Protein AF-A0A812IC74-F1 (afdb_monomer)

pLDDT: mean 70.73, std 20.62, range [24.33, 96.75]

Radius of gyration: 40.29 Å; Cα contacts (8 Å, |Δi|>4): 503; chains: 1; bounding box: 110×64×129 Å

Sequence (630 aa):
MDPRGETGIMPGIAEKVRHMAGITNWVHPAVALLPPPGGASAVSFRDGSQEGGDADVQHQRELNFPEQSNPHALSLAEISGLAKPRAVPPAFVPPAQNGGYTRDQLKDWGYPDYDAKYDDPRWLSQQFRRETDDPRENPNFFLTQEDPEFWNNAARKPHMKALMQSDDHWKLRKNTWLQQFQEVQTTNQFRRELADRLDECTMATRRLVTPILHYRAVEAYLMQVVRQAQERGVPFAQFLEAPETQRMLFDFRNTIDAEGDQGADRIFEAWHQRGIKENAASHERRKIQGPQADSSMKEVHDGLSFATKYRKDGVVEWERGNAEDALKAWRLGCEALERIRVPDTHASEQKFFSEVRVALLKNRALAALKLHCWQEALESAEDVLKTDDQDHKAWFRKACALEGLGRLQEVERCLKMIDSIAVGRPDRDRLERETSAKREKVQALLSRDEASQQRMLKLGLQKGLFSEERSVAPSPMKPQQALTDSPDVLGPAANAVVDDATRKRLTHDGTEELLKELELAYSEPSFREQVRKLARDVNDQDEFVRYLNKVALPVQKPVLERWGFEATEVGVTEMRRAIQDHTVGDDAKLKRQAQSTTRALYGELYNAVQGGMGFCFGALNLEDDRASAM

Structure (mmCIF, N/CA/C/O backbone):
data_AF-A0A812IC74-F1
#
_entry.id   AF-A0A812IC74-F1
#
loop_
_atom_site.group_PDB
_atom_site.id
_atom_site.type_symbol
_atom_site.label_atom_id
_atom_site.label_alt_id
_atom_site.label_comp_id
_atom_site.label_asym_id
_atom_site.label_entity_id
_atom_site.label_seq_id
_atom_site.pdbx_PDB_ins_code
_atom_site.Cartn_x
_atom_site.Cartn_y
_atom_site.Cartn_z
_atom_site.occupancy
_atom_site.B_iso_or_equiv
_atom_site.auth_seq_id
_atom_site.auth_comp_id
_atom_site.auth_asym_id
_atom_site.auth_atom_id
_atom_site.pdbx_PDB_model_num
ATOM 1 N N . MET A 1 1 ? -57.845 -8.425 64.339 1.00 34.75 1 MET A N 1
ATOM 2 C CA . MET A 1 1 ? -58.020 -8.963 62.977 1.00 34.75 1 MET A CA 1
ATOM 3 C C . MET A 1 1 ? -58.286 -7.771 62.080 1.00 34.75 1 MET A C 1
ATOM 5 O O . MET A 1 1 ? -59.363 -7.204 62.171 1.00 34.75 1 MET A O 1
ATOM 9 N N . ASP A 1 2 ? -57.259 -7.313 61.366 1.00 26.95 2 ASP A N 1
ATOM 10 C CA . ASP A 1 2 ? -57.275 -6.100 60.533 1.00 26.95 2 ASP A CA 1
ATOM 11 C C . ASP A 1 2 ? -57.231 -6.537 59.052 1.00 26.95 2 ASP A C 1
ATOM 13 O O . ASP A 1 2 ? -56.392 -7.383 58.726 1.00 26.95 2 ASP A O 1
ATOM 17 N N . PRO A 1 3 ? -58.121 -6.055 58.163 1.00 38.06 3 PRO A N 1
ATOM 18 C CA . PRO A 1 3 ? -58.169 -6.478 56.772 1.00 38.06 3 PRO A CA 1
ATOM 19 C C . PRO A 1 3 ? -57.306 -5.542 55.921 1.00 38.06 3 PRO A C 1
ATOM 21 O O . PRO A 1 3 ? -57.699 -4.419 55.611 1.00 38.06 3 PRO A O 1
ATOM 24 N N . ARG A 1 4 ? -56.129 -6.005 55.499 1.00 31.92 4 ARG A N 1
ATOM 25 C CA . ARG A 1 4 ? -55.355 -5.351 54.436 1.00 31.92 4 ARG A CA 1
ATOM 26 C C . ARG A 1 4 ? -55.060 -6.374 53.359 1.00 31.92 4 ARG A C 1
ATOM 28 O O . ARG A 1 4 ? -54.155 -7.189 53.492 1.00 31.92 4 ARG A O 1
ATOM 35 N N . GLY A 1 5 ? -55.898 -6.336 52.327 1.00 27.77 5 GLY A N 1
ATOM 36 C CA . GLY A 1 5 ? -55.636 -7.000 51.064 1.00 27.77 5 GLY A CA 1
ATOM 37 C C . GLY A 1 5 ? -54.350 -6.447 50.464 1.00 27.77 5 GLY A C 1
ATOM 38 O O . GLY A 1 5 ? -54.165 -5.236 50.359 1.00 27.77 5 GLY A O 1
ATOM 39 N N . GLU A 1 6 ? -53.469 -7.371 50.120 1.00 32.41 6 GLU A N 1
ATOM 40 C CA . GLU A 1 6 ? -52.212 -7.160 49.426 1.00 32.41 6 GLU A CA 1
ATOM 41 C C . GLU A 1 6 ? -52.474 -6.496 48.067 1.00 32.41 6 GLU A C 1
ATOM 43 O O . GLU A 1 6 ? -52.865 -7.137 47.093 1.00 32.41 6 GLU A O 1
ATOM 48 N N . THR A 1 7 ? -52.249 -5.187 47.978 1.00 29.39 7 THR A N 1
ATOM 49 C CA . THR A 1 7 ? -51.936 -4.548 46.703 1.00 29.39 7 THR A CA 1
ATOM 50 C C . THR A 1 7 ? -50.440 -4.723 46.477 1.00 29.39 7 THR A C 1
ATOM 52 O O . THR A 1 7 ? -49.619 -4.028 47.069 1.00 29.39 7 THR A O 1
ATOM 55 N N . GLY A 1 8 ? -50.073 -5.693 45.639 1.00 30.67 8 GLY A N 1
ATOM 56 C CA . GLY A 1 8 ? -48.712 -5.831 45.129 1.00 30.67 8 GLY A CA 1
ATOM 57 C C . GLY A 1 8 ? -48.318 -4.566 44.369 1.00 30.67 8 GLY A C 1
ATOM 58 O O . GLY A 1 8 ? -48.675 -4.392 43.204 1.00 30.67 8 GLY A O 1
ATOM 59 N N . ILE A 1 9 ? -47.621 -3.655 45.046 1.00 34.00 9 ILE A N 1
ATOM 60 C CA . ILE A 1 9 ? -47.014 -2.473 44.443 1.00 34.00 9 ILE A CA 1
ATOM 61 C C . ILE A 1 9 ? -45.879 -2.991 43.557 1.00 34.00 9 ILE A C 1
ATOM 63 O O . ILE A 1 9 ? -44.839 -3.419 44.048 1.00 34.00 9 ILE A O 1
ATOM 67 N N . MET A 1 10 ? -46.101 -3.003 42.240 1.00 34.44 10 MET A N 1
ATOM 68 C CA . MET A 1 10 ? -45.012 -3.093 41.267 1.00 34.44 10 MET A CA 1
ATOM 69 C C . MET A 1 10 ? -43.990 -2.000 41.621 1.00 34.44 10 MET A C 1
ATOM 71 O O . MET A 1 10 ? -44.412 -0.844 41.736 1.00 34.44 10 MET A O 1
ATOM 75 N N . PRO A 1 11 ? -42.695 -2.320 41.802 1.00 44.59 11 PRO A N 1
ATOM 76 C CA . PRO A 1 11 ? -41.683 -1.305 42.072 1.00 44.59 11 PRO A CA 1
ATOM 77 C C . PRO A 1 11 ? -41.756 -0.225 40.990 1.00 44.59 11 PRO A C 1
ATOM 79 O O . PRO A 1 11 ? -41.937 -0.529 39.804 1.00 44.59 11 PRO A O 1
ATOM 82 N N . GLY A 1 12 ? -41.692 1.041 41.411 1.00 55.09 12 GLY A N 1
ATOM 83 C CA . GLY A 1 12 ? -41.818 2.185 40.509 1.00 55.09 12 GLY A CA 1
ATOM 84 C C . GLY A 1 12 ? -40.788 2.102 39.381 1.00 55.09 12 GLY A C 1
ATOM 85 O O . GLY A 1 12 ? -39.707 1.540 39.550 1.00 55.09 12 GLY A O 1
ATOM 86 N N . ILE A 1 13 ? -41.094 2.659 38.210 1.00 51.94 13 ILE A N 1
ATOM 87 C CA . ILE A 1 13 ? -40.173 2.637 37.058 1.00 51.94 13 ILE A CA 1
ATOM 88 C C . ILE A 1 13 ? -38.827 3.265 37.426 1.00 51.94 13 ILE A C 1
ATOM 90 O O . ILE A 1 13 ? -37.784 2.708 37.079 1.00 51.94 13 ILE A O 1
ATOM 94 N N . ALA A 1 14 ? -38.844 4.324 38.238 1.00 45.88 14 ALA A N 1
ATOM 95 C CA . ALA A 1 14 ? -37.645 4.885 38.840 1.00 45.88 14 ALA A CA 1
ATOM 96 C C . ALA A 1 14 ? -36.842 3.878 39.677 1.00 45.88 14 ALA A C 1
ATOM 98 O O . ALA A 1 14 ? -35.622 3.861 39.593 1.00 45.88 14 ALA A O 1
ATOM 99 N N . GLU A 1 15 ? -37.482 2.993 40.437 1.00 54.41 15 GLU A N 1
ATOM 100 C CA . GLU A 1 15 ? -36.806 1.975 41.247 1.00 54.41 15 GLU A CA 1
ATOM 101 C C . GLU A 1 15 ? -36.163 0.887 40.374 1.00 54.41 15 GLU A C 1
ATOM 103 O O . GLU A 1 15 ? -35.016 0.507 40.605 1.00 54.41 15 GLU A O 1
ATOM 108 N N . LYS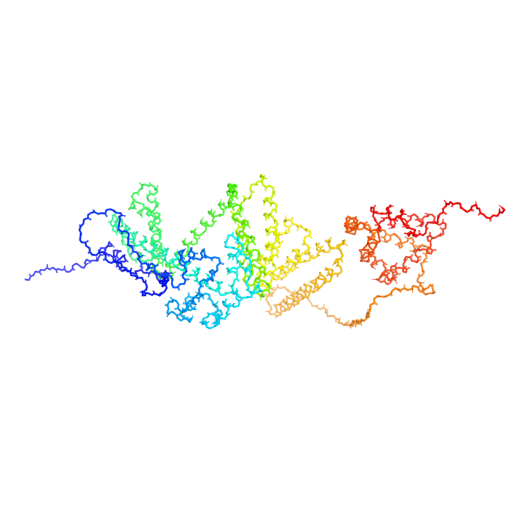 A 1 16 ? -36.836 0.459 39.297 1.00 55.22 16 LYS A N 1
ATOM 109 C CA . LYS A 1 16 ? -36.308 -0.538 38.347 1.00 55.22 16 LYS A CA 1
ATOM 110 C C . LYS A 1 16 ? -35.127 0.003 37.528 1.00 55.22 16 LYS A C 1
ATOM 112 O O . LYS A 1 16 ? -34.139 -0.705 37.334 1.00 55.22 16 LYS A O 1
ATOM 117 N N . VAL A 1 17 ? -35.191 1.265 37.097 1.00 53.38 17 VAL A N 1
ATOM 118 C CA . VAL A 1 17 ? -34.092 1.923 36.367 1.00 53.38 17 VAL A CA 1
ATOM 119 C C . VAL A 1 17 ? -32.941 2.303 37.304 1.00 53.38 17 VAL A C 1
ATOM 121 O O . VAL A 1 17 ? -31.779 2.123 36.941 1.00 53.38 17 VAL A O 1
ATOM 124 N N . ARG A 1 18 ? -33.223 2.728 38.544 1.00 55.50 18 ARG A N 1
ATOM 125 C CA . ARG A 1 18 ? -32.190 2.914 39.580 1.00 55.50 18 ARG A CA 1
ATOM 126 C C . ARG A 1 18 ? -31.518 1.597 39.956 1.00 55.50 18 ARG A C 1
ATOM 128 O O . ARG A 1 18 ? -30.312 1.600 40.162 1.00 55.50 18 ARG A O 1
ATOM 135 N N . HIS A 1 19 ? -32.247 0.480 39.983 1.00 55.34 19 HIS A N 1
ATOM 136 C CA . HIS A 1 19 ? -31.670 -0.850 40.192 1.00 55.34 19 HIS A CA 1
ATOM 137 C C . HIS A 1 19 ? -30.747 -1.249 39.027 1.00 55.34 19 HIS A C 1
ATOM 139 O O . HIS A 1 19 ? -29.619 -1.675 39.260 1.00 55.34 19 HIS A O 1
ATOM 145 N N . MET A 1 20 ? -31.155 -1.019 37.772 1.00 53.53 20 MET A N 1
ATOM 146 C CA . MET A 1 20 ? -30.277 -1.182 36.598 1.00 53.53 20 MET A CA 1
ATOM 147 C C . MET A 1 20 ? -29.017 -0.297 36.667 1.00 53.53 20 MET A C 1
ATOM 149 O O . MET A 1 20 ? -27.937 -0.746 36.299 1.00 53.53 20 MET A O 1
ATOM 153 N N . ALA A 1 21 ? -29.137 0.937 37.168 1.00 48.75 21 ALA A N 1
ATOM 154 C CA . ALA A 1 21 ? -28.022 1.874 37.350 1.00 48.75 21 ALA A CA 1
ATOM 155 C C . ALA A 1 21 ? -27.211 1.661 38.652 1.00 48.75 21 ALA A C 1
ATOM 157 O O . ALA A 1 21 ? -26.204 2.345 38.864 1.00 48.75 21 ALA A O 1
ATOM 158 N N . GLY A 1 22 ? -27.684 0.786 39.548 1.00 39.56 22 GLY A N 1
ATOM 159 C CA . GLY A 1 22 ? -27.138 0.507 40.881 1.00 39.56 22 GLY A CA 1
ATOM 160 C C . GLY A 1 22 ? -26.436 -0.847 40.993 1.00 39.56 22 GLY A C 1
ATOM 161 O O . GLY A 1 22 ? -25.576 -1.011 41.855 1.00 39.56 22 GLY A O 1
ATOM 162 N N . ILE A 1 23 ? -26.719 -1.793 40.087 1.00 43.00 23 ILE A N 1
ATOM 163 C CA . ILE A 1 23 ? -25.837 -2.941 39.860 1.00 43.00 23 ILE A CA 1
ATOM 164 C C . ILE A 1 23 ? -24.516 -2.356 39.363 1.00 43.00 23 ILE A C 1
ATOM 166 O O . ILE A 1 23 ? -24.422 -1.869 38.236 1.00 43.00 23 ILE A O 1
ATOM 170 N N . THR A 1 24 ? -23.495 -2.389 40.214 1.00 36.12 24 THR A N 1
ATOM 171 C CA . THR A 1 24 ? -22.177 -1.765 40.023 1.00 36.12 24 THR A CA 1
ATOM 172 C C . THR A 1 24 ? -21.403 -2.239 38.792 1.00 36.12 24 THR A C 1
ATOM 174 O O . THR A 1 24 ? -20.287 -1.788 38.593 1.00 36.12 24 THR A O 1
ATOM 177 N N . ASN A 1 25 ? -21.988 -3.087 37.947 1.00 44.34 25 ASN A N 1
ATOM 178 C CA . ASN A 1 25 ? -21.475 -3.553 36.666 1.00 44.34 25 ASN A CA 1
ATOM 179 C C . ASN A 1 25 ? -22.627 -4.083 35.785 1.00 44.34 25 ASN A C 1
ATOM 181 O O . ASN A 1 25 ? -22.525 -5.197 35.272 1.00 44.34 25 ASN A O 1
ATOM 185 N N . TRP A 1 26 ? -23.752 -3.363 35.617 1.00 37.28 26 TRP A N 1
ATOM 186 C CA . TRP A 1 26 ? -24.705 -3.766 34.567 1.00 37.28 26 TRP A CA 1
ATOM 187 C C . TRP A 1 26 ? -24.111 -3.469 33.189 1.00 37.28 26 TRP A C 1
ATOM 189 O O . TRP A 1 26 ? -24.303 -2.412 32.584 1.00 37.28 26 TRP A O 1
ATOM 199 N N . VAL A 1 27 ? -23.316 -4.432 32.745 1.00 43.97 27 VAL A N 1
ATOM 200 C CA . VAL A 1 27 ? -22.689 -4.518 31.444 1.00 43.97 27 VAL A CA 1
ATOM 201 C C . VAL A 1 27 ? -23.669 -5.254 30.542 1.00 43.97 27 VAL A C 1
ATOM 203 O O . VAL A 1 27 ? -23.997 -6.413 30.788 1.00 43.97 27 VAL A O 1
ATOM 206 N N . HIS A 1 28 ? -24.146 -4.588 29.492 1.00 39.06 28 HIS A N 1
ATOM 207 C CA . HIS A 1 28 ? -24.801 -5.310 28.405 1.00 39.06 28 HIS A CA 1
ATOM 208 C C . HIS A 1 28 ? -23.787 -6.331 27.854 1.00 39.06 28 HIS A C 1
ATOM 210 O O . HIS A 1 28 ? -22.644 -5.933 27.627 1.00 39.06 28 HIS A O 1
ATOM 216 N N . PRO A 1 29 ? -24.151 -7.598 27.587 1.00 36.66 29 PRO A N 1
ATOM 217 C CA . PRO A 1 29 ? -23.202 -8.648 27.182 1.00 36.66 29 PRO A CA 1
ATOM 218 C C . PRO A 1 29 ? -22.352 -8.313 25.938 1.00 36.66 29 PRO A C 1
ATOM 220 O O . PRO A 1 29 ? -21.306 -8.914 25.724 1.00 36.66 29 PRO A O 1
ATOM 223 N N . ALA A 1 30 ? -22.763 -7.316 25.150 1.00 34.81 30 ALA A N 1
ATOM 224 C CA . ALA A 1 30 ? -22.045 -6.808 23.980 1.00 34.81 30 ALA A CA 1
ATOM 225 C C . ALA A 1 30 ? -20.936 -5.772 24.289 1.00 34.81 30 ALA A C 1
ATOM 227 O O . ALA A 1 30 ? -20.093 -5.523 23.434 1.00 34.81 30 ALA A O 1
ATOM 228 N N . VAL A 1 31 ? -20.911 -5.163 25.482 1.00 39.94 31 VAL A N 1
ATOM 229 C CA . VAL A 1 31 ? -19.856 -4.221 25.916 1.00 39.94 31 VAL A CA 1
ATOM 230 C C . VAL A 1 31 ? -19.033 -4.889 27.008 1.00 39.94 31 VAL A C 1
ATOM 232 O O . VAL A 1 31 ? -18.985 -4.429 28.143 1.00 39.94 31 VAL A O 1
ATOM 235 N N . ALA A 1 32 ? -18.409 -6.023 26.694 1.00 47.94 32 ALA A N 1
ATOM 236 C CA . ALA A 1 32 ? -17.449 -6.624 27.608 1.00 47.94 32 ALA A CA 1
ATOM 237 C C . ALA A 1 32 ? -16.301 -5.625 27.824 1.00 47.94 32 ALA A C 1
ATOM 239 O O . ALA A 1 32 ? -15.472 -5.421 26.935 1.00 47.94 32 ALA A O 1
ATOM 240 N N . LEU A 1 33 ? -16.281 -4.965 28.989 1.00 48.94 33 LEU A N 1
ATOM 241 C CA . LEU A 1 33 ? -15.141 -4.156 29.401 1.00 48.94 33 LEU A CA 1
ATOM 242 C C . LEU A 1 33 ? -13.910 -5.051 29.327 1.00 48.94 33 LEU A C 1
ATOM 244 O O . LEU A 1 33 ? -13.893 -6.141 29.908 1.00 48.94 33 LEU A O 1
ATOM 248 N N . LEU A 1 34 ? -12.881 -4.596 28.614 1.00 53.94 34 LEU A N 1
ATOM 249 C CA . LEU A 1 34 ? -11.600 -5.284 28.672 1.00 53.94 34 LEU A CA 1
ATOM 250 C C . LEU A 1 34 ? -11.169 -5.362 30.146 1.00 53.94 34 LEU A C 1
ATOM 252 O O . LEU A 1 34 ? -11.382 -4.403 30.894 1.00 53.94 34 LEU A O 1
ATOM 256 N N . PRO A 1 35 ? -10.561 -6.469 30.604 1.00 56.25 35 PRO A N 1
ATOM 257 C CA . PRO A 1 35 ? -9.991 -6.474 31.938 1.00 56.25 35 PRO A CA 1
ATOM 258 C C . PRO A 1 35 ? -8.946 -5.350 32.030 1.00 56.25 35 PRO A C 1
ATOM 260 O O . PRO A 1 35 ? -8.245 -5.103 31.030 1.00 56.25 35 PRO A O 1
ATOM 263 N N . PRO A 1 36 ? -8.858 -4.661 33.187 1.00 56.91 36 PRO A N 1
ATOM 264 C CA . PRO A 1 36 ? -7.974 -3.516 33.353 1.00 56.91 36 PRO A CA 1
ATOM 265 C C . PRO A 1 36 ? -6.516 -3.898 33.051 1.00 56.91 36 PRO A C 1
ATOM 267 O O . PRO A 1 36 ? -6.158 -5.079 33.134 1.00 56.91 36 PRO A O 1
ATOM 270 N N . PRO A 1 37 ? -5.662 -2.929 32.675 1.00 54.31 37 PRO A N 1
ATOM 271 C CA . PRO A 1 37 ? -4.270 -3.210 32.334 1.00 54.31 37 PRO A CA 1
ATOM 272 C C . PRO A 1 37 ? -3.557 -3.890 33.518 1.00 54.31 37 PRO A C 1
ATOM 274 O O . PRO A 1 37 ? -3.506 -3.319 34.603 1.00 54.31 37 PRO A O 1
ATOM 277 N N . GLY A 1 38 ? -3.035 -5.109 33.325 1.00 53.62 38 GLY A N 1
ATOM 278 C CA . GLY A 1 38 ? -2.430 -5.922 34.398 1.00 53.62 38 GLY A CA 1
ATOM 279 C C . GLY A 1 38 ? -3.398 -6.848 35.160 1.00 53.62 38 GLY A C 1
ATOM 280 O O . GLY A 1 38 ? -3.012 -7.484 36.131 1.00 53.62 38 GLY A O 1
ATOM 281 N N . GLY A 1 39 ? -4.655 -6.975 34.734 1.00 53.69 39 GLY A N 1
ATOM 282 C CA . GLY A 1 39 ? -5.630 -7.855 35.384 1.00 53.69 39 GLY A CA 1
ATOM 283 C C . GLY A 1 39 ? -6.357 -7.211 36.572 1.00 53.69 39 GLY A C 1
ATOM 284 O O . GLY A 1 39 ? -6.039 -6.111 37.019 1.00 53.69 39 GLY A O 1
ATOM 285 N N . ALA A 1 40 ? -7.397 -7.894 37.065 1.00 45.00 40 ALA A N 1
ATOM 286 C CA . ALA A 1 40 ? -8.405 -7.334 37.977 1.00 45.00 40 ALA A CA 1
ATOM 287 C C . ALA A 1 40 ? -7.863 -6.827 39.331 1.00 45.00 40 ALA A C 1
ATOM 289 O O . ALA A 1 40 ? -8.531 -6.044 39.998 1.00 45.00 40 ALA A O 1
ATOM 290 N N . SER A 1 41 ? -6.662 -7.249 39.733 1.00 45.38 41 SER A N 1
ATOM 291 C CA . SER A 1 41 ? -6.070 -6.950 41.043 1.00 45.38 41 SER A CA 1
ATOM 292 C C . SER A 1 41 ? -5.321 -5.610 41.121 1.00 45.38 41 SER A C 1
ATOM 294 O O . SER A 1 41 ? -4.947 -5.205 42.216 1.00 45.38 41 SER A O 1
ATOM 296 N N . ALA A 1 42 ? -5.085 -4.924 39.994 1.00 46.44 42 ALA A N 1
ATOM 297 C CA . ALA A 1 42 ? -4.220 -3.737 39.930 1.00 46.44 42 ALA A CA 1
ATOM 298 C C . ALA A 1 42 ? -4.953 -2.382 40.050 1.00 46.44 42 ALA A C 1
ATOM 300 O O . ALA A 1 42 ? -4.304 -1.336 40.074 1.00 46.44 42 ALA A O 1
ATOM 301 N N . VAL A 1 43 ? -6.290 -2.378 40.119 1.00 42.88 43 VAL A N 1
ATOM 302 C CA . VAL A 1 43 ? -7.107 -1.154 40.192 1.00 42.88 43 VAL A CA 1
ATOM 303 C C . VAL A 1 43 ? -7.778 -1.067 41.559 1.00 42.88 43 VAL A C 1
ATOM 305 O O . VAL A 1 43 ? -8.673 -1.852 41.865 1.00 42.88 43 VAL A O 1
ATOM 308 N N . SER A 1 44 ? -7.363 -0.104 42.386 1.00 43.31 44 SER A N 1
ATOM 309 C CA . SER A 1 44 ? -8.017 0.181 43.668 1.00 43.31 44 SER A CA 1
ATOM 310 C C . SER A 1 44 ? -9.033 1.312 43.520 1.00 43.31 44 SER A C 1
ATOM 312 O O . SER A 1 44 ? -8.689 2.399 43.053 1.00 43.31 44 SER A O 1
ATOM 314 N N . PHE A 1 45 ? -10.263 1.082 43.972 1.00 41.44 45 PHE A N 1
ATOM 315 C CA . PHE A 1 45 ? -11.280 2.122 44.106 1.00 41.44 45 PHE A CA 1
ATOM 316 C C . PHE A 1 45 ? -11.164 2.736 45.505 1.00 41.44 45 PHE A C 1
ATOM 318 O O . PHE A 1 45 ? -11.304 2.027 46.499 1.00 41.44 45 PHE A O 1
ATOM 325 N N . ARG A 1 46 ? -10.877 4.039 45.604 1.00 36.97 46 ARG A N 1
ATOM 326 C CA . ARG A 1 46 ? -10.948 4.748 46.890 1.00 36.97 46 ARG A CA 1
ATOM 327 C C . ARG A 1 46 ? -12.418 4.946 47.253 1.00 36.97 46 ARG A C 1
ATOM 329 O O . ARG A 1 46 ? -13.130 5.648 46.539 1.00 36.97 46 ARG A O 1
ATOM 336 N N . ASP A 1 47 ? -12.854 4.325 48.344 1.00 31.09 47 ASP A N 1
ATOM 337 C CA . ASP A 1 47 ? -14.208 4.492 48.865 1.00 31.09 47 ASP A CA 1
ATOM 338 C C . ASP A 1 47 ? -14.237 5.689 49.827 1.00 31.09 47 ASP A C 1
ATOM 340 O O . ASP A 1 47 ? -13.652 5.659 50.911 1.00 31.09 47 ASP A O 1
ATOM 344 N N . GLY A 1 48 ? -14.853 6.786 49.390 1.00 32.84 48 GLY A N 1
ATOM 345 C CA . GLY A 1 48 ? -15.037 8.000 50.182 1.00 32.84 48 GLY A CA 1
ATOM 346 C C . GLY A 1 48 ? -16.274 7.877 51.061 1.00 32.84 48 GLY A C 1
ATOM 347 O O . GLY A 1 48 ? -17.317 8.437 50.743 1.00 32.84 48 GLY A O 1
ATOM 348 N N . SER A 1 49 ? -16.172 7.126 52.155 1.00 32.78 49 SER A N 1
ATOM 349 C CA . SER A 1 49 ? -17.186 7.137 53.211 1.00 32.78 49 SER A CA 1
ATOM 350 C C . SER A 1 49 ? -16.996 8.380 54.083 1.00 32.78 49 SER A C 1
ATOM 352 O O . SER A 1 49 ? -16.200 8.344 55.017 1.00 32.78 49 SER A O 1
ATOM 354 N N . GLN A 1 50 ? -17.708 9.473 53.802 1.00 30.88 50 GLN A N 1
ATOM 355 C CA . GLN A 1 50 ? -18.048 10.459 54.832 1.00 30.88 50 GLN A CA 1
ATOM 356 C C . GLN A 1 50 ? -19.319 11.236 54.470 1.00 30.88 50 GLN A C 1
ATOM 358 O O . GLN A 1 50 ? -19.544 11.625 53.328 1.00 30.88 50 GLN A O 1
ATOM 363 N N . GLU A 1 51 ? -20.175 11.354 55.478 1.00 31.62 51 GLU A N 1
ATOM 364 C CA . GLU A 1 51 ? -21.549 11.838 55.452 1.00 31.62 51 GLU A CA 1
ATOM 365 C C . GLU A 1 51 ? -21.680 13.321 55.064 1.00 31.62 51 GLU A C 1
ATOM 367 O O . GLU A 1 51 ? -20.883 14.151 55.486 1.00 31.62 51 GLU A O 1
ATOM 372 N N . GLY A 1 52 ? -22.778 13.632 54.365 1.00 33.09 52 GLY A N 1
ATOM 373 C CA . GLY A 1 52 ? -23.578 14.846 54.559 1.00 33.09 52 GLY A CA 1
ATOM 374 C C . GLY A 1 52 ? -22.971 16.193 54.153 1.00 33.09 52 GLY A C 1
ATOM 375 O O . GLY A 1 52 ? -22.267 16.825 54.931 1.00 33.09 52 GLY A O 1
ATOM 376 N N . GLY A 1 53 ? -23.410 16.720 53.008 1.00 26.58 53 GLY A N 1
ATOM 377 C CA . GLY A 1 53 ? -23.337 18.153 52.714 1.00 26.58 53 GLY A CA 1
ATOM 378 C C . GLY A 1 53 ? -23.259 18.448 51.223 1.00 26.58 53 GLY A C 1
ATOM 379 O O . GLY A 1 53 ? -22.409 17.892 50.536 1.00 26.58 53 GLY A O 1
ATOM 380 N N . ASP A 1 54 ? -24.154 19.313 50.746 1.00 35.44 54 ASP A N 1
ATOM 381 C CA . ASP A 1 54 ? -24.197 19.854 49.386 1.00 35.44 54 ASP A CA 1
ATOM 382 C C . ASP A 1 54 ? -22.800 20.227 48.863 1.00 35.44 54 ASP A C 1
ATOM 384 O O . ASP A 1 54 ? -22.171 21.176 49.335 1.00 35.44 54 ASP A O 1
ATOM 388 N N . ALA A 1 55 ? -22.322 19.485 47.863 1.00 26.06 55 ALA A N 1
ATOM 389 C CA . ALA A 1 55 ? -21.130 19.821 47.099 1.00 26.06 55 ALA A CA 1
ATOM 390 C C . ALA A 1 55 ? -21.341 19.434 45.631 1.00 26.06 55 ALA A C 1
ATOM 392 O O . ALA A 1 55 ? -21.113 18.300 45.203 1.00 26.06 55 ALA A O 1
ATOM 393 N N . ASP A 1 56 ? -21.801 20.422 44.871 1.00 30.55 56 ASP A N 1
ATOM 394 C CA . ASP A 1 56 ? -21.821 20.447 43.418 1.00 30.55 56 ASP A CA 1
ATOM 395 C C . ASP A 1 56 ? -20.447 20.061 42.816 1.00 30.55 56 ASP A C 1
ATOM 397 O O . ASP A 1 56 ? -19.395 20.594 43.168 1.00 30.55 56 ASP A O 1
ATOM 401 N N . VAL A 1 57 ? -20.483 19.141 41.847 1.00 34.56 57 VAL A N 1
ATOM 402 C CA . VAL A 1 57 ? -19.549 18.992 40.706 1.00 34.56 57 VAL A CA 1
ATOM 403 C C . VAL A 1 57 ? -18.081 18.567 40.976 1.00 34.56 57 VAL A C 1
ATOM 405 O O . VAL A 1 57 ? -17.377 18.258 40.016 1.00 34.56 57 VAL A O 1
ATOM 408 N N . GLN A 1 58 ? -17.597 18.406 42.214 1.00 31.44 58 GLN A N 1
ATOM 409 C CA . GLN A 1 58 ? -16.157 18.141 42.466 1.00 31.44 58 GLN A CA 1
ATOM 410 C C . GLN A 1 58 ? -15.744 16.783 43.070 1.00 31.44 58 GLN A C 1
ATOM 412 O O . GLN A 1 58 ? -14.606 16.636 43.512 1.00 31.44 58 GLN A O 1
ATOM 417 N N . HIS A 1 59 ? -16.582 15.745 43.037 1.00 33.44 59 HIS A N 1
ATOM 418 C CA . HIS A 1 59 ? -16.158 14.378 43.400 1.00 33.44 59 HIS A CA 1
ATOM 419 C C . HIS A 1 59 ? -16.173 13.434 42.193 1.00 33.44 59 HIS A C 1
ATOM 421 O O . HIS A 1 59 ? -16.986 12.518 42.073 1.00 33.44 59 HIS A O 1
ATOM 427 N N . GLN A 1 60 ? -15.229 13.658 41.274 1.00 37.31 60 GLN A N 1
ATOM 428 C CA . GLN A 1 60 ? -14.820 12.630 40.323 1.00 37.31 60 GLN A CA 1
ATOM 429 C C . GLN A 1 60 ? -13.992 11.582 41.074 1.00 37.31 60 GLN A C 1
ATOM 431 O O . GLN A 1 60 ? -12.999 11.902 41.718 1.00 37.31 60 GLN A O 1
ATOM 436 N N . ARG A 1 61 ? -14.431 10.323 41.002 1.00 44.97 61 ARG A N 1
ATOM 437 C CA . ARG A 1 61 ? -13.732 9.143 41.527 1.00 44.97 61 ARG A CA 1
ATOM 438 C C . ARG A 1 61 ? -12.269 9.148 41.060 1.00 44.97 61 ARG A C 1
ATOM 440 O O . ARG A 1 61 ? -12.009 8.886 39.888 1.00 44.97 61 ARG A O 1
ATOM 447 N N . GLU A 1 62 ? -11.324 9.410 41.959 1.00 41.06 62 GLU A N 1
ATOM 448 C CA . GLU A 1 62 ? -9.894 9.247 41.678 1.00 41.06 62 GLU A CA 1
ATOM 449 C C . GLU A 1 62 ? -9.580 7.750 41.527 1.00 41.06 62 GLU A C 1
ATOM 451 O O . GLU A 1 62 ? -9.361 7.026 42.501 1.00 41.06 62 GLU A O 1
ATOM 456 N N . LEU A 1 63 ? -9.603 7.261 40.284 1.00 48.03 63 LEU A N 1
ATOM 457 C CA . LEU A 1 63 ? -9.046 5.960 39.924 1.00 48.03 63 LEU A CA 1
ATOM 458 C C . LEU A 1 63 ? -7.527 6.051 40.049 1.00 48.03 63 LEU A C 1
ATOM 460 O O . LEU A 1 63 ? -6.853 6.570 39.159 1.00 48.03 63 LEU A O 1
ATOM 464 N N . ASN A 1 64 ? -6.992 5.554 41.161 1.00 43.09 64 ASN A N 1
ATOM 465 C CA . ASN A 1 64 ? -5.557 5.558 41.383 1.00 43.09 64 ASN A CA 1
ATOM 466 C C . ASN A 1 64 ? -4.949 4.303 40.744 1.00 43.09 64 ASN A C 1
ATOM 468 O O . ASN A 1 64 ? -4.978 3.213 41.317 1.00 43.09 64 ASN A O 1
ATOM 472 N N . PHE A 1 65 ? -4.431 4.453 39.526 1.00 47.44 65 PHE A N 1
ATOM 473 C CA . PHE A 1 65 ? -3.445 3.520 38.991 1.00 47.44 65 PHE A CA 1
ATOM 474 C C . PHE A 1 65 ? -2.131 3.855 39.711 1.00 47.44 65 PHE A C 1
ATOM 476 O O . PHE A 1 65 ? -1.741 5.020 39.648 1.00 47.44 65 PHE A O 1
ATOM 483 N N . PRO A 1 66 ? -1.471 2.921 40.426 1.00 42.94 66 PRO A N 1
ATOM 484 C CA . PRO A 1 66 ? -0.271 3.231 41.211 1.00 42.94 66 PRO A CA 1
ATOM 485 C C . PRO A 1 66 ? 0.717 4.096 40.407 1.00 42.94 66 PRO A C 1
ATOM 487 O O . PRO A 1 66 ? 0.928 3.826 39.232 1.00 42.94 66 PRO A O 1
ATOM 490 N N . GLU A 1 67 ? 1.376 5.105 40.976 1.00 38.34 67 GLU A N 1
ATOM 491 C CA . GLU A 1 67 ? 2.350 5.918 40.208 1.00 38.34 67 GLU A CA 1
ATOM 492 C C . GLU A 1 67 ? 3.535 5.089 39.652 1.00 38.34 67 GLU A C 1
ATOM 494 O O . GLU A 1 67 ? 4.234 5.533 38.748 1.00 38.34 67 GLU A O 1
ATOM 499 N N . GLN A 1 68 ? 3.704 3.843 40.117 1.00 42.12 68 GLN A N 1
ATOM 500 C CA . GLN A 1 68 ? 4.625 2.826 39.581 1.00 42.12 68 GLN A CA 1
ATOM 501 C C . GLN A 1 68 ? 3.994 1.869 38.538 1.00 42.12 68 GLN A C 1
ATOM 503 O O . GLN A 1 68 ? 4.605 0.881 38.146 1.00 42.12 68 GLN A O 1
ATOM 508 N N . SER A 1 69 ? 2.756 2.099 38.093 1.00 44.81 69 SER A N 1
ATOM 509 C CA . SER A 1 69 ? 1.937 1.105 37.373 1.00 44.81 69 SER A CA 1
ATOM 510 C C . SER A 1 69 ? 1.961 1.231 35.853 1.00 44.81 69 SER A C 1
ATOM 512 O O . SER A 1 69 ? 0.937 1.219 35.173 1.00 44.81 69 SER A O 1
ATOM 514 N N . ASN A 1 70 ? 3.156 1.243 35.289 1.00 46.56 70 ASN A N 1
ATOM 515 C CA . ASN A 1 70 ? 3.349 0.443 34.096 1.00 46.56 70 ASN A CA 1
ATOM 516 C C . ASN A 1 70 ? 4.535 -0.472 34.392 1.00 46.56 70 ASN A C 1
ATOM 518 O O . ASN A 1 70 ? 5.659 0.026 34.447 1.00 46.56 70 ASN A O 1
ATOM 522 N N . PRO A 1 71 ? 4.320 -1.789 34.555 1.00 44.97 71 PRO A N 1
ATOM 523 C CA . PRO A 1 71 ? 5.420 -2.732 34.677 1.00 44.97 71 PRO A CA 1
ATOM 524 C C . PRO A 1 71 ? 6.295 -2.750 33.412 1.00 44.97 71 PRO A C 1
ATOM 526 O O . PRO A 1 71 ? 7.184 -3.565 33.308 1.00 44.97 71 PRO A O 1
ATOM 529 N N . HIS A 1 72 ? 6.070 -1.920 32.395 1.00 48.31 72 HIS A N 1
ATOM 530 C CA . HIS A 1 72 ? 6.882 -1.832 31.181 1.00 48.31 72 HIS A CA 1
ATOM 531 C C . HIS A 1 72 ? 7.365 -0.403 30.876 1.00 48.31 72 HIS A C 1
ATOM 533 O O . HIS A 1 72 ? 8.066 -0.215 29.882 1.00 48.31 72 HIS A O 1
ATOM 539 N N . ALA A 1 73 ? 7.027 0.604 31.699 1.00 39.09 73 ALA A N 1
ATOM 540 C CA . ALA A 1 73 ? 7.458 1.984 31.455 1.00 39.09 73 ALA A CA 1
ATOM 541 C C . ALA A 1 73 ? 8.825 2.275 32.067 1.00 39.09 73 ALA A C 1
ATOM 543 O O . ALA A 1 73 ? 9.088 1.951 33.221 1.00 39.09 73 ALA A O 1
ATOM 544 N N . LEU A 1 74 ? 9.628 3.020 31.313 1.00 43.56 74 LEU A N 1
ATOM 545 C CA . LEU A 1 74 ? 10.681 3.872 31.855 1.00 43.56 74 LEU A CA 1
ATOM 546 C C . LEU A 1 74 ? 10.067 5.238 32.193 1.00 43.56 74 LEU A C 1
ATOM 548 O O . LEU A 1 74 ? 9.310 5.799 31.397 1.00 43.56 74 LEU A O 1
ATOM 552 N N . SER A 1 75 ? 10.387 5.792 33.358 1.00 35.66 75 SER A N 1
ATOM 553 C CA . SER A 1 75 ? 9.972 7.139 33.755 1.00 35.66 75 SER A CA 1
ATOM 554 C C . SER A 1 75 ? 10.761 8.221 33.001 1.00 35.66 75 SER A C 1
ATOM 556 O O . SER A 1 75 ? 11.933 8.056 32.667 1.00 35.66 75 SER A O 1
ATOM 558 N N . LEU A 1 76 ? 10.151 9.390 32.780 1.00 32.66 76 LEU A N 1
ATOM 559 C CA . LEU A 1 76 ? 10.832 10.569 32.213 1.00 32.66 76 LEU A CA 1
ATOM 560 C C . LEU A 1 76 ? 12.039 11.026 33.056 1.00 32.66 76 LEU A C 1
ATOM 562 O O . LEU A 1 76 ? 12.982 11.594 32.512 1.00 32.66 76 LEU A O 1
ATOM 566 N N . ALA A 1 77 ? 12.041 10.745 34.362 1.00 33.72 77 ALA A N 1
ATOM 567 C CA . ALA A 1 77 ? 13.173 10.994 35.253 1.00 33.72 77 ALA A CA 1
ATOM 568 C C . ALA A 1 77 ? 14.319 9.989 35.037 1.00 33.72 77 ALA A C 1
ATOM 570 O O . ALA A 1 77 ? 15.482 10.385 35.057 1.00 33.72 77 ALA A O 1
ATOM 571 N N . GLU A 1 78 ? 14.013 8.719 34.751 1.00 40.25 78 GLU A N 1
ATOM 572 C CA . GLU A 1 78 ? 15.007 7.730 34.313 1.00 40.25 78 GLU A CA 1
ATOM 573 C C . GLU A 1 78 ? 15.558 8.082 32.935 1.00 40.25 78 GLU A C 1
ATOM 575 O O . GLU A 1 78 ? 16.756 7.946 32.736 1.00 40.25 78 GLU A O 1
ATOM 580 N N . ILE A 1 79 ? 14.730 8.627 32.035 1.00 36.00 79 ILE A N 1
ATOM 581 C CA . ILE A 1 79 ? 15.155 9.148 30.727 1.00 36.00 79 ILE A CA 1
ATOM 582 C C . ILE A 1 79 ? 16.045 10.396 30.888 1.00 36.00 79 ILE A C 1
ATOM 584 O O . ILE A 1 79 ? 17.068 10.515 30.222 1.00 36.00 79 ILE A O 1
ATOM 588 N N . SER A 1 80 ? 15.713 11.309 31.805 1.00 33.22 80 SER A N 1
ATOM 589 C CA . SER A 1 80 ? 16.500 12.522 32.076 1.00 33.22 80 SER A CA 1
ATOM 590 C C . SER A 1 80 ? 17.784 12.249 32.875 1.00 33.22 80 SER A C 1
ATOM 592 O O . SER A 1 80 ? 18.747 13.005 32.763 1.00 33.22 80 SER A O 1
ATOM 594 N N . GLY A 1 81 ? 17.833 11.171 33.663 1.00 35.88 81 GLY A N 1
ATOM 595 C CA . GLY A 1 81 ? 19.032 10.684 34.354 1.00 35.88 81 GLY A CA 1
ATOM 596 C C . GLY A 1 81 ? 20.070 10.035 33.425 1.00 35.88 81 GLY A C 1
ATOM 597 O O . GLY A 1 81 ? 21.218 9.849 33.836 1.00 35.88 81 GLY A O 1
ATOM 598 N N . LEU A 1 82 ? 19.705 9.758 32.162 1.00 41.03 82 LEU A N 1
ATOM 599 C CA . LEU A 1 82 ? 20.599 9.294 31.086 1.00 41.03 82 LEU A CA 1
ATOM 600 C C . LEU A 1 82 ? 21.575 10.376 30.595 1.00 41.03 82 LEU A C 1
ATOM 602 O O . LEU A 1 82 ? 22.435 10.072 29.773 1.00 41.03 82 LEU A O 1
ATOM 606 N N . ALA A 1 83 ? 21.492 11.609 31.109 1.00 34.34 83 ALA A N 1
ATOM 607 C CA . ALA A 1 83 ? 22.261 12.792 30.703 1.00 34.34 83 ALA A CA 1
ATOM 608 C C . ALA A 1 83 ? 23.783 12.749 30.999 1.00 34.34 83 ALA A C 1
ATOM 610 O O . ALA A 1 83 ? 24.428 13.789 31.141 1.00 34.34 83 ALA A O 1
ATOM 611 N N . LYS A 1 84 ? 24.394 11.562 31.118 1.00 35.56 84 LYS A N 1
ATOM 612 C CA . LYS A 1 84 ? 25.854 11.402 31.189 1.00 35.56 84 LYS A CA 1
ATOM 613 C C . LYS A 1 84 ? 26.368 10.770 29.890 1.00 35.56 84 LYS A C 1
ATOM 615 O O . LYS A 1 84 ? 25.808 9.763 29.464 1.00 35.56 84 LYS A O 1
ATOM 620 N N . PRO A 1 85 ? 27.500 11.239 29.330 1.00 37.09 85 PRO A N 1
ATOM 621 C CA . PRO A 1 85 ? 28.054 10.801 28.035 1.00 37.09 85 PRO A CA 1
ATOM 622 C C . PRO A 1 85 ? 28.585 9.346 28.003 1.00 37.09 85 PRO A C 1
ATOM 624 O O . PRO A 1 85 ? 29.339 8.967 27.116 1.00 37.09 85 PRO A O 1
ATOM 627 N N . ARG A 1 86 ? 28.212 8.522 28.989 1.00 39.56 86 ARG A N 1
ATOM 628 C CA . ARG A 1 86 ? 28.537 7.093 29.132 1.00 39.56 86 ARG A CA 1
ATOM 629 C C . ARG A 1 86 ? 27.342 6.249 29.599 1.00 39.56 86 ARG A C 1
ATOM 631 O O . ARG A 1 86 ? 27.529 5.093 29.968 1.00 39.56 86 ARG A O 1
ATOM 638 N N . ALA A 1 87 ? 26.136 6.815 29.666 1.00 36.03 87 ALA A N 1
ATOM 639 C CA . ALA A 1 87 ? 24.974 6.091 30.162 1.00 36.03 87 ALA A CA 1
ATOM 640 C C . ALA A 1 87 ? 24.531 5.038 29.136 1.00 36.03 87 ALA A C 1
ATOM 642 O O . ALA A 1 87 ? 23.997 5.359 28.075 1.00 36.03 87 ALA A O 1
ATOM 643 N N . VAL A 1 88 ? 24.784 3.773 29.476 1.00 41.78 88 VAL A N 1
ATOM 644 C CA . VAL A 1 88 ? 24.174 2.600 28.844 1.00 41.78 88 VAL A CA 1
ATOM 645 C C . VAL A 1 88 ? 22.650 2.799 28.892 1.00 41.78 88 VAL A C 1
ATOM 647 O O . VAL A 1 88 ? 22.150 3.186 29.954 1.00 41.78 88 VAL A O 1
ATOM 650 N N . PRO A 1 89 ? 21.905 2.593 27.787 1.00 38.06 89 PRO A N 1
ATOM 651 C CA . PRO A 1 89 ? 20.444 2.613 27.838 1.00 38.06 89 PRO A CA 1
ATOM 652 C C . PRO A 1 89 ? 19.962 1.673 28.957 1.00 38.06 89 PRO A C 1
ATOM 654 O O . PRO A 1 89 ? 20.613 0.654 29.205 1.00 38.06 89 PRO A O 1
ATOM 657 N N . PRO A 1 90 ? 18.883 2.024 29.678 1.00 39.03 90 PRO A N 1
ATOM 658 C CA . PRO A 1 90 ? 18.481 1.301 30.877 1.00 39.03 90 PRO A CA 1
ATOM 659 C C . PRO A 1 90 ? 18.278 -0.179 30.555 1.00 39.03 90 PRO A C 1
ATOM 661 O O . PRO A 1 90 ? 17.846 -0.531 29.454 1.00 39.03 90 PRO A O 1
ATOM 664 N N . ALA A 1 91 ? 18.643 -1.036 31.512 1.00 45.78 91 ALA A N 1
ATOM 665 C CA . ALA A 1 91 ? 18.536 -2.479 31.378 1.00 45.78 91 ALA A CA 1
ATOM 666 C C . ALA A 1 91 ? 17.127 -2.836 30.890 1.00 45.78 91 ALA A C 1
ATOM 668 O O . ALA A 1 91 ? 16.142 -2.511 31.548 1.00 45.78 91 ALA A O 1
ATOM 669 N N . PHE A 1 92 ? 17.038 -3.471 29.720 1.00 48.12 92 PHE A N 1
ATOM 670 C CA . PHE A 1 92 ? 15.800 -4.075 29.252 1.00 48.12 92 PHE A CA 1
ATOM 671 C C . PHE A 1 92 ? 15.358 -5.048 30.346 1.00 48.12 92 PHE A C 1
ATOM 673 O O . PHE A 1 92 ? 16.036 -6.045 30.602 1.00 48.12 92 PHE A O 1
ATOM 680 N N . VAL A 1 93 ? 14.270 -4.714 31.037 1.00 52.78 93 VAL A N 1
ATOM 681 C CA . VAL A 1 93 ? 13.576 -5.655 31.907 1.00 52.78 93 VAL A CA 1
ATOM 682 C C . VAL A 1 93 ? 12.445 -6.218 31.055 1.00 52.78 93 VAL A C 1
ATOM 684 O O . VAL A 1 93 ? 11.545 -5.465 30.672 1.00 52.78 93 VAL A O 1
ATOM 687 N N . PRO A 1 94 ? 12.512 -7.503 30.682 1.00 52.25 94 PRO A N 1
ATOM 688 C CA . PRO A 1 94 ? 11.515 -8.102 29.818 1.00 52.25 94 PRO A CA 1
ATOM 689 C C . PRO A 1 94 ? 10.115 -7.948 30.419 1.00 52.25 94 PRO A C 1
ATOM 691 O O . PRO A 1 94 ? 9.975 -8.021 31.647 1.00 52.25 94 PRO A O 1
ATOM 694 N N . PRO A 1 95 ? 9.066 -7.799 29.592 1.00 50.59 95 PRO A N 1
ATOM 695 C CA . PRO A 1 95 ? 7.697 -7.665 30.077 1.00 50.59 95 PRO A CA 1
ATOM 696 C C . PRO A 1 95 ? 7.286 -8.741 31.094 1.00 50.59 95 PRO A C 1
ATOM 698 O O . PRO A 1 95 ? 6.664 -8.433 32.110 1.00 50.59 95 PRO A O 1
ATOM 701 N N . ALA A 1 96 ? 7.724 -9.986 30.892 1.00 50.34 96 ALA A N 1
ATOM 702 C CA . ALA A 1 96 ? 7.445 -11.080 31.820 1.00 50.34 96 ALA A CA 1
ATOM 703 C C . ALA A 1 96 ? 8.072 -10.900 33.222 1.00 50.34 96 ALA A C 1
ATOM 705 O O . ALA A 1 96 ? 7.563 -11.417 34.215 1.00 50.34 96 ALA A O 1
ATOM 706 N N . GLN A 1 97 ? 9.176 -10.157 33.334 1.00 52.66 97 GLN A N 1
ATOM 707 C CA . GLN A 1 97 ? 9.921 -9.995 34.587 1.00 52.66 97 GLN A CA 1
ATOM 708 C C . GLN A 1 97 ? 9.472 -8.785 35.412 1.00 52.66 97 GLN A C 1
ATOM 710 O O . GLN A 1 97 ? 9.597 -8.806 36.632 1.00 52.66 97 GLN A O 1
ATOM 715 N N . ASN A 1 98 ? 8.926 -7.748 34.776 1.00 50.81 98 ASN A N 1
ATOM 716 C CA . ASN A 1 98 ? 8.685 -6.461 35.435 1.00 50.81 98 ASN A CA 1
ATOM 717 C C . ASN A 1 98 ? 7.247 -6.309 35.993 1.00 50.81 98 ASN A C 1
ATOM 719 O O . ASN A 1 98 ? 6.943 -5.346 36.688 1.00 50.81 98 ASN A O 1
ATOM 723 N N . GLY A 1 99 ? 6.366 -7.293 35.752 1.00 53.41 99 GLY A N 1
ATOM 724 C CA . GLY A 1 99 ? 4.989 -7.325 36.280 1.00 53.41 99 GLY A CA 1
ATOM 725 C C . GLY A 1 99 ? 4.538 -8.657 36.890 1.00 53.41 99 GLY A C 1
ATOM 726 O O . GLY A 1 99 ? 3.387 -8.768 37.296 1.00 53.41 99 GLY A O 1
ATOM 727 N N . GLY A 1 100 ? 5.410 -9.672 36.941 1.00 58.81 100 GLY A N 1
ATOM 728 C CA . GLY A 1 100 ? 5.066 -11.009 37.446 1.00 58.81 100 GLY A CA 1
ATOM 729 C C . GLY A 1 100 ? 4.127 -11.822 36.540 1.00 58.81 100 GLY A C 1
ATOM 730 O O . GLY A 1 100 ? 3.610 -12.849 36.976 1.00 58.81 100 GLY A O 1
ATOM 731 N N . TYR A 1 101 ? 3.902 -11.382 35.297 1.00 68.00 101 TYR A N 1
ATOM 732 C CA . TYR A 1 101 ? 3.056 -12.073 34.320 1.00 68.00 101 TYR A CA 1
ATOM 733 C C . TYR A 1 101 ? 3.882 -13.012 33.442 1.00 68.00 101 TYR A C 1
ATOM 735 O O . TYR A 1 101 ? 4.981 -12.687 33.005 1.00 68.00 101 TYR A O 1
ATOM 743 N N . THR A 1 102 ? 3.335 -14.181 33.138 1.00 71.62 102 THR A N 1
ATOM 744 C CA . THR A 1 102 ? 3.955 -15.135 32.210 1.00 71.62 102 THR A CA 1
ATOM 745 C C . THR A 1 102 ? 3.763 -14.702 30.752 1.00 71.62 102 THR A C 1
ATOM 747 O O . THR A 1 102 ? 2.818 -13.984 30.422 1.00 71.62 102 THR A O 1
ATOM 750 N N . ARG A 1 103 ? 4.634 -15.174 29.847 1.00 71.75 103 ARG A N 1
ATOM 751 C CA . ARG A 1 103 ? 4.483 -14.944 28.397 1.00 71.75 103 ARG A CA 1
ATOM 752 C C . ARG A 1 103 ? 3.142 -15.444 27.863 1.00 71.75 103 ARG A C 1
ATOM 754 O O . ARG A 1 103 ? 2.551 -14.780 27.019 1.00 71.75 103 ARG A O 1
ATOM 761 N N . ASP A 1 104 ? 2.655 -16.570 28.380 1.00 75.56 104 ASP A N 1
ATOM 762 C CA . ASP A 1 104 ? 1.364 -17.135 27.982 1.00 75.56 104 ASP A CA 1
ATOM 763 C C . ASP A 1 104 ? 0.210 -16.202 28.370 1.00 75.56 104 ASP A C 1
ATOM 765 O O . ASP A 1 104 ? -0.642 -15.906 27.540 1.00 75.56 104 ASP A O 1
ATOM 769 N N . GLN A 1 105 ? 0.246 -15.618 29.574 1.00 71.81 105 GLN A N 1
ATOM 770 C CA . GLN A 1 105 ? -0.740 -14.612 29.989 1.00 71.81 105 GLN A CA 1
ATOM 771 C C . GLN A 1 105 ? -0.702 -13.355 29.110 1.00 71.81 105 GLN A C 1
ATOM 773 O O . GLN A 1 105 ? -1.749 -12.836 28.728 1.00 71.81 105 GLN A O 1
ATOM 778 N N . LEU A 1 106 ? 0.492 -12.864 28.764 1.00 73.94 106 LEU A N 1
ATOM 779 C CA . LEU A 1 106 ? 0.638 -11.714 27.866 1.00 73.94 106 LEU A CA 1
ATOM 780 C C . LEU A 1 106 ? 0.086 -12.029 26.468 1.00 73.94 106 LEU A C 1
ATOM 782 O O . LEU A 1 106 ? -0.626 -11.208 25.884 1.00 73.94 106 LEU A O 1
ATOM 786 N N . LYS A 1 107 ? 0.347 -13.236 25.962 1.00 78.00 107 LYS A N 1
ATOM 787 C CA . LYS A 1 107 ? -0.165 -13.719 24.679 1.00 78.00 107 LYS A CA 1
ATOM 788 C C . LYS A 1 107 ? -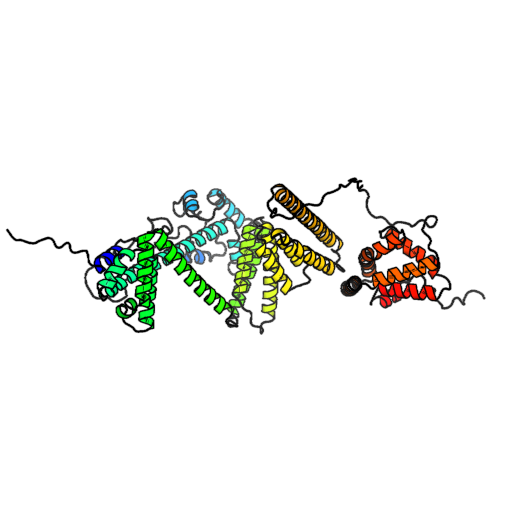1.690 -13.842 24.676 1.00 78.00 107 LYS A C 1
ATOM 790 O O . LYS A 1 107 ? -2.324 -13.357 23.741 1.00 78.00 107 LYS A O 1
ATOM 795 N N . ASP A 1 108 ? -2.281 -14.396 25.733 1.00 75.31 108 ASP A N 1
ATOM 796 C CA . ASP A 1 108 ? -3.739 -14.477 25.907 1.00 75.31 108 ASP A CA 1
ATOM 797 C C . ASP A 1 108 ? -4.391 -13.085 25.941 1.00 75.31 108 ASP A C 1
ATOM 799 O O . ASP A 1 108 ? -5.535 -12.893 25.530 1.00 75.31 108 ASP A O 1
ATOM 803 N N . TRP A 1 109 ? -3.649 -12.076 26.397 1.00 71.06 109 TRP A N 1
ATOM 804 C CA . TRP A 1 109 ? -4.065 -10.673 26.409 1.00 71.06 109 TRP A CA 1
ATOM 805 C C . TRP A 1 109 ? -3.747 -9.911 25.116 1.00 71.06 109 TRP A C 1
ATOM 807 O O . TRP A 1 109 ? -3.978 -8.696 25.054 1.00 71.06 109 TRP A O 1
ATOM 817 N N . GLY A 1 110 ? -3.244 -10.607 24.097 1.00 73.56 110 GLY A N 1
ATOM 818 C CA . GLY A 1 110 ? -2.958 -10.068 22.774 1.00 73.56 110 GLY A CA 1
ATOM 819 C C . GLY A 1 110 ? -1.713 -9.188 22.703 1.00 73.56 110 GLY A C 1
ATOM 820 O O . GLY A 1 110 ? -1.619 -8.385 21.779 1.00 73.56 110 GLY A O 1
ATOM 821 N N . TYR A 1 111 ? -0.788 -9.284 23.666 1.00 77.94 111 TYR A N 1
ATOM 822 C CA . TYR A 1 111 ? 0.485 -8.572 23.566 1.00 77.94 111 TYR A CA 1
ATOM 823 C C . TYR A 1 111 ? 1.308 -9.092 22.374 1.00 77.94 111 TYR A C 1
ATOM 825 O O . TYR A 1 111 ? 1.268 -10.292 22.083 1.00 77.94 111 TYR A O 1
ATOM 833 N N . PRO A 1 112 ? 2.071 -8.215 21.697 1.00 74.69 112 PRO A N 1
ATOM 834 C CA . PRO A 1 112 ? 2.969 -8.609 20.617 1.00 74.69 112 PRO A CA 1
ATOM 835 C C . PRO A 1 112 ? 3.977 -9.675 21.063 1.00 74.69 112 PRO A C 1
ATOM 837 O O . PRO A 1 112 ? 4.591 -9.554 22.124 1.00 74.69 112 PRO A O 1
ATOM 840 N N . ASP A 1 113 ? 4.156 -10.711 20.243 1.00 80.00 113 ASP A N 1
ATOM 841 C CA . ASP A 1 113 ? 5.159 -11.744 20.500 1.00 80.00 113 ASP A CA 1
ATOM 842 C C . ASP A 1 113 ? 6.571 -11.204 20.223 1.00 80.00 113 ASP A C 1
ATOM 844 O O . ASP A 1 113 ? 6.779 -10.377 19.332 1.00 80.00 113 ASP A O 1
ATOM 848 N N . TYR A 1 114 ? 7.554 -11.674 20.986 1.00 79.31 114 TYR A N 1
ATOM 849 C CA . TYR A 1 114 ? 8.947 -11.236 20.881 1.00 79.31 114 TYR A CA 1
ATOM 850 C C . TYR A 1 114 ? 9.920 -12.382 21.159 1.00 79.31 114 TYR A C 1
ATOM 852 O O . TYR A 1 114 ? 9.569 -13.362 21.806 1.00 79.31 114 TYR A O 1
ATOM 860 N N . ASP A 1 115 ? 11.164 -12.276 20.694 1.00 81.50 115 ASP A N 1
ATOM 861 C CA . ASP A 1 115 ? 12.152 -13.353 20.840 1.00 81.50 115 ASP A CA 1
ATOM 862 C C . ASP A 1 115 ? 12.405 -13.702 22.322 1.00 81.50 115 ASP A C 1
ATOM 864 O O . ASP A 1 115 ? 12.741 -12.834 23.130 1.00 81.50 115 ASP A O 1
ATOM 868 N N . ALA A 1 116 ? 12.271 -14.983 22.676 1.00 81.69 116 ALA A N 1
ATOM 869 C CA . ALA A 1 116 ? 12.442 -15.478 24.042 1.00 81.69 116 ALA A CA 1
ATOM 870 C C . ALA A 1 116 ? 13.844 -15.217 24.611 1.00 81.69 116 ALA A C 1
ATOM 872 O O . ALA A 1 116 ? 14.000 -15.108 25.825 1.00 81.69 116 ALA A O 1
ATOM 873 N N . LYS A 1 117 ? 14.870 -15.053 23.761 1.00 82.75 117 LYS A N 1
ATOM 874 C CA . LYS A 1 117 ? 16.217 -14.686 24.231 1.00 82.75 117 LYS A CA 1
ATOM 875 C C . LYS A 1 117 ? 16.250 -13.323 24.918 1.00 82.75 117 LYS A C 1
ATOM 877 O O . LYS A 1 117 ? 17.149 -13.071 25.712 1.00 82.75 117 LYS A O 1
ATOM 882 N N . TYR A 1 118 ? 15.289 -12.446 24.615 1.00 78.50 118 TYR A N 1
ATOM 883 C CA . TYR A 1 118 ? 15.184 -11.164 25.295 1.00 78.50 118 TYR A CA 1
ATOM 884 C C . TYR A 1 118 ? 14.807 -11.360 26.761 1.00 78.50 118 TYR A C 1
ATOM 886 O O . TYR A 1 118 ? 15.227 -10.555 27.572 1.00 78.50 118 TYR A O 1
ATOM 894 N N . ASP A 1 119 ? 14.130 -12.450 27.136 1.00 71.25 119 ASP A N 1
ATOM 895 C CA . ASP A 1 119 ? 13.846 -12.758 28.539 1.00 71.25 119 ASP A CA 1
ATOM 896 C C . ASP A 1 119 ? 15.071 -13.284 29.318 1.00 71.25 119 ASP A C 1
ATOM 898 O O . ASP A 1 119 ? 15.013 -13.357 30.544 1.00 71.25 119 ASP A O 1
ATOM 902 N N . ASP A 1 120 ? 16.180 -13.645 28.653 1.00 77.88 120 ASP A N 1
ATOM 903 C CA . ASP A 1 120 ? 17.388 -14.174 29.303 1.00 77.88 120 ASP A CA 1
ATOM 904 C C . ASP A 1 120 ? 18.312 -13.038 29.802 1.00 77.88 120 ASP A C 1
ATOM 906 O O . ASP A 1 120 ? 18.951 -12.348 28.994 1.00 77.88 120 ASP A O 1
ATOM 910 N N . PRO A 1 121 ? 18.489 -12.872 31.133 1.00 71.44 121 PRO A N 1
ATOM 911 C CA . PRO A 1 121 ? 19.364 -11.841 31.695 1.00 71.44 121 PRO A CA 1
ATOM 912 C C . PRO A 1 121 ? 20.827 -11.970 31.252 1.00 71.44 121 PRO A C 1
ATOM 914 O O . PRO A 1 121 ? 21.555 -10.973 31.182 1.00 71.44 121 PRO A O 1
ATOM 917 N N . ARG A 1 122 ? 21.289 -13.194 30.953 1.00 74.56 122 ARG A N 1
ATOM 918 C CA . ARG A 1 122 ? 22.664 -13.440 30.499 1.00 74.56 122 ARG A CA 1
ATOM 919 C C . ARG A 1 122 ? 22.859 -12.966 29.069 1.00 74.56 122 ARG A C 1
ATOM 921 O O . ARG A 1 122 ? 23.862 -12.305 28.795 1.00 74.56 122 ARG A O 1
ATOM 928 N N . TRP A 1 123 ? 21.903 -13.265 28.189 1.00 81.81 123 TRP A N 1
ATOM 929 C CA . TRP A 1 123 ? 21.921 -12.799 26.805 1.00 81.81 123 TRP A CA 1
ATOM 930 C C . TRP A 1 123 ? 21.932 -11.269 26.748 1.00 81.81 123 TRP A C 1
ATOM 932 O O . TRP A 1 123 ? 22.807 -10.686 26.110 1.00 81.81 123 TRP A O 1
ATOM 942 N N . LEU A 1 124 ? 21.040 -10.620 27.501 1.00 70.25 124 LEU A N 1
ATOM 943 C CA . LEU A 1 124 ? 20.982 -9.160 27.622 1.00 70.25 124 LEU A CA 1
ATOM 944 C C . LEU A 1 124 ? 22.306 -8.558 28.081 1.00 70.25 124 LEU A C 1
ATOM 946 O O . LEU A 1 124 ? 22.832 -7.642 27.454 1.00 70.25 124 LEU A O 1
ATOM 950 N N . SER A 1 125 ? 22.882 -9.109 29.150 1.00 70.81 125 SER A N 1
ATOM 951 C CA . SER A 1 125 ? 24.168 -8.650 29.685 1.00 70.81 125 SER A CA 1
ATOM 952 C C . SER A 1 125 ? 25.295 -8.763 28.654 1.00 70.81 125 SER A C 1
ATOM 954 O O . SER A 1 125 ? 26.159 -7.890 28.571 1.00 70.81 125 SER A O 1
ATOM 956 N N . GLN A 1 126 ? 25.297 -9.832 27.853 1.00 78.25 126 GLN A N 1
ATOM 957 C CA . GLN A 1 126 ? 26.272 -10.018 26.782 1.00 78.25 126 GLN A CA 1
ATOM 958 C C . GLN A 1 126 ? 26.042 -9.036 25.627 1.00 78.25 126 GLN A C 1
ATOM 960 O O . GLN A 1 126 ? 27.010 -8.482 25.105 1.00 78.25 126 GLN A O 1
ATOM 965 N N . GLN A 1 127 ? 24.784 -8.793 25.260 1.00 78.06 127 GLN A N 1
ATOM 966 C CA . GLN A 1 127 ? 24.415 -7.839 24.220 1.00 78.06 127 GLN A CA 1
ATOM 967 C C . GLN A 1 127 ? 24.808 -6.408 24.609 1.00 78.06 127 GLN A C 1
ATOM 969 O O . GLN A 1 127 ? 25.426 -5.711 23.809 1.00 78.06 127 GLN A O 1
ATOM 974 N N . PHE A 1 128 ? 24.571 -5.997 25.858 1.00 71.69 128 PHE A N 1
ATOM 975 C CA . PHE A 1 128 ? 24.988 -4.680 26.350 1.00 71.69 128 PHE A CA 1
ATOM 976 C C . PHE A 1 128 ? 26.504 -4.479 26.312 1.00 71.69 128 PHE A C 1
ATOM 978 O O . PHE A 1 128 ? 26.967 -3.398 25.947 1.00 71.69 128 PHE A O 1
ATOM 985 N N . ARG A 1 129 ? 27.292 -5.511 26.644 1.00 71.19 129 ARG A N 1
ATOM 986 C CA . ARG A 1 129 ? 28.757 -5.436 26.520 1.00 71.19 129 ARG A CA 1
ATOM 987 C C . ARG A 1 129 ? 29.184 -5.224 25.072 1.00 71.19 129 ARG A C 1
ATOM 989 O O . ARG A 1 129 ? 29.961 -4.320 24.803 1.00 71.19 129 ARG A O 1
ATOM 996 N N . ARG A 1 130 ? 28.618 -5.990 24.134 1.00 76.69 130 ARG A N 1
ATOM 997 C CA . ARG A 1 130 ? 28.899 -5.824 22.697 1.00 76.69 130 ARG A CA 1
ATOM 998 C C . ARG A 1 130 ? 28.583 -4.413 22.213 1.00 76.69 130 ARG A C 1
ATOM 1000 O O . ARG A 1 130 ? 29.405 -3.808 21.545 1.00 76.69 130 ARG A O 1
ATOM 1007 N N . GLU A 1 131 ? 27.441 -3.861 22.612 1.00 73.81 131 GLU A N 1
ATOM 1008 C CA . GLU A 1 131 ? 27.044 -2.501 22.228 1.00 73.81 131 GLU A CA 1
ATOM 1009 C C . GLU A 1 131 ? 27.886 -1.397 22.895 1.00 73.81 131 GLU A C 1
ATOM 1011 O O . GLU A 1 131 ? 27.921 -0.266 22.406 1.00 73.81 131 GLU A O 1
ATOM 1016 N N . THR A 1 132 ? 28.552 -1.703 24.010 1.00 68.81 132 THR A N 1
ATOM 1017 C CA . THR A 1 132 ? 29.467 -0.773 24.692 1.00 68.81 132 THR A CA 1
ATOM 1018 C C . THR A 1 132 ? 30.865 -0.807 24.082 1.00 68.81 132 THR A C 1
ATOM 1020 O O . THR A 1 132 ? 31.509 0.235 23.989 1.00 68.81 132 THR A O 1
ATOM 1023 N N . ASP A 1 133 ? 31.322 -1.987 23.664 1.00 74.19 133 ASP A N 1
ATOM 1024 C CA . ASP A 1 133 ? 32.720 -2.224 23.305 1.00 74.19 133 ASP A CA 1
ATOM 1025 C C . ASP A 1 133 ? 32.963 -2.281 21.783 1.00 74.19 133 ASP A C 1
ATOM 1027 O O . ASP A 1 133 ? 34.082 -2.018 21.341 1.00 74.19 133 ASP A O 1
ATOM 1031 N N . ASP A 1 134 ? 31.946 -2.599 20.968 1.00 73.69 134 ASP A N 1
ATOM 1032 C CA . ASP A 1 134 ? 32.071 -2.758 19.513 1.00 73.69 134 ASP A CA 1
ATOM 1033 C C . ASP A 1 134 ? 31.303 -1.663 18.734 1.00 73.69 134 ASP A C 1
ATOM 1035 O O . ASP A 1 134 ? 30.065 -1.663 18.699 1.00 73.69 134 ASP A O 1
ATOM 1039 N N . PRO A 1 135 ? 32.010 -0.757 18.027 1.00 74.00 135 PRO A N 1
ATOM 1040 C CA . PRO A 1 135 ? 31.394 0.256 17.170 1.00 74.00 135 PRO A CA 1
ATOM 1041 C C . PRO A 1 135 ? 30.531 -0.302 16.029 1.00 74.00 135 PRO A C 1
ATOM 1043 O O . PRO A 1 135 ? 29.723 0.432 15.464 1.00 74.00 135 PRO A O 1
ATOM 1046 N N . ARG A 1 136 ? 30.695 -1.577 15.653 1.00 75.12 136 ARG A N 1
ATOM 1047 C CA . ARG A 1 136 ? 29.886 -2.227 14.606 1.00 75.12 136 ARG A CA 1
ATOM 1048 C C . ARG A 1 136 ? 28.515 -2.664 15.113 1.00 75.12 136 ARG A C 1
ATOM 1050 O O . ARG A 1 136 ? 27.574 -2.734 14.330 1.00 75.12 136 ARG A O 1
ATOM 1057 N N . GLU A 1 137 ? 28.410 -2.945 16.408 1.00 73.38 137 GLU A N 1
ATOM 1058 C CA . GLU A 1 137 ? 27.183 -3.417 17.060 1.00 73.38 137 GLU A CA 1
ATOM 1059 C C . GLU A 1 137 ? 26.313 -2.253 17.558 1.00 73.38 137 GLU A C 1
ATOM 1061 O O . GLU A 1 137 ? 25.106 -2.406 17.746 1.00 73.38 137 GLU A O 1
ATOM 1066 N N . ASN A 1 138 ? 26.899 -1.064 17.739 1.00 77.75 138 ASN A N 1
ATOM 1067 C CA . ASN A 1 138 ? 26.189 0.117 18.214 1.00 77.75 138 ASN A CA 1
ATOM 1068 C C . ASN A 1 138 ? 26.280 1.288 17.220 1.00 77.75 138 ASN A C 1
ATOM 1070 O O . ASN A 1 138 ? 27.252 2.042 17.240 1.00 77.75 138 ASN A O 1
ATOM 1074 N N . PRO A 1 139 ? 25.225 1.533 16.421 1.00 74.50 139 PRO A N 1
ATOM 1075 C CA . PRO A 1 139 ? 25.159 2.687 15.522 1.00 74.50 139 PRO A CA 1
ATOM 1076 C C . PRO A 1 139 ? 25.280 4.048 16.230 1.00 74.50 139 PRO A C 1
ATOM 1078 O O . PRO A 1 139 ? 25.536 5.054 15.576 1.00 74.50 139 PRO A O 1
ATOM 1081 N N . ASN A 1 140 ? 25.112 4.088 17.558 1.00 75.31 140 ASN A N 1
ATOM 1082 C CA . ASN A 1 140 ? 25.261 5.293 18.374 1.00 75.31 140 ASN A CA 1
ATOM 1083 C C . ASN A 1 140 ? 26.651 5.457 18.991 1.00 75.31 140 ASN A C 1
ATOM 1085 O O . ASN A 1 140 ? 26.842 6.390 19.762 1.00 75.31 140 ASN A O 1
ATOM 1089 N N . PHE A 1 141 ? 27.620 4.589 18.684 1.00 77.06 141 PHE A N 1
ATOM 1090 C CA . PHE A 1 141 ? 28.936 4.607 19.334 1.00 77.06 141 PHE A CA 1
ATOM 1091 C C . PHE A 1 141 ? 29.641 5.973 19.236 1.00 77.06 141 PHE A C 1
ATOM 1093 O O . PHE A 1 141 ? 30.340 6.380 20.160 1.00 77.06 141 PHE A O 1
ATOM 1100 N N . PHE A 1 142 ? 29.421 6.700 18.136 1.00 76.12 142 PHE A N 1
ATOM 1101 C CA . PHE A 1 142 ? 29.988 8.032 17.894 1.00 76.12 142 PHE A CA 1
ATOM 1102 C C . PHE A 1 142 ? 28.946 9.160 17.882 1.00 76.12 142 PHE A C 1
ATOM 1104 O O . PHE A 1 142 ? 29.287 10.291 17.544 1.00 76.12 142 PHE A O 1
ATOM 1111 N N . LEU A 1 143 ? 27.686 8.866 18.214 1.00 70.75 143 LEU A N 1
ATOM 1112 C CA . LEU A 1 143 ? 26.603 9.850 18.213 1.00 70.75 143 LEU A CA 1
ATOM 1113 C C . LEU A 1 143 ? 26.351 10.353 19.632 1.00 70.75 143 LEU A C 1
ATOM 1115 O O . LEU A 1 143 ? 26.365 9.577 20.590 1.00 70.75 143 LEU A O 1
ATOM 1119 N N . THR A 1 144 ? 26.095 11.650 19.768 1.00 73.38 144 THR A N 1
ATOM 1120 C CA . THR A 1 144 ? 25.689 12.245 21.044 1.00 73.38 144 THR A CA 1
ATOM 1121 C C . THR A 1 144 ? 24.165 12.241 21.176 1.00 73.38 144 THR A C 1
ATOM 1123 O O . THR A 1 144 ? 23.448 12.040 20.196 1.00 73.38 144 THR A O 1
ATOM 1126 N N . GLN A 1 145 ? 23.643 12.428 22.391 1.00 64.19 145 GLN A N 1
ATOM 1127 C CA . GLN A 1 145 ? 22.194 12.373 22.650 1.00 64.19 145 GLN A CA 1
ATOM 1128 C C . GLN A 1 145 ? 21.422 13.534 22.011 1.00 64.19 145 GLN A C 1
ATOM 1130 O O . GLN A 1 145 ? 20.204 13.448 21.853 1.00 64.19 145 GLN A O 1
ATOM 1135 N N . GLU A 1 146 ? 22.125 14.608 21.654 1.00 68.12 146 GLU A N 1
ATOM 1136 C CA . GLU A 1 146 ? 21.582 15.751 20.929 1.00 68.12 146 GLU A CA 1
ATOM 1137 C C . GLU A 1 146 ? 21.384 15.454 19.435 1.00 68.12 146 GLU A C 1
ATOM 1139 O O . GLU A 1 146 ? 20.661 16.191 18.765 1.00 68.12 146 GLU A O 1
ATOM 1144 N N . ASP A 1 147 ? 21.993 14.386 18.904 1.00 70.19 147 ASP A N 1
ATOM 1145 C CA . ASP A 1 147 ? 21.802 13.982 17.514 1.00 70.19 147 ASP A CA 1
ATOM 1146 C C . ASP A 1 147 ? 20.402 13.360 17.326 1.00 70.19 147 ASP A C 1
ATOM 1148 O O . ASP A 1 147 ? 20.071 12.368 17.991 1.00 70.19 147 ASP A O 1
ATOM 1152 N N . PRO A 1 148 ? 19.571 13.879 16.400 1.00 69.19 148 PRO A N 1
ATOM 1153 C CA . PRO A 1 148 ? 18.259 13.306 16.106 1.00 69.19 148 PRO A CA 1
ATOM 1154 C C . PRO A 1 148 ? 18.295 11.811 15.747 1.00 69.19 148 PRO A C 1
ATOM 1156 O O . PRO A 1 148 ? 17.330 11.084 16.001 1.00 69.19 148 PRO A O 1
ATOM 1159 N N . GLU A 1 149 ? 19.393 11.321 15.164 1.00 75.31 149 GLU A N 1
ATOM 1160 C CA . GLU A 1 149 ? 19.530 9.923 14.758 1.00 75.31 149 GLU A CA 1
ATOM 1161 C C . GLU A 1 149 ? 19.862 8.992 15.936 1.00 75.31 149 GLU A C 1
ATOM 1163 O O . GLU A 1 149 ? 19.567 7.796 15.859 1.00 75.31 149 GLU A O 1
ATOM 1168 N N . PHE A 1 150 ? 20.376 9.519 17.057 1.00 76.06 150 PHE A N 1
ATOM 1169 C CA . PHE A 1 150 ? 20.697 8.730 18.251 1.00 76.06 150 PHE A CA 1
ATOM 1170 C C . PHE A 1 150 ? 19.473 7.951 18.750 1.00 76.06 150 PHE A C 1
ATOM 1172 O O . PHE A 1 150 ? 19.502 6.724 18.908 1.00 76.06 150 PHE A O 1
ATOM 1179 N N . TRP A 1 151 ? 18.352 8.647 18.944 1.00 66.50 151 TRP A N 1
ATOM 1180 C CA . TRP A 1 151 ? 17.117 8.034 19.436 1.00 66.50 151 TRP A CA 1
ATOM 1181 C C . TRP A 1 151 ? 16.463 7.121 18.398 1.00 66.50 151 TRP A C 1
ATOM 1183 O O . TRP A 1 151 ? 15.893 6.090 18.758 1.00 66.50 151 TRP A O 1
ATOM 1193 N N . ASN A 1 152 ? 16.604 7.435 17.107 1.00 70.31 152 ASN A N 1
ATOM 1194 C CA . ASN A 1 152 ? 16.121 6.571 16.030 1.00 70.31 152 ASN A CA 1
ATOM 1195 C C . ASN A 1 152 ? 16.863 5.231 16.017 1.00 70.31 152 ASN A C 1
ATOM 1197 O O . ASN A 1 152 ? 16.243 4.172 15.961 1.00 70.31 152 ASN A O 1
ATOM 1201 N N . ASN A 1 153 ? 18.187 5.259 16.124 1.00 74.56 153 ASN A N 1
ATOM 1202 C CA . ASN A 1 153 ? 19.016 4.059 16.178 1.00 74.56 153 ASN A CA 1
ATOM 1203 C C . ASN A 1 153 ? 18.749 3.217 17.428 1.00 74.56 153 ASN A C 1
ATOM 1205 O O . ASN A 1 153 ? 18.665 1.993 17.327 1.00 74.56 153 ASN A O 1
ATOM 1209 N N . ALA A 1 154 ? 18.554 3.855 18.586 1.00 70.69 154 ALA A N 1
ATOM 1210 C CA . ALA A 1 154 ? 18.168 3.157 19.809 1.00 70.69 154 ALA A CA 1
ATOM 1211 C C . ALA A 1 154 ? 16.808 2.455 19.645 1.00 70.69 154 ALA A C 1
ATOM 1213 O O . ALA A 1 154 ? 16.689 1.266 19.941 1.00 70.69 154 ALA A O 1
ATOM 1214 N N . ALA A 1 155 ? 15.811 3.147 19.084 1.00 66.06 155 ALA A N 1
ATOM 1215 C CA . ALA A 1 155 ? 14.484 2.590 18.819 1.00 66.06 155 ALA A CA 1
ATOM 1216 C C . ALA A 1 155 ? 14.483 1.473 17.753 1.00 66.06 155 ALA A C 1
ATOM 1218 O O . ALA A 1 155 ? 13.592 0.628 17.740 1.00 66.06 155 ALA A O 1
ATOM 1219 N N . ARG A 1 156 ? 15.480 1.426 16.857 1.00 74.06 156 ARG A N 1
ATOM 1220 C CA . ARG A 1 156 ? 15.615 0.373 15.829 1.00 74.06 156 ARG A CA 1
ATOM 1221 C C . ARG A 1 156 ? 16.139 -0.961 16.367 1.00 74.06 156 ARG A C 1
ATOM 1223 O O . ARG A 1 156 ? 16.096 -1.961 15.633 1.00 74.06 156 ARG A O 1
ATOM 1230 N N . LYS A 1 157 ? 16.655 -0.994 17.600 1.00 78.62 157 LYS A N 1
ATOM 1231 C CA . LYS A 1 157 ? 17.188 -2.215 18.215 1.00 78.62 157 LYS A CA 1
ATOM 1232 C C . LYS A 1 157 ? 16.058 -3.230 18.441 1.00 78.62 157 LYS A C 1
ATOM 1234 O O . LYS A 1 157 ? 15.018 -2.853 18.975 1.00 78.62 157 LYS A O 1
ATOM 1239 N N . PRO A 1 158 ? 16.242 -4.514 18.082 1.00 77.88 158 PRO A N 1
ATOM 1240 C CA . PRO A 1 158 ? 15.170 -5.510 18.159 1.00 77.88 158 PRO A CA 1
ATOM 1241 C C . PRO A 1 158 ? 14.516 -5.656 19.545 1.00 77.88 158 PRO A C 1
ATOM 1243 O O . PRO A 1 158 ? 13.293 -5.674 19.647 1.00 77.88 158 PRO A O 1
ATOM 1246 N N . HIS A 1 159 ? 15.313 -5.680 20.618 1.00 72.81 159 HIS A N 1
ATOM 1247 C CA . HIS A 1 159 ? 14.796 -5.758 21.989 1.00 72.81 159 HIS A CA 1
ATOM 1248 C C . HIS A 1 159 ? 14.066 -4.466 22.408 1.00 72.81 159 HIS A C 1
ATOM 1250 O O . HIS A 1 159 ? 13.034 -4.528 23.068 1.00 72.81 159 HIS A O 1
ATOM 1256 N N . MET A 1 160 ? 14.528 -3.291 21.960 1.00 71.94 160 MET A N 1
ATOM 1257 C CA . MET A 1 160 ? 13.836 -2.019 22.214 1.00 71.94 160 MET A CA 1
ATOM 1258 C C . MET A 1 160 ? 12.494 -1.940 21.483 1.00 71.94 160 MET A C 1
ATOM 1260 O O . MET A 1 160 ? 11.517 -1.466 22.057 1.00 71.94 160 MET A O 1
ATOM 1264 N N . LYS A 1 161 ? 12.411 -2.457 20.249 1.00 71.62 161 LYS A N 1
ATOM 1265 C CA . LYS A 1 161 ? 11.143 -2.550 19.510 1.00 71.62 161 LYS A CA 1
ATOM 1266 C C . LYS A 1 161 ? 10.119 -3.413 20.236 1.00 71.62 161 LYS A C 1
ATOM 1268 O O . LYS A 1 161 ? 8.977 -2.989 20.361 1.00 71.62 161 LYS A O 1
ATOM 1273 N N . ALA A 1 162 ? 10.529 -4.578 20.740 1.00 73.50 162 ALA A N 1
ATOM 1274 C CA . ALA A 1 162 ? 9.646 -5.462 21.502 1.00 73.50 162 ALA A CA 1
ATOM 1275 C C . ALA A 1 162 ? 9.059 -4.765 22.744 1.00 73.50 162 ALA A C 1
ATOM 1277 O O . ALA A 1 162 ? 7.864 -4.883 23.027 1.00 73.50 162 ALA A O 1
ATOM 1278 N N . LEU A 1 163 ? 9.884 -3.982 23.449 1.00 68.94 163 LEU A N 1
ATOM 1279 C CA . LEU A 1 163 ? 9.446 -3.194 24.600 1.00 68.94 163 LEU A CA 1
ATOM 1280 C C . LEU A 1 163 ? 8.462 -2.089 24.193 1.00 68.94 163 LEU A C 1
ATOM 1282 O O . LEU A 1 163 ? 7.390 -1.987 24.782 1.00 68.94 163 LEU A O 1
ATOM 1286 N N . MET A 1 164 ? 8.795 -1.299 23.166 1.00 67.62 164 MET A N 1
ATOM 1287 C CA . MET A 1 164 ? 7.926 -0.221 22.677 1.00 67.62 164 MET A CA 1
ATOM 1288 C C . MET A 1 164 ? 6.573 -0.752 22.201 1.00 67.62 164 MET A C 1
ATOM 1290 O O . MET A 1 164 ? 5.544 -0.202 22.563 1.00 67.62 164 MET A O 1
ATOM 1294 N N . GLN A 1 165 ? 6.559 -1.857 21.453 1.00 70.88 165 GLN A N 1
ATOM 1295 C CA . GLN A 1 165 ? 5.323 -2.491 20.990 1.00 70.88 165 GLN A CA 1
ATOM 1296 C C . GLN A 1 165 ? 4.448 -2.971 22.157 1.00 70.88 165 GLN A C 1
ATOM 1298 O O . GLN A 1 165 ? 3.227 -2.821 22.120 1.00 70.88 165 GLN A O 1
ATOM 1303 N N . SER A 1 166 ? 5.065 -3.518 23.207 1.00 69.06 166 SER A N 1
ATOM 1304 C CA . SER A 1 166 ? 4.354 -3.933 24.421 1.00 69.06 166 SER A CA 1
ATOM 1305 C C . SER A 1 166 ? 3.790 -2.734 25.195 1.00 69.06 166 SER A C 1
ATOM 1307 O O . SER A 1 166 ? 2.656 -2.784 25.675 1.00 69.06 166 SER A O 1
ATOM 1309 N N . ASP A 1 167 ? 4.553 -1.645 25.293 1.00 65.50 167 ASP A N 1
ATOM 1310 C CA . ASP A 1 167 ? 4.132 -0.398 25.939 1.00 65.50 167 ASP A CA 1
ATOM 1311 C C . ASP A 1 167 ? 2.999 0.303 25.169 1.00 65.50 167 ASP A C 1
ATOM 1313 O O . ASP A 1 167 ? 1.997 0.714 25.758 1.00 65.50 167 ASP A O 1
ATOM 1317 N N . ASP A 1 168 ? 3.101 0.369 23.841 1.00 65.56 168 ASP A N 1
ATOM 1318 C CA . ASP A 1 168 ? 2.062 0.914 22.964 1.00 65.56 168 ASP A CA 1
ATOM 1319 C C . ASP A 1 168 ? 0.760 0.112 23.085 1.00 65.56 168 ASP A C 1
ATOM 1321 O O . ASP A 1 168 ? -0.320 0.698 23.208 1.00 65.56 168 ASP A O 1
ATOM 1325 N N . HIS A 1 169 ? 0.850 -1.223 23.139 1.00 71.00 169 HIS A N 1
ATOM 1326 C CA . HIS A 1 169 ? -0.307 -2.092 23.379 1.00 71.00 169 HIS A CA 1
ATOM 1327 C C . HIS A 1 169 ? -0.948 -1.828 24.745 1.00 71.00 169 HIS A C 1
ATOM 1329 O O . HIS A 1 169 ? -2.172 -1.707 24.849 1.00 71.00 169 HIS A O 1
ATOM 1335 N N . TRP A 1 170 ? -0.137 -1.673 25.797 1.00 70.00 170 TRP A N 1
ATOM 1336 C CA . TRP A 1 170 ? -0.627 -1.336 27.136 1.00 70.00 170 TRP A CA 1
ATOM 1337 C C . TRP A 1 170 ? -1.336 0.025 27.155 1.00 70.00 170 TRP A C 1
ATOM 1339 O O . TRP A 1 170 ? -2.452 0.130 27.673 1.00 70.00 170 TRP A O 1
ATOM 1349 N N . LYS A 1 171 ? -0.736 1.058 26.550 1.00 66.12 171 LYS A N 1
ATOM 1350 C CA . LYS A 1 171 ? -1.316 2.409 26.456 1.00 66.12 171 LYS A CA 1
ATOM 1351 C C . LYS A 1 171 ? -2.633 2.396 25.696 1.00 66.12 171 LYS A C 1
ATOM 1353 O O . LYS A 1 171 ? -3.617 2.961 26.171 1.00 66.12 171 LYS A O 1
ATOM 1358 N N . LEU A 1 172 ? -2.670 1.723 24.546 1.00 68.25 172 LEU A N 1
ATOM 1359 C CA . LEU A 1 172 ? -3.880 1.571 23.745 1.00 68.25 172 LEU A CA 1
ATOM 1360 C C . LEU A 1 172 ? -4.991 0.905 24.559 1.00 68.25 172 LEU A C 1
ATOM 1362 O O . LEU A 1 172 ? -6.113 1.412 24.606 1.00 68.25 172 LEU A O 1
ATOM 1366 N N . ARG A 1 173 ? -4.672 -0.190 25.256 1.00 70.56 173 ARG A N 1
ATOM 1367 C CA . ARG A 1 173 ? -5.625 -0.908 26.104 1.00 70.56 173 ARG A CA 1
ATOM 1368 C C . ARG A 1 173 ? -6.127 -0.048 27.260 1.00 70.56 173 ARG A C 1
ATOM 1370 O O . ARG A 1 173 ? -7.331 -0.009 27.494 1.00 70.56 173 ARG A O 1
ATOM 1377 N N . LYS A 1 174 ? -5.235 0.666 27.954 1.00 69.44 174 LYS A N 1
ATOM 1378 C CA . LYS A 1 174 ? -5.595 1.600 29.031 1.00 69.44 174 LYS A CA 1
ATOM 1379 C C . LYS A 1 174 ? -6.534 2.691 28.527 1.00 69.44 174 LYS A C 1
ATOM 1381 O O . LYS A 1 174 ? -7.562 2.932 29.151 1.00 69.44 174 LYS A O 1
ATOM 1386 N N . ASN A 1 175 ? -6.204 3.326 27.407 1.00 67.12 175 ASN A N 1
ATOM 1387 C CA . ASN A 1 175 ? -7.016 4.399 26.835 1.00 67.12 175 ASN A CA 1
ATOM 1388 C C . ASN A 1 175 ? -8.389 3.885 26.392 1.00 67.12 175 ASN A C 1
ATOM 1390 O O . ASN A 1 175 ? -9.402 4.504 26.702 1.00 67.12 175 ASN A O 1
ATOM 1394 N N . THR A 1 176 ? -8.425 2.716 25.746 1.00 66.50 176 THR A N 1
ATOM 1395 C CA . THR A 1 176 ? -9.673 2.049 25.353 1.00 66.50 176 THR A CA 1
ATOM 1396 C C . THR A 1 176 ? -10.530 1.744 26.577 1.00 66.50 176 THR A C 1
ATOM 1398 O O . THR A 1 176 ? -11.716 2.055 26.596 1.00 66.50 176 THR A O 1
ATOM 1401 N N . TRP A 1 177 ? -9.929 1.193 27.634 1.00 73.81 177 TRP A N 1
ATOM 1402 C CA . TRP A 1 177 ? -10.636 0.897 28.875 1.00 73.81 177 TRP A CA 1
ATOM 1403 C C . TRP A 1 177 ? -11.172 2.161 29.551 1.00 73.81 177 TRP A C 1
ATOM 1405 O O . TRP A 1 177 ? -12.325 2.182 29.963 1.00 73.81 177 TRP A O 1
ATOM 1415 N N . LEU A 1 178 ? -10.369 3.228 29.634 1.00 66.50 178 LEU A N 1
ATOM 1416 C CA . LEU A 1 178 ? -10.802 4.508 30.198 1.00 66.50 178 LEU A CA 1
ATOM 1417 C C . LEU A 1 178 ? -11.984 5.090 29.420 1.00 66.50 178 LEU A C 1
ATOM 1419 O O . LEU A 1 178 ? -12.943 5.549 30.036 1.00 66.50 178 LEU A O 1
ATOM 1423 N N . GLN A 1 179 ? -11.942 5.023 28.088 1.00 66.38 179 GLN A N 1
ATOM 1424 C CA . GLN A 1 179 ? -13.040 5.461 27.232 1.00 66.38 179 GLN A CA 1
ATOM 1425 C C . GLN A 1 179 ? -14.306 4.630 27.478 1.00 66.38 179 GLN A C 1
ATOM 1427 O O . GLN A 1 179 ? -15.371 5.200 27.705 1.00 66.38 179 GLN A O 1
ATOM 1432 N N . GLN A 1 180 ? -14.192 3.298 27.497 1.00 65.12 180 GLN A N 1
ATOM 1433 C CA . GLN A 1 180 ? -15.323 2.409 27.777 1.00 65.12 180 GLN A CA 1
ATOM 1434 C C . GLN A 1 180 ? -15.891 2.645 29.183 1.00 65.12 180 GLN A C 1
ATOM 1436 O O . GLN A 1 180 ? -17.103 2.685 29.373 1.00 65.12 180 GLN A O 1
ATOM 1441 N N . PHE A 1 181 ? -15.027 2.831 30.181 1.00 70.19 181 PHE A N 1
ATOM 1442 C CA . PHE A 1 181 ? -15.438 3.110 31.551 1.00 70.19 181 PHE A CA 1
ATOM 1443 C C . PHE A 1 181 ? -16.188 4.442 31.647 1.00 70.19 181 PHE A C 1
ATOM 1445 O O . PHE A 1 181 ? -17.250 4.499 32.266 1.00 70.19 181 PHE A O 1
ATOM 1452 N N . GLN A 1 182 ? -15.675 5.497 31.006 1.00 67.25 182 GLN A N 1
ATOM 1453 C CA . GLN A 1 182 ? -16.360 6.786 30.917 1.00 67.25 182 GLN A CA 1
ATOM 1454 C C . GLN A 1 182 ? -17.721 6.649 30.229 1.00 67.25 182 GLN A C 1
ATOM 1456 O O . GLN A 1 182 ? -18.704 7.150 30.765 1.00 67.25 182 GLN A O 1
ATOM 1461 N N . GLU A 1 183 ? -17.807 5.925 29.110 1.00 63.47 183 GLU A N 1
ATOM 1462 C CA . GLU A 1 183 ? -19.068 5.665 28.401 1.00 63.47 183 GLU A CA 1
ATOM 1463 C C . GLU A 1 183 ? -20.085 4.929 29.285 1.00 63.47 183 GLU A C 1
ATOM 1465 O O . GLU A 1 183 ? -21.266 5.275 29.313 1.00 63.47 183 GLU A O 1
ATOM 1470 N N . VAL A 1 184 ? -19.642 3.948 30.073 1.00 67.00 184 VAL A N 1
ATOM 1471 C CA . VAL A 1 184 ? -20.509 3.254 31.034 1.00 67.00 184 VAL A CA 1
ATOM 1472 C C . VAL A 1 184 ? -20.983 4.205 32.137 1.00 67.00 184 VAL A C 1
ATOM 1474 O O . VAL A 1 184 ? -22.159 4.171 32.505 1.00 67.00 184 VAL A O 1
ATOM 1477 N N . GLN A 1 185 ? -20.111 5.073 32.663 1.00 69.38 185 GLN A N 1
ATOM 1478 C CA . GLN A 1 185 ? -20.505 6.065 33.670 1.00 69.38 185 GLN A CA 1
ATOM 1479 C C . GLN A 1 185 ? -21.529 7.061 33.114 1.00 69.38 185 GLN A C 1
ATOM 1481 O O . GLN A 1 185 ? -22.560 7.276 33.752 1.00 69.38 185 GLN A O 1
ATOM 1486 N N . THR A 1 186 ? -21.290 7.626 31.926 1.00 67.50 186 THR A N 1
ATOM 1487 C CA . THR A 1 186 ? -22.217 8.578 31.296 1.00 67.50 186 THR A CA 1
ATOM 1488 C C . THR A 1 186 ? -23.550 7.921 30.958 1.00 67.50 186 THR A C 1
ATOM 1490 O O . THR A 1 186 ? -24.599 8.494 31.242 1.00 67.50 186 THR A O 1
ATOM 1493 N N . THR A 1 187 ? -23.532 6.688 30.448 1.00 65.94 187 THR A N 1
ATOM 1494 C CA . THR A 1 187 ? -24.750 5.912 30.171 1.00 65.94 187 THR A CA 1
ATOM 1495 C C . THR A 1 187 ? -25.541 5.653 31.455 1.00 65.94 187 THR A C 1
ATOM 1497 O O . THR A 1 187 ? -26.754 5.842 31.493 1.00 65.94 187 THR A O 1
ATOM 1500 N N . ASN A 1 188 ? -24.876 5.282 32.552 1.00 68.19 188 ASN A N 1
ATOM 1501 C CA . ASN A 1 188 ? -25.548 5.061 33.834 1.00 68.19 188 ASN A CA 1
ATOM 1502 C C . ASN A 1 188 ? -26.119 6.349 34.440 1.00 68.19 188 ASN A C 1
ATOM 1504 O O . ASN A 1 188 ? -27.199 6.309 35.032 1.00 68.19 188 ASN A O 1
ATOM 1508 N N . GLN A 1 189 ? -25.430 7.482 34.289 1.00 72.75 189 GLN A N 1
ATOM 1509 C CA . GLN A 1 189 ? -25.968 8.785 34.674 1.00 72.75 189 GLN A CA 1
ATOM 1510 C C . GLN A 1 189 ? -27.212 9.121 33.844 1.00 72.75 189 GLN A C 1
ATOM 1512 O O . GLN A 1 189 ? -28.257 9.435 34.411 1.00 72.75 189 GLN A O 1
ATOM 1517 N N . PHE A 1 190 ? -27.134 8.946 32.524 1.00 74.25 190 PHE A N 1
ATOM 1518 C CA . PHE A 1 190 ? -28.263 9.155 31.626 1.00 74.25 190 PHE A CA 1
ATOM 1519 C C . PHE A 1 190 ? -29.466 8.276 31.993 1.00 74.25 190 PHE A C 1
ATOM 1521 O O . PHE A 1 190 ? -30.588 8.771 32.042 1.00 74.25 190 PHE A O 1
ATOM 1528 N N . ARG A 1 191 ? -29.261 6.990 32.313 1.00 72.38 191 ARG A N 1
ATOM 1529 C CA . ARG A 1 191 ? -30.342 6.092 32.759 1.00 72.38 191 ARG A CA 1
ATOM 1530 C C . ARG A 1 191 ? -31.086 6.648 33.970 1.00 72.38 191 ARG A C 1
ATOM 1532 O O . ARG A 1 191 ? -32.309 6.557 34.009 1.00 72.38 191 ARG A O 1
ATOM 1539 N N . ARG A 1 192 ? -30.376 7.234 34.942 1.00 71.19 192 ARG A N 1
ATOM 1540 C CA . ARG A 1 192 ? -31.003 7.856 36.122 1.00 71.19 192 ARG A CA 1
ATOM 1541 C C . ARG A 1 192 ? -31.857 9.056 35.723 1.00 71.19 192 ARG A C 1
ATOM 1543 O O . ARG A 1 192 ? -33.024 9.099 36.087 1.00 71.19 192 ARG A O 1
ATOM 1550 N N . GLU A 1 193 ? -31.315 9.955 34.906 1.00 77.25 193 GLU A N 1
ATOM 1551 C CA . GLU A 1 193 ? -32.052 11.128 34.417 1.00 77.25 193 GLU A CA 1
ATOM 1552 C C . GLU A 1 193 ? -33.268 10.744 33.560 1.00 77.25 193 GLU A C 1
ATOM 1554 O O . GLU A 1 193 ? -34.330 11.355 33.663 1.00 77.25 193 GLU A O 1
ATOM 1559 N N . LEU A 1 194 ? -33.134 9.720 32.713 1.00 78.25 194 LEU A N 1
ATOM 1560 C CA . LEU A 1 194 ? -34.229 9.195 31.903 1.00 78.25 194 LEU A CA 1
ATOM 1561 C C . LEU A 1 194 ? -35.344 8.620 32.783 1.00 78.25 194 LEU A C 1
ATOM 1563 O O . LEU A 1 194 ? -36.515 8.784 32.450 1.00 78.25 194 LEU A O 1
ATOM 1567 N N . ALA A 1 195 ? -34.998 7.963 33.892 1.00 74.94 195 ALA A N 1
ATOM 1568 C CA . ALA A 1 195 ? -35.975 7.422 34.831 1.00 74.94 195 ALA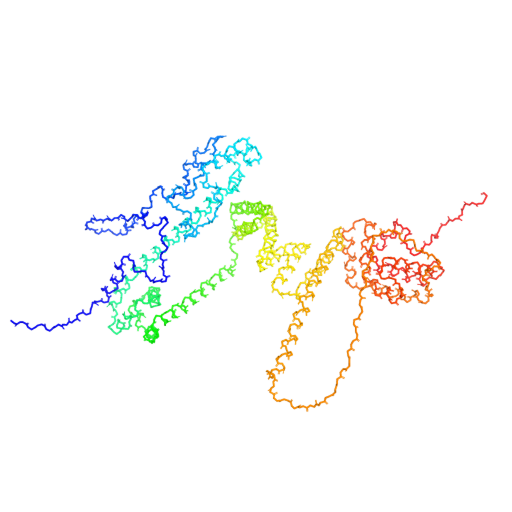 A CA 1
ATOM 1569 C C . ALA A 1 195 ? -36.871 8.522 35.408 1.00 74.94 195 ALA A C 1
ATOM 1571 O O . ALA A 1 195 ? -38.094 8.396 35.362 1.00 74.94 195 ALA A O 1
ATOM 1572 N N . ASP A 1 196 ? -36.256 9.609 35.879 1.00 77.38 196 ASP A N 1
ATOM 1573 C CA . ASP A 1 196 ? -36.972 10.741 36.467 1.00 77.38 196 ASP A CA 1
ATOM 1574 C C . ASP A 1 196 ? -37.874 11.422 35.418 1.00 77.38 196 ASP A C 1
ATOM 1576 O O . ASP A 1 196 ? -39.037 11.716 35.682 1.00 77.38 196 ASP A O 1
ATOM 1580 N N . ARG A 1 197 ? -37.392 11.569 34.175 1.00 81.81 197 ARG A N 1
ATOM 1581 C CA . ARG A 1 197 ? -38.177 12.129 33.056 1.00 81.81 197 ARG A CA 1
ATOM 1582 C C . ARG A 1 197 ? -39.331 11.227 32.601 1.00 81.81 197 ARG A C 1
ATOM 1584 O O . ARG A 1 197 ? -40.369 11.719 32.161 1.00 81.81 197 ARG A O 1
ATOM 1591 N N . LEU A 1 198 ? -39.166 9.903 32.658 1.00 80.31 198 LEU A N 1
ATOM 1592 C CA . LEU A 1 198 ? -40.228 8.953 32.308 1.00 80.31 198 LEU A CA 1
ATOM 1593 C C . LEU A 1 198 ? -41.367 8.962 33.332 1.00 80.31 198 LEU A C 1
ATOM 1595 O O . LEU A 1 198 ? -42.504 8.671 32.956 1.00 80.31 198 LEU A O 1
ATOM 1599 N N . ASP A 1 199 ? -41.099 9.314 34.591 1.00 78.94 199 ASP A N 1
ATOM 1600 C CA . ASP A 1 199 ? -42.136 9.432 35.622 1.00 78.94 199 ASP A CA 1
ATOM 1601 C C . ASP A 1 199 ? -43.121 10.582 35.364 1.00 78.94 199 ASP A C 1
ATOM 1603 O O . ASP A 1 199 ? -44.288 10.473 35.750 1.00 78.94 199 ASP A O 1
ATOM 1607 N N . GLU A 1 200 ? -42.696 11.613 34.630 1.00 81.75 200 GLU A N 1
ATOM 1608 C CA . GLU A 1 200 ? -43.541 12.728 34.176 1.00 81.75 200 GLU A CA 1
ATOM 1609 C C . GLU A 1 200 ? -44.482 12.345 33.015 1.00 81.75 200 GLU A C 1
ATOM 1611 O O . GLU A 1 200 ? -45.408 13.089 32.694 1.00 81.75 200 GLU A O 1
ATOM 1616 N N . CYS A 1 201 ? -44.279 11.183 32.381 1.00 84.94 201 CYS A N 1
ATOM 1617 C CA . CYS A 1 201 ? -45.092 10.723 31.253 1.00 84.94 201 CYS A CA 1
ATOM 1618 C C . CYS A 1 201 ? -46.392 10.025 31.704 1.00 84.94 201 CYS A C 1
ATOM 1620 O O . CYS A 1 201 ? -46.513 9.465 32.807 1.00 84.94 201 CYS A O 1
ATOM 1622 N N . THR A 1 202 ? -47.378 9.971 30.806 1.00 87.19 202 THR A N 1
ATOM 1623 C CA . THR A 1 202 ? -48.644 9.268 31.047 1.00 87.19 202 THR A CA 1
ATOM 1624 C C . THR A 1 202 ? -48.428 7.786 31.368 1.00 87.19 202 THR A C 1
ATOM 1626 O O . THR A 1 202 ? -47.457 7.140 30.957 1.00 87.19 202 THR A O 1
ATOM 1629 N N . MET A 1 203 ? -49.371 7.195 32.112 1.00 81.69 203 MET A N 1
ATOM 1630 C CA . MET A 1 203 ? -49.300 5.769 32.458 1.00 81.69 203 MET A CA 1
ATOM 1631 C C . MET A 1 203 ? -49.303 4.852 31.224 1.00 81.69 203 MET A C 1
ATOM 1633 O O . MET A 1 203 ? -48.739 3.760 31.286 1.00 81.69 203 MET A O 1
ATOM 1637 N N . ALA A 1 204 ? -49.918 5.278 30.116 1.00 83.25 204 ALA A N 1
ATOM 1638 C CA . ALA A 1 204 ? -49.929 4.528 28.862 1.00 83.25 204 ALA A CA 1
ATOM 1639 C C . ALA A 1 204 ? -48.517 4.426 28.263 1.00 83.25 204 ALA A C 1
ATOM 1641 O O . ALA A 1 204 ? -48.039 3.318 28.018 1.00 83.25 204 ALA A O 1
ATOM 1642 N N . THR A 1 205 ? -47.816 5.556 28.140 1.00 84.94 205 THR A N 1
ATOM 1643 C CA . THR A 1 205 ? -46.427 5.624 27.661 1.00 84.94 205 THR A CA 1
ATOM 1644 C C . THR A 1 205 ? -45.482 4.822 28.550 1.00 84.94 205 THR A C 1
ATOM 1646 O O . THR A 1 205 ? -44.658 4.047 28.065 1.00 84.94 205 THR A O 1
ATOM 1649 N N . ARG A 1 206 ? -45.651 4.919 29.872 1.00 83.50 206 ARG A N 1
ATOM 1650 C CA . ARG A 1 206 ? -44.868 4.126 30.828 1.00 83.50 206 ARG A CA 1
ATOM 1651 C C . ARG A 1 206 ? -45.071 2.621 30.630 1.00 83.50 206 ARG A C 1
ATOM 1653 O O . ARG A 1 206 ? -44.101 1.890 30.463 1.00 83.50 206 ARG A O 1
ATOM 1660 N N . ARG A 1 207 ? -46.319 2.151 30.525 1.00 82.75 207 ARG A N 1
ATOM 1661 C CA . ARG A 1 207 ? -46.628 0.736 30.231 1.00 82.75 207 ARG A CA 1
ATOM 1662 C C . ARG A 1 207 ? -46.105 0.264 28.875 1.00 82.75 207 ARG A C 1
ATOM 1664 O O . ARG A 1 207 ? -45.886 -0.938 28.715 1.00 82.75 207 ARG A O 1
ATOM 1671 N N . LEU A 1 208 ? -45.944 1.171 27.912 1.00 85.25 208 LEU A N 1
ATOM 1672 C CA . LEU A 1 208 ? -45.365 0.871 26.607 1.00 85.25 208 LEU A CA 1
ATOM 1673 C C . LEU A 1 208 ? -43.863 0.587 26.709 1.00 85.25 208 LEU A C 1
ATOM 1675 O O . LEU A 1 208 ? -43.402 -0.426 26.195 1.00 85.25 208 LEU A O 1
ATOM 1679 N N . VAL A 1 209 ? -43.130 1.457 27.403 1.00 81.88 209 VAL A N 1
ATOM 1680 C CA . VAL A 1 209 ? -41.660 1.479 27.399 1.00 81.88 209 VAL A CA 1
ATOM 1681 C C . VAL A 1 209 ? -41.043 0.544 28.443 1.00 81.88 209 VAL A C 1
ATOM 1683 O O . VAL A 1 209 ? -40.030 -0.093 28.169 1.00 81.88 209 VAL A O 1
ATOM 1686 N N . THR A 1 210 ? -41.632 0.412 29.636 1.00 79.62 210 THR A N 1
ATOM 1687 C CA . THR A 1 210 ? -41.018 -0.329 30.758 1.00 79.62 210 THR A CA 1
ATOM 1688 C C . THR A 1 210 ? -40.606 -1.776 30.450 1.00 79.62 210 THR A C 1
ATOM 1690 O O . THR A 1 210 ? -39.534 -2.173 30.913 1.00 79.62 210 THR A O 1
ATOM 1693 N N . PRO A 1 211 ? -41.391 -2.588 29.712 1.00 81.50 211 PRO A N 1
ATOM 1694 C CA . PRO A 1 211 ? -40.999 -3.966 29.410 1.00 81.50 211 PRO A CA 1
ATOM 1695 C C . PRO A 1 211 ? -39.750 -4.048 28.527 1.00 81.50 211 PRO A C 1
ATOM 1697 O O . PRO A 1 211 ? -38.931 -4.940 28.715 1.00 81.50 211 PRO A O 1
ATOM 1700 N N . ILE A 1 212 ? -39.573 -3.081 27.626 1.00 82.19 212 ILE A N 1
ATOM 1701 C CA . ILE A 1 212 ? -38.544 -3.100 26.580 1.00 82.19 212 ILE A CA 1
ATOM 1702 C C . ILE A 1 212 ? -37.342 -2.187 26.877 1.00 82.19 212 ILE A C 1
ATOM 1704 O O . ILE A 1 212 ? -36.360 -2.200 26.145 1.00 82.19 212 ILE A O 1
ATOM 1708 N N . LEU A 1 213 ? -37.380 -1.416 27.968 1.00 78.56 213 LEU A N 1
ATOM 1709 C CA . LEU A 1 213 ? -36.366 -0.411 28.319 1.00 78.56 213 LEU A CA 1
ATOM 1710 C C . LEU A 1 213 ? -34.950 -0.979 28.529 1.00 78.56 213 LEU A C 1
ATOM 1712 O O . LEU A 1 213 ? -33.970 -0.261 28.365 1.00 78.56 213 LEU A O 1
ATOM 1716 N N . HIS A 1 214 ? -34.839 -2.253 28.906 1.00 76.19 214 HIS A N 1
ATOM 1717 C CA . HIS A 1 214 ? -33.555 -2.915 29.143 1.00 76.19 214 HIS A CA 1
ATOM 1718 C C . HIS A 1 214 ? -32.800 -3.254 27.844 1.00 76.19 214 HIS A C 1
ATOM 1720 O O . HIS A 1 214 ? -31.612 -3.572 27.897 1.00 76.19 214 HIS A O 1
ATOM 1726 N N . TYR A 1 215 ? -33.464 -3.166 26.687 1.00 79.62 215 TYR A N 1
ATOM 1727 C CA . TYR A 1 215 ? -32.842 -3.378 25.387 1.00 79.62 215 TYR A CA 1
ATOM 1728 C C . TYR A 1 215 ? -32.094 -2.129 24.919 1.00 79.62 215 TYR A C 1
ATOM 1730 O O . TYR A 1 215 ? -32.653 -1.032 24.843 1.00 79.62 215 TYR A O 1
ATOM 1738 N N . ARG A 1 216 ? -30.834 -2.314 24.509 1.00 75.50 216 ARG A N 1
ATOM 1739 C CA . ARG A 1 216 ? -29.935 -1.235 24.060 1.00 75.50 216 ARG A CA 1
ATOM 1740 C C . ARG A 1 216 ? -30.510 -0.418 22.893 1.00 75.50 216 ARG A C 1
ATOM 1742 O O . ARG A 1 216 ? -30.291 0.787 22.831 1.00 75.50 216 ARG A O 1
ATOM 1749 N N . ALA A 1 217 ? -31.282 -1.049 22.006 1.00 80.31 217 ALA A N 1
ATOM 1750 C CA . ALA A 1 217 ? -32.016 -0.380 20.926 1.00 80.31 217 ALA A CA 1
ATOM 1751 C C . ALA A 1 217 ? -32.980 0.700 21.433 1.00 80.31 217 ALA A C 1
ATOM 1753 O O . ALA A 1 217 ? -33.006 1.818 20.916 1.00 80.31 217 ALA A O 1
ATOM 1754 N N . VAL A 1 218 ? -33.751 0.369 22.468 1.00 84.31 218 VAL A N 1
ATOM 1755 C CA . VAL A 1 218 ? -34.757 1.260 23.050 1.00 84.31 218 VAL A CA 1
ATOM 1756 C C . VAL A 1 218 ? -34.076 2.368 23.843 1.00 84.31 218 VAL A C 1
ATOM 1758 O O . VAL A 1 218 ? -34.431 3.533 23.696 1.00 84.31 218 VAL A O 1
ATOM 1761 N N . GLU A 1 219 ? -33.052 2.025 24.626 1.00 79.81 219 GLU A N 1
ATOM 1762 C CA . GLU A 1 219 ? -32.244 2.999 25.362 1.00 79.81 219 GLU A CA 1
ATOM 1763 C C . GLU A 1 219 ? -31.620 4.047 24.429 1.00 79.81 219 GLU A C 1
ATOM 1765 O O . GLU A 1 219 ? -31.718 5.250 24.680 1.00 79.81 219 GLU A O 1
ATOM 1770 N N . ALA A 1 220 ? -31.028 3.604 23.319 1.00 79.25 220 ALA A N 1
ATOM 1771 C CA . ALA A 1 220 ? -30.375 4.497 22.375 1.00 79.25 220 ALA A CA 1
ATOM 1772 C C . ALA A 1 220 ? -31.368 5.430 21.666 1.00 79.25 220 ALA A C 1
ATOM 1774 O O . ALA A 1 220 ?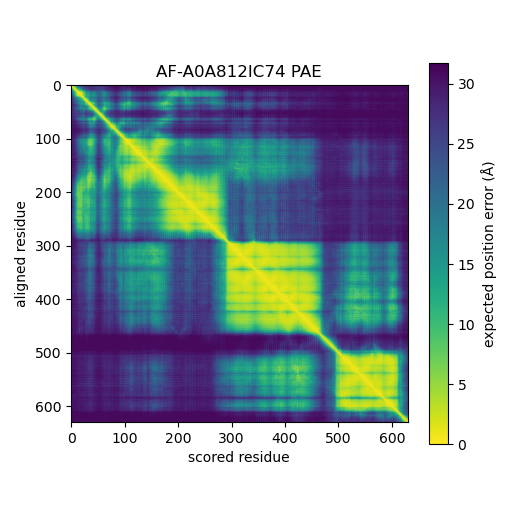 -31.112 6.629 21.523 1.00 79.25 220 ALA A O 1
ATOM 1775 N N . TYR A 1 221 ? -32.547 4.916 21.317 1.00 85.56 221 TYR A N 1
ATOM 1776 C CA . TYR A 1 221 ? -33.623 5.743 20.787 1.00 85.56 221 TYR A CA 1
ATOM 1777 C C . TYR A 1 221 ? -34.128 6.779 21.804 1.00 85.56 221 TYR A C 1
ATOM 1779 O O . TYR A 1 221 ? -34.287 7.951 21.462 1.00 85.56 221 TYR A O 1
ATOM 1787 N N . LEU A 1 222 ? -34.311 6.398 23.072 1.00 86.69 222 LEU A N 1
ATOM 1788 C CA . LEU A 1 222 ? -34.736 7.330 24.121 1.00 86.69 222 LEU A CA 1
ATOM 1789 C C . LEU A 1 222 ? -33.683 8.413 24.405 1.00 86.69 222 LEU A C 1
ATOM 1791 O O . LEU A 1 222 ? -34.058 9.566 24.613 1.00 86.69 222 LEU A O 1
ATOM 1795 N N . MET A 1 223 ? -32.382 8.096 24.330 1.00 82.69 223 MET A N 1
ATOM 1796 C CA . MET A 1 223 ? -31.304 9.102 24.349 1.00 82.69 223 MET A CA 1
ATOM 1797 C C . MET A 1 223 ? -31.468 10.139 23.237 1.00 82.69 223 MET A C 1
ATOM 1799 O O . MET A 1 223 ? -31.368 11.344 23.485 1.00 82.69 223 MET A O 1
ATOM 1803 N N . GLN A 1 224 ? -31.760 9.691 22.014 1.00 83.75 224 GLN A N 1
ATOM 1804 C CA . GLN A 1 224 ? -32.003 10.591 20.889 1.00 83.75 224 GLN A CA 1
ATOM 1805 C C . GLN A 1 224 ? -33.232 11.474 21.132 1.00 83.75 224 GLN A C 1
ATOM 1807 O O . GLN A 1 224 ? -33.181 12.673 20.862 1.00 83.75 224 GLN A O 1
ATOM 1812 N N . VAL A 1 225 ? -34.312 10.903 21.667 1.00 86.62 225 VAL A N 1
ATOM 1813 C CA . VAL A 1 225 ? -35.538 11.640 21.991 1.00 86.62 225 VAL A CA 1
ATOM 1814 C C . VAL A 1 225 ? -35.284 12.719 23.048 1.00 86.62 225 VAL A C 1
ATOM 1816 O O . VAL A 1 225 ? -35.706 13.859 22.857 1.00 86.62 225 VAL A O 1
ATOM 1819 N N . VAL A 1 226 ? -34.544 12.410 24.121 1.00 84.81 226 VAL A N 1
ATOM 1820 C CA . VAL A 1 226 ? -34.152 13.407 25.136 1.00 84.81 226 VAL A CA 1
ATOM 1821 C C . VAL A 1 226 ? -33.374 14.553 24.496 1.00 84.81 226 VAL A C 1
ATOM 1823 O O . VAL A 1 226 ? -33.705 15.720 24.715 1.00 84.81 226 VAL A O 1
ATOM 1826 N N . ARG A 1 227 ? -32.383 14.230 23.662 1.00 83.56 227 ARG A N 1
ATOM 1827 C CA . ARG A 1 227 ? -31.558 15.232 22.985 1.00 83.56 227 ARG A CA 1
ATOM 1828 C C . ARG A 1 227 ? -32.379 16.105 22.028 1.00 83.56 227 ARG A C 1
ATOM 1830 O O . ARG A 1 227 ? -32.226 17.320 22.035 1.00 83.56 227 ARG A O 1
ATOM 1837 N N . GLN A 1 228 ? -33.282 15.518 21.244 1.00 85.06 228 GLN A N 1
ATOM 1838 C CA . GLN A 1 228 ? -34.148 16.267 20.324 1.00 85.06 228 GLN A CA 1
ATOM 1839 C C . GLN A 1 228 ? -35.145 17.167 21.057 1.00 85.06 228 GLN A C 1
ATOM 1841 O O . GLN A 1 228 ? -35.407 18.283 20.605 1.00 85.06 228 GLN A O 1
ATOM 1846 N N . ALA A 1 229 ? -35.684 16.708 22.188 1.00 86.56 229 ALA A N 1
ATOM 1847 C CA . ALA A 1 229 ? -36.547 17.522 23.034 1.00 86.56 229 ALA A CA 1
ATOM 1848 C C . ALA A 1 229 ? -35.785 18.742 23.588 1.00 86.56 229 ALA A C 1
ATOM 1850 O O . ALA A 1 229 ? -36.284 19.863 23.507 1.00 86.56 229 ALA A O 1
ATOM 1851 N N . GLN A 1 230 ? -34.542 18.543 24.050 1.00 86.12 230 GLN A N 1
ATOM 1852 C CA . GLN A 1 230 ? -33.656 19.622 24.506 1.00 86.12 230 GLN A CA 1
ATOM 1853 C C . GLN A 1 230 ? -33.305 20.611 23.386 1.00 86.12 230 GLN A C 1
ATOM 1855 O O . GLN A 1 230 ? -33.452 21.815 23.577 1.00 86.12 230 GLN A O 1
ATOM 1860 N N . GLU A 1 231 ? -32.890 20.124 22.212 1.00 83.75 231 GLU A N 1
ATOM 1861 C CA . GLU A 1 231 ? -32.537 20.962 21.052 1.00 83.75 231 GLU A CA 1
ATOM 1862 C C . GLU A 1 231 ? -33.712 21.834 20.585 1.00 83.75 231 GLU A C 1
ATOM 1864 O O . GLU A 1 231 ? -33.520 22.968 20.150 1.00 83.75 231 GLU A O 1
ATOM 1869 N N . ARG A 1 232 ? -34.939 21.313 20.684 1.00 85.19 232 ARG A N 1
ATOM 1870 C CA . ARG A 1 232 ? -36.169 22.023 20.302 1.00 85.19 232 ARG A CA 1
ATOM 1871 C C . ARG A 1 232 ? -36.781 22.835 21.445 1.00 85.19 232 ARG A C 1
ATOM 1873 O O . ARG A 1 232 ? -37.788 23.501 21.223 1.00 85.19 232 ARG A O 1
ATOM 1880 N N . GLY A 1 233 ? -36.205 22.773 22.647 1.00 89.00 233 GLY A N 1
ATOM 1881 C CA . GLY A 1 233 ? -36.700 23.477 23.830 1.00 89.00 233 GLY A CA 1
ATOM 1882 C C . GLY A 1 233 ? -38.090 23.029 24.294 1.00 89.00 233 GLY A C 1
ATOM 1883 O O . GLY A 1 233 ? -38.821 23.832 24.868 1.00 89.00 233 GLY A O 1
ATOM 1884 N N . VAL A 1 234 ? -38.479 21.776 24.034 1.00 89.75 234 VAL A N 1
ATOM 1885 C CA . VAL A 1 234 ? -39.786 21.222 24.429 1.00 89.75 234 VAL A CA 1
ATOM 1886 C C . VAL A 1 234 ? -39.642 20.214 25.576 1.00 89.75 234 VAL A C 1
ATOM 1888 O O . VAL A 1 234 ? -38.637 19.500 25.635 1.00 89.75 234 VAL A O 1
ATOM 1891 N N . PRO A 1 235 ? -40.630 20.107 26.488 1.00 91.19 235 PRO A N 1
ATOM 1892 C CA . PRO A 1 235 ? -40.622 19.090 27.535 1.00 91.19 235 PRO A CA 1
ATOM 1893 C C . PRO A 1 235 ? -40.500 17.675 26.961 1.00 91.19 235 PRO A C 1
ATOM 1895 O O . PRO A 1 235 ? -41.162 17.327 25.980 1.00 91.19 235 PRO A O 1
ATOM 1898 N N . PHE A 1 236 ? -39.687 16.835 27.607 1.00 90.06 236 PHE A N 1
ATOM 1899 C CA . PHE A 1 236 ? -39.452 15.455 27.173 1.00 90.06 236 PHE A CA 1
ATOM 1900 C C . PHE A 1 236 ? -40.755 14.659 27.042 1.00 90.06 236 PHE A C 1
ATOM 1902 O O . PHE A 1 236 ? -40.966 14.024 26.012 1.00 90.06 236 PHE A O 1
ATOM 1909 N N . ALA A 1 237 ? -41.647 14.747 28.035 1.00 88.00 237 ALA A N 1
ATOM 1910 C CA . ALA A 1 237 ? -42.930 14.049 28.014 1.00 88.00 237 ALA A CA 1
ATOM 1911 C C . ALA A 1 237 ? -43.772 14.433 26.785 1.00 88.00 237 ALA A C 1
ATOM 1913 O O . ALA A 1 237 ? -44.281 13.562 26.088 1.00 88.00 237 ALA A O 1
ATOM 1914 N N . GLN A 1 238 ? -43.827 15.726 26.444 1.00 88.56 238 GLN A N 1
ATOM 1915 C CA . GLN A 1 238 ? -44.570 16.210 25.278 1.00 88.56 238 GLN A CA 1
ATOM 1916 C C . GLN A 1 238 ? -44.006 15.658 23.960 1.00 88.56 238 GLN A C 1
ATOM 1918 O O . GLN A 1 238 ? -44.765 15.312 23.056 1.00 88.56 238 GLN A O 1
ATOM 1923 N N . PHE A 1 239 ? -42.681 15.571 23.835 1.00 89.75 239 PHE A N 1
ATOM 1924 C CA . PHE A 1 239 ? -42.041 15.050 22.628 1.00 89.75 239 PHE A CA 1
ATOM 1925 C C . PHE A 1 239 ? -42.145 13.522 22.526 1.00 89.75 239 PHE A C 1
ATOM 1927 O O . PHE A 1 239 ? -42.355 12.977 21.439 1.00 89.75 239 PHE A O 1
ATOM 1934 N N . LEU A 1 240 ? -42.018 12.823 23.657 1.00 89.88 240 LEU A N 1
ATOM 1935 C CA . LEU A 1 240 ? -42.153 11.372 23.724 1.00 89.88 240 LEU A CA 1
ATOM 1936 C C . LEU A 1 240 ? -43.580 10.930 23.381 1.00 89.88 240 LEU A C 1
ATOM 1938 O O . LEU A 1 240 ? -43.760 9.911 22.722 1.00 89.88 240 LEU A O 1
ATOM 1942 N N . GLU A 1 241 ? -44.586 11.697 23.799 1.00 90.88 241 GLU A N 1
ATOM 1943 C CA . GLU A 1 241 ? -46.011 11.419 23.566 1.00 90.88 241 GLU A CA 1
ATOM 1944 C C . GLU A 1 241 ? -46.520 11.888 22.199 1.00 90.88 241 GLU A C 1
ATOM 1946 O O . GLU A 1 241 ? -47.681 11.659 21.854 1.00 90.88 241 GLU A O 1
ATOM 1951 N N . ALA A 1 242 ? -45.652 12.486 21.379 1.00 91.25 242 ALA A N 1
ATOM 1952 C CA . ALA A 1 242 ? -45.987 12.807 20.004 1.00 91.25 242 ALA A CA 1
ATOM 1953 C C . ALA A 1 242 ? -46.340 11.525 19.211 1.00 91.25 242 ALA A C 1
ATOM 1955 O O . ALA A 1 242 ? -45.695 10.486 19.403 1.00 91.25 242 ALA A O 1
ATOM 1956 N N . PRO A 1 243 ? -47.313 11.577 18.276 1.00 89.75 243 PRO A N 1
ATOM 1957 C CA . PRO A 1 243 ? -47.802 10.391 17.562 1.00 89.75 243 PRO A CA 1
ATOM 1958 C C . PRO A 1 243 ? -46.705 9.612 16.827 1.00 89.75 243 PRO A C 1
ATOM 1960 O O . 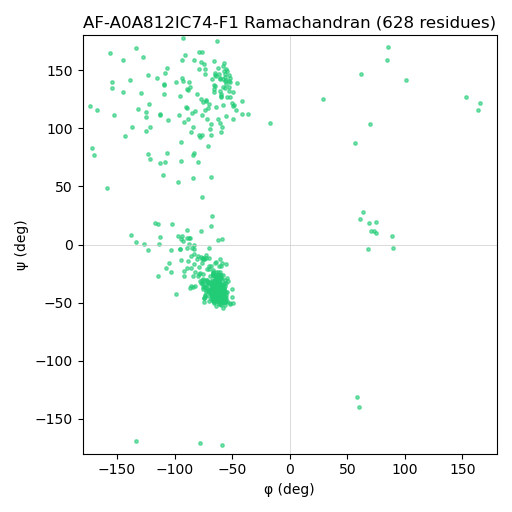PRO A 1 243 ? -46.732 8.386 16.766 1.00 89.75 243 PRO A O 1
ATOM 1963 N N . GLU A 1 244 ? -45.727 10.329 16.280 1.00 87.31 244 GLU A N 1
ATOM 1964 C CA . GLU A 1 244 ? -44.596 9.771 15.536 1.00 87.31 244 GLU A CA 1
ATOM 1965 C C . GLU A 1 244 ? -43.653 8.977 16.452 1.00 87.31 244 GLU A C 1
ATOM 1967 O O . GLU A 1 244 ? -43.296 7.840 16.141 1.00 87.31 244 GLU A O 1
ATOM 1972 N N . THR A 1 245 ? -43.307 9.548 17.610 1.00 88.31 245 THR A N 1
ATOM 1973 C CA . THR A 1 245 ? -42.440 8.928 18.620 1.00 88.31 245 THR A CA 1
ATOM 1974 C C . THR A 1 245 ? -43.115 7.711 19.259 1.00 88.31 245 THR A C 1
ATOM 1976 O O . THR A 1 245 ? -42.503 6.650 19.387 1.00 88.31 245 THR A O 1
ATOM 1979 N N . GLN A 1 246 ? -44.407 7.822 19.589 1.00 91.94 246 GLN A N 1
ATOM 1980 C CA . GLN A 1 246 ? -45.201 6.715 20.136 1.00 91.94 246 GLN A CA 1
ATOM 1981 C C . GLN A 1 246 ? -45.342 5.555 19.149 1.00 91.94 246 GLN A C 1
ATOM 1983 O O . GLN A 1 246 ? -45.218 4.398 19.547 1.00 91.94 246 GLN A O 1
ATOM 1988 N N . ARG A 1 247 ? -45.552 5.846 17.858 1.00 90.88 247 ARG A N 1
ATOM 1989 C CA . ARG A 1 247 ? -45.626 4.812 16.819 1.00 90.88 247 ARG A CA 1
ATOM 1990 C C . ARG A 1 247 ? -44.327 4.017 16.731 1.00 90.88 247 ARG A C 1
ATOM 1992 O O . ARG A 1 247 ? -44.373 2.794 16.695 1.00 90.88 247 ARG A O 1
ATOM 1999 N N . MET A 1 248 ? -43.180 4.694 16.774 1.00 88.31 248 MET A N 1
ATOM 2000 C CA . MET A 1 248 ? -41.883 4.018 16.726 1.00 88.31 248 MET A CA 1
ATOM 2001 C C . MET A 1 248 ? -41.643 3.129 17.956 1.00 88.31 248 MET A C 1
ATOM 2003 O O . MET A 1 248 ? -41.197 1.994 17.811 1.00 88.31 248 MET A O 1
ATOM 2007 N N . LEU A 1 249 ? -41.995 3.600 19.158 1.00 90.12 249 LEU A N 1
ATOM 2008 C CA . LEU A 1 249 ? -41.908 2.793 20.384 1.00 90.12 249 LEU A CA 1
ATOM 2009 C C . LEU A 1 249 ? -42.852 1.585 20.360 1.00 90.12 249 LEU A C 1
ATOM 2011 O O . LEU A 1 249 ? -42.508 0.523 20.876 1.00 90.12 249 LEU A O 1
ATOM 2015 N N . PHE A 1 250 ? -44.028 1.734 19.751 1.00 92.25 250 PHE A N 1
ATOM 2016 C CA . PHE A 1 250 ? -44.973 0.640 19.558 1.00 92.25 250 PHE A CA 1
ATOM 2017 C C . PHE A 1 250 ? -44.439 -0.409 18.578 1.00 92.25 250 PHE A C 1
ATOM 2019 O O . PHE A 1 250 ? -44.500 -1.602 18.868 1.00 92.25 250 PHE A O 1
ATOM 2026 N N . ASP A 1 251 ? -43.842 0.023 17.467 1.00 90.56 251 ASP A N 1
ATOM 2027 C CA . ASP A 1 251 ? -43.206 -0.872 16.497 1.00 90.56 251 ASP A CA 1
ATOM 2028 C C . ASP A 1 251 ? -42.017 -1.620 17.124 1.00 90.56 251 ASP A C 1
ATOM 2030 O O . ASP A 1 251 ? -41.874 -2.832 16.933 1.00 90.56 251 ASP A O 1
ATOM 2034 N N . PHE A 1 252 ? -41.209 -0.934 17.942 1.00 89.94 252 PHE A N 1
ATOM 2035 C CA . PHE A 1 252 ? -40.130 -1.561 18.713 1.00 89.94 252 PHE A CA 1
ATOM 2036 C C . PHE A 1 252 ? -40.681 -2.621 19.659 1.00 89.94 252 PHE A C 1
ATOM 2038 O O . PHE A 1 252 ? -40.189 -3.748 19.665 1.00 89.94 252 PHE A O 1
ATOM 2045 N N . ARG A 1 253 ? -41.732 -2.288 20.416 1.00 89.88 253 ARG A N 1
ATOM 2046 C CA . ARG A 1 253 ? -42.366 -3.231 21.334 1.00 89.88 253 ARG A CA 1
ATOM 2047 C C . ARG A 1 253 ? -42.895 -4.464 20.617 1.00 89.88 253 ARG A C 1
ATOM 2049 O O . ARG A 1 253 ? -42.594 -5.563 21.049 1.00 89.88 253 ARG A O 1
ATOM 2056 N N . ASN A 1 254 ? -43.635 -4.297 19.525 1.00 92.06 254 ASN A N 1
ATOM 2057 C CA . ASN A 1 254 ? -44.200 -5.433 18.794 1.00 92.06 254 ASN A CA 1
ATOM 2058 C C . ASN A 1 254 ? -43.116 -6.356 18.242 1.00 92.06 254 ASN A C 1
ATOM 2060 O O . ASN A 1 254 ? -43.258 -7.573 18.287 1.00 92.06 254 ASN A O 1
ATOM 2064 N N . THR A 1 255 ? -42.034 -5.773 17.730 1.00 89.31 255 THR A N 1
ATOM 2065 C CA . THR A 1 255 ? -40.909 -6.534 17.183 1.00 89.31 255 THR A CA 1
ATOM 2066 C C . THR A 1 255 ? -40.194 -7.312 18.291 1.00 89.31 255 THR A C 1
ATOM 2068 O O . THR A 1 255 ? -39.931 -8.500 18.140 1.00 89.31 255 THR A O 1
ATOM 2071 N N . ILE A 1 256 ? -39.936 -6.673 19.435 1.00 89.81 256 ILE A N 1
ATOM 2072 C CA . ILE A 1 256 ? -39.287 -7.308 20.590 1.00 89.81 256 ILE A CA 1
ATOM 2073 C C . ILE A 1 256 ? -40.194 -8.371 21.224 1.00 89.81 256 ILE A C 1
ATOM 2075 O O . ILE A 1 256 ? -39.729 -9.465 21.522 1.00 89.81 256 ILE A O 1
ATOM 2079 N N . ASP A 1 257 ? -41.489 -8.098 21.385 1.00 89.00 257 ASP A N 1
ATOM 2080 C CA . ASP A 1 257 ? -42.449 -9.052 21.951 1.00 89.00 257 ASP A CA 1
ATOM 2081 C C . ASP A 1 257 ? -42.618 -10.288 21.036 1.00 89.00 257 ASP A C 1
ATOM 2083 O O . ASP A 1 257 ? -42.865 -11.388 21.528 1.00 89.00 257 ASP A O 1
ATOM 2087 N N . ALA A 1 258 ? -42.460 -10.132 19.713 1.00 89.56 258 ALA A N 1
ATOM 2088 C CA . ALA A 1 258 ? -42.555 -11.229 18.748 1.00 89.56 258 ALA A CA 1
ATOM 2089 C C . ALA A 1 258 ? -41.260 -12.050 18.605 1.00 89.56 258 ALA A C 1
ATOM 2091 O O . ALA A 1 258 ? -41.322 -13.257 18.374 1.00 89.56 258 ALA A O 1
ATOM 2092 N N . GLU A 1 259 ? -40.096 -11.406 18.701 1.00 88.06 259 GLU A N 1
ATOM 2093 C CA . GLU A 1 259 ? -38.814 -11.987 18.273 1.00 88.06 259 GLU A CA 1
ATOM 2094 C C . GLU A 1 259 ? -37.752 -12.039 19.387 1.00 88.06 259 GLU A C 1
ATOM 2096 O O . GLU A 1 259 ? -36.665 -12.584 19.183 1.00 88.06 259 GLU A O 1
ATOM 2101 N N . GLY A 1 260 ? -38.045 -11.477 20.562 1.00 85.12 260 GLY A N 1
ATOM 2102 C CA . GLY A 1 260 ? -37.140 -11.409 21.707 1.00 85.12 260 GLY A CA 1
ATOM 2103 C C . GLY A 1 260 ? -35.843 -10.658 21.399 1.00 85.12 260 GLY A C 1
ATOM 2104 O O . GLY A 1 260 ? -35.828 -9.646 20.691 1.00 85.12 260 GLY A O 1
ATOM 2105 N N . ASP A 1 261 ? -34.730 -11.183 21.911 1.00 78.75 261 ASP A N 1
ATOM 2106 C CA . ASP A 1 261 ? -33.405 -10.558 21.812 1.00 78.75 261 ASP A CA 1
ATOM 2107 C C . ASP A 1 261 ? -32.938 -10.383 20.354 1.00 78.75 261 ASP A C 1
ATOM 2109 O O . ASP A 1 261 ? -32.333 -9.369 20.013 1.00 78.75 261 ASP A O 1
ATOM 2113 N N . GLN A 1 262 ? -33.310 -11.302 19.453 1.00 81.44 262 GLN A N 1
ATOM 2114 C CA . GLN A 1 262 ? -32.974 -11.201 18.024 1.00 81.44 262 GLN A CA 1
ATOM 2115 C C . GLN A 1 262 ? -33.694 -10.037 17.326 1.00 81.44 262 GLN A C 1
ATOM 2117 O O . GLN A 1 262 ? -33.163 -9.443 16.383 1.00 81.44 262 GLN A O 1
ATOM 2122 N N . GLY A 1 263 ? -34.912 -9.709 17.765 1.00 85.12 263 GLY A N 1
ATOM 2123 C CA . GLY A 1 263 ? -35.632 -8.525 17.296 1.00 85.12 263 GLY A CA 1
ATOM 2124 C C . GLY A 1 263 ? -34.951 -7.245 17.768 1.00 85.12 263 GLY A C 1
ATOM 2125 O O . GLY A 1 263 ? -34.710 -6.336 16.972 1.00 85.12 263 GLY A O 1
ATOM 2126 N N . ALA A 1 264 ? -34.560 -7.203 19.045 1.00 82.56 264 ALA A N 1
ATOM 2127 C CA . ALA A 1 264 ? -33.839 -6.073 19.622 1.00 82.56 264 ALA A CA 1
ATOM 2128 C C . ALA A 1 264 ? -32.485 -5.818 18.934 1.00 82.56 264 ALA A C 1
ATOM 2130 O O . ALA A 1 264 ? -32.184 -4.668 18.604 1.00 82.56 264 ALA A O 1
ATOM 2131 N N . ASP A 1 265 ? -31.709 -6.869 18.650 1.00 77.69 265 ASP A N 1
ATOM 2132 C CA . ASP A 1 265 ? -30.425 -6.765 17.946 1.00 77.69 265 ASP A CA 1
ATOM 2133 C C . ASP A 1 265 ? -30.596 -6.247 16.513 1.00 77.69 265 ASP A C 1
ATOM 2135 O O . ASP A 1 265 ? -29.830 -5.395 16.062 1.00 77.69 265 ASP A O 1
ATOM 2139 N N . ARG A 1 266 ? -31.643 -6.683 15.798 1.00 84.62 266 ARG A N 1
ATOM 2140 C CA . ARG A 1 266 ? -31.947 -6.170 14.451 1.00 84.62 266 ARG A CA 1
ATOM 2141 C C . ARG A 1 266 ? -32.328 -4.698 14.456 1.00 84.62 266 ARG A C 1
ATOM 2143 O O . ARG A 1 266 ? -31.862 -3.953 13.591 1.00 84.62 266 ARG A O 1
ATOM 2150 N N . ILE A 1 267 ? -33.154 -4.272 15.412 1.00 85.00 267 ILE A N 1
ATOM 2151 C CA . ILE A 1 267 ? -33.490 -2.853 15.581 1.00 85.00 267 ILE A CA 1
ATOM 2152 C C . ILE A 1 267 ? -32.212 -2.062 15.872 1.00 85.00 267 ILE A C 1
ATOM 2154 O O . ILE A 1 267 ? -31.981 -1.028 15.245 1.00 85.00 267 ILE A O 1
ATOM 2158 N N . PHE A 1 268 ? -31.366 -2.561 16.778 1.00 79.38 268 PHE A N 1
ATOM 2159 C CA . PHE A 1 268 ? -30.109 -1.913 17.139 1.00 79.38 268 PHE A CA 1
ATOM 2160 C C . PHE A 1 268 ? -29.165 -1.781 15.937 1.00 79.38 268 PHE A C 1
ATOM 2162 O O . PHE A 1 268 ? -28.667 -0.687 15.679 1.00 79.38 268 PHE A O 1
ATOM 2169 N N . GLU A 1 269 ? -28.974 -2.847 15.157 1.00 75.81 269 GLU A N 1
ATOM 2170 C CA . GLU A 1 269 ? -28.105 -2.851 13.976 1.00 75.81 269 GLU A CA 1
ATOM 2171 C C . GLU A 1 269 ? -28.629 -1.907 12.886 1.00 75.81 269 GLU A C 1
ATOM 2173 O O . GLU A 1 269 ? -27.881 -1.085 12.361 1.00 75.81 269 GLU A O 1
ATOM 2178 N N . ALA A 1 270 ? -29.931 -1.941 12.580 1.00 78.62 270 ALA A N 1
ATOM 2179 C CA . ALA A 1 270 ? -30.535 -1.031 11.605 1.00 78.62 270 ALA A CA 1
ATOM 2180 C C . ALA A 1 270 ? -30.356 0.445 12.006 1.00 78.62 270 ALA A C 1
ATOM 2182 O O . ALA A 1 270 ? -30.101 1.313 11.163 1.00 78.62 270 ALA A O 1
ATOM 2183 N N . TRP A 1 271 ? -30.456 0.725 13.304 1.00 70.31 271 TRP A N 1
ATOM 2184 C CA . TRP A 1 271 ? -30.269 2.055 13.867 1.00 70.31 271 TRP A CA 1
ATOM 2185 C C . TRP A 1 271 ? -28.788 2.476 13.865 1.00 70.31 271 TRP A C 1
ATOM 2187 O O . TRP A 1 271 ? -28.462 3.595 13.461 1.00 70.31 271 TRP A O 1
ATOM 2197 N N . HIS A 1 272 ? -27.871 1.561 14.196 1.00 64.81 272 HIS A N 1
ATOM 2198 C CA . HIS A 1 272 ? -26.426 1.788 14.144 1.00 64.81 272 HIS A CA 1
ATOM 2199 C C . HIS A 1 272 ? -25.935 2.046 12.713 1.00 64.81 272 HIS A C 1
ATOM 2201 O O . HIS A 1 272 ? -25.222 3.018 12.469 1.00 64.81 272 HIS A O 1
AT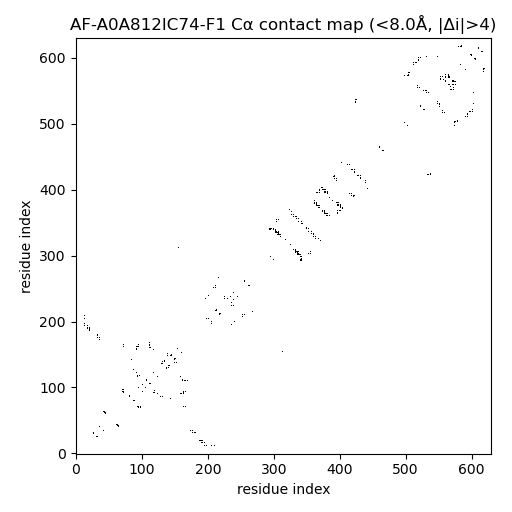OM 2207 N N . GLN A 1 273 ? -26.403 1.261 11.738 1.00 66.31 273 GLN A N 1
ATOM 2208 C CA . GLN A 1 273 ? -26.114 1.442 10.311 1.00 66.31 273 GLN A CA 1
ATOM 2209 C C . GLN A 1 273 ? -26.572 2.806 9.787 1.00 66.31 273 GLN A C 1
ATOM 2211 O O . GLN A 1 273 ? -25.897 3.414 8.952 1.00 66.31 273 GLN A O 1
ATOM 2216 N N . ARG A 1 274 ? -27.702 3.328 10.279 1.00 67.88 274 ARG A N 1
ATOM 2217 C CA . ARG A 1 274 ? -28.165 4.681 9.939 1.00 67.88 274 ARG A CA 1
ATOM 2218 C C . ARG A 1 274 ? -27.210 5.752 10.478 1.00 67.88 274 ARG A C 1
ATOM 2220 O O . ARG A 1 274 ? -26.834 6.646 9.723 1.00 67.88 274 ARG A O 1
ATOM 2227 N N . GLY A 1 275 ? -26.759 5.610 11.725 1.00 56.16 275 GLY A N 1
ATOM 2228 C CA . GLY A 1 275 ? -25.766 6.500 12.337 1.00 56.16 275 GLY A CA 1
ATOM 2229 C C . GLY A 1 275 ? -24.387 6.433 11.667 1.00 56.16 275 GLY A C 1
ATOM 2230 O O . GLY A 1 275 ? -23.770 7.469 11.426 1.00 56.16 275 GLY A O 1
ATOM 2231 N N . ILE A 1 276 ? -23.920 5.239 11.283 1.00 56.44 276 ILE A N 1
ATOM 2232 C CA . ILE A 1 276 ? -22.676 5.059 10.514 1.00 56.44 276 ILE A CA 1
ATOM 2233 C C . ILE A 1 276 ? -22.791 5.741 9.152 1.00 56.44 276 ILE A C 1
ATOM 2235 O O . ILE A 1 276 ? -21.867 6.442 8.756 1.00 56.44 276 ILE A O 1
ATOM 2239 N N . LYS A 1 277 ? -23.915 5.592 8.441 1.00 57.25 277 LYS A N 1
ATOM 2240 C CA . LYS A 1 277 ? -24.130 6.250 7.141 1.00 57.25 277 LYS A CA 1
ATOM 2241 C C . LYS A 1 277 ? -24.160 7.772 7.255 1.00 57.25 277 LYS A C 1
ATOM 2243 O O . LYS A 1 277 ? -23.588 8.442 6.402 1.00 57.25 277 LYS A O 1
ATOM 2248 N N . GLU A 1 278 ? -24.769 8.327 8.301 1.00 51.31 278 GLU A N 1
ATOM 2249 C CA . GLU A 1 278 ? -24.751 9.773 8.565 1.00 51.31 278 GLU A CA 1
ATOM 2250 C C . GLU A 1 278 ? -23.357 10.282 8.959 1.00 51.31 278 GLU A C 1
ATOM 2252 O O . GLU A 1 278 ? -22.932 11.332 8.474 1.00 51.31 278 GLU A O 1
ATOM 2257 N N . ASN A 1 279 ? -22.602 9.527 9.762 1.00 42.12 279 ASN A N 1
ATOM 2258 C CA . ASN A 1 279 ? -21.224 9.864 10.122 1.00 42.12 279 ASN A CA 1
ATOM 2259 C C . ASN A 1 279 ? -20.263 9.716 8.941 1.00 42.12 279 ASN A C 1
ATOM 2261 O O . ASN A 1 279 ? -19.434 10.594 8.740 1.00 42.12 279 ASN A O 1
ATOM 2265 N N . ALA A 1 280 ? -20.399 8.671 8.125 1.00 45.84 280 ALA A N 1
ATOM 2266 C CA . ALA A 1 280 ? -19.645 8.477 6.891 1.00 45.84 280 ALA A CA 1
ATOM 2267 C C . ALA A 1 280 ? -19.979 9.573 5.876 1.00 45.84 280 ALA A C 1
ATOM 2269 O O . ALA A 1 280 ? -19.070 10.168 5.316 1.00 45.84 280 ALA A O 1
ATOM 2270 N N . ALA A 1 281 ? -21.256 9.935 5.716 1.00 50.47 281 ALA A N 1
ATOM 2271 C CA . ALA A 1 281 ? -21.657 11.083 4.909 1.00 50.47 281 ALA A CA 1
ATOM 2272 C C . ALA A 1 281 ? -21.124 12.405 5.480 1.00 50.47 281 ALA A C 1
ATOM 2274 O O . ALA A 1 281 ? -20.790 13.298 4.713 1.00 50.47 281 ALA A O 1
ATOM 2275 N N . SER A 1 282 ? -21.002 12.545 6.802 1.00 43.34 282 SER A N 1
ATOM 2276 C CA . SER A 1 282 ? -20.390 13.714 7.450 1.00 43.34 282 SER A CA 1
ATOM 2277 C C . SER A 1 282 ? -18.868 13.742 7.279 1.00 43.34 282 SER A C 1
ATOM 2279 O O . SER A 1 282 ? -18.297 14.807 7.062 1.00 43.34 282 SER A O 1
ATOM 2281 N N . HIS A 1 283 ? -18.206 12.586 7.314 1.00 42.97 283 HIS A N 1
ATOM 2282 C CA . HIS A 1 283 ? -16.779 12.426 7.036 1.00 42.97 283 HIS A CA 1
ATOM 2283 C C . HIS A 1 283 ? -16.467 12.684 5.556 1.00 42.97 283 HIS A C 1
ATOM 2285 O O . HIS A 1 283 ? -15.482 13.340 5.235 1.00 42.97 283 HIS A O 1
ATOM 2291 N N . GLU A 1 284 ? -17.344 12.239 4.659 1.00 46.88 284 GLU A N 1
ATOM 2292 C CA . GLU A 1 284 ? -17.270 12.503 3.224 1.00 46.88 284 GLU A CA 1
ATOM 2293 C C . GLU A 1 284 ? -17.569 13.981 2.931 1.00 46.88 284 GLU A C 1
ATOM 2295 O O . GLU A 1 284 ? -16.849 14.622 2.179 1.00 46.88 284 GLU A O 1
ATOM 2300 N N . ARG A 1 285 ? -18.528 14.599 3.635 1.00 47.03 285 ARG A N 1
ATOM 2301 C CA . ARG A 1 285 ? -18.745 16.059 3.608 1.00 47.03 285 ARG A CA 1
ATOM 2302 C C . ARG A 1 285 ? -17.537 16.848 4.127 1.00 47.03 285 ARG A C 1
ATOM 2304 O O . ARG A 1 285 ? -17.303 17.938 3.622 1.00 47.03 285 ARG A O 1
ATOM 2311 N N . ARG A 1 286 ? -16.759 16.315 5.081 1.00 47.91 286 ARG A N 1
ATOM 2312 C CA . ARG A 1 286 ? -15.480 16.904 5.535 1.00 47.91 286 ARG A CA 1
ATOM 2313 C C . ARG A 1 286 ? -14.358 16.757 4.503 1.00 47.91 286 ARG A C 1
ATOM 2315 O O . ARG A 1 286 ? -13.509 17.631 4.446 1.00 47.91 286 ARG A O 1
ATOM 2322 N N . LYS A 1 287 ? -14.369 15.702 3.682 1.00 50.41 287 LYS A N 1
ATOM 2323 C CA . LYS A 1 287 ? -13.465 15.564 2.523 1.00 50.41 287 LYS A CA 1
ATOM 2324 C C . LYS A 1 287 ? -13.860 16.476 1.355 1.00 50.41 287 LYS A C 1
ATOM 2326 O O . LYS A 1 287 ? -12.995 16.905 0.602 1.00 50.41 287 LYS A O 1
ATOM 2331 N N . ILE A 1 288 ? -15.159 16.744 1.194 1.00 51.28 288 ILE A N 1
ATOM 2332 C CA . ILE A 1 288 ? -15.725 17.573 0.115 1.00 51.28 288 ILE A CA 1
ATOM 2333 C C . ILE A 1 288 ? -15.676 19.075 0.453 1.00 51.28 288 ILE A C 1
ATOM 2335 O O . ILE A 1 288 ? -15.614 19.905 -0.454 1.00 51.28 288 ILE A O 1
ATOM 2339 N N . GLN A 1 289 ? -15.692 19.457 1.736 1.00 39.53 289 GLN A N 1
ATOM 2340 C CA . GLN A 1 289 ? -15.414 20.835 2.144 1.00 39.53 289 GLN A CA 1
ATOM 2341 C C . GLN A 1 289 ? -13.967 21.175 1.771 1.00 39.53 289 GLN A C 1
ATOM 2343 O O . GLN A 1 289 ? -13.035 20.511 2.211 1.00 39.53 289 GLN A O 1
ATOM 2348 N N . GLY A 1 290 ? -13.816 22.173 0.896 1.00 45.09 290 GLY A N 1
ATOM 2349 C CA . GLY A 1 290 ? -12.541 22.636 0.352 1.00 45.09 290 GLY A CA 1
ATOM 2350 C C . GLY A 1 290 ? -11.529 23.117 1.405 1.00 45.09 290 GLY A C 1
ATOM 2351 O O . GLY A 1 290 ? -11.734 22.969 2.606 1.00 45.09 290 GLY A O 1
ATOM 2352 N N . PRO A 1 291 ? -10.409 23.688 0.941 1.00 44.59 291 PRO A N 1
ATOM 2353 C CA . PRO A 1 291 ? -9.077 23.508 1.509 1.00 44.59 291 PRO A CA 1
ATOM 2354 C C . PRO A 1 291 ? -9.015 23.740 3.024 1.00 44.59 291 PRO A C 1
ATOM 2356 O O . PRO A 1 291 ? -9.269 24.843 3.503 1.00 44.59 291 PRO A O 1
ATOM 2359 N N . GLN A 1 292 ? -8.579 22.713 3.761 1.00 55.44 292 GLN A N 1
ATOM 2360 C CA . GLN A 1 292 ? -7.960 22.910 5.071 1.00 55.44 292 GLN A CA 1
ATOM 2361 C C . GLN A 1 292 ? -6.819 23.927 4.923 1.00 55.44 292 GLN A C 1
ATOM 2363 O O . GLN A 1 292 ? -6.109 23.909 3.909 1.00 55.44 292 GLN A O 1
ATOM 2368 N N . ALA A 1 293 ? -6.690 24.813 5.915 1.00 64.88 293 ALA A N 1
ATOM 2369 C CA . ALA A 1 293 ? -5.628 25.810 5.973 1.00 64.88 293 ALA A CA 1
ATOM 2370 C C . ALA A 1 293 ? -4.253 25.143 5.823 1.00 64.88 293 ALA A C 1
ATOM 2372 O O . ALA A 1 293 ? -4.065 24.009 6.274 1.00 64.88 293 ALA A O 1
ATOM 2373 N N . ASP A 1 294 ? -3.317 25.842 5.182 1.00 73.75 294 ASP A N 1
ATOM 2374 C CA . ASP A 1 294 ? -1.948 25.354 5.048 1.00 73.75 294 ASP A CA 1
ATOM 2375 C C . ASP A 1 294 ? -1.355 25.054 6.429 1.00 73.75 294 ASP A C 1
ATOM 2377 O O . ASP A 1 294 ? -1.592 25.784 7.398 1.00 73.75 294 ASP A O 1
ATOM 2381 N N . SER A 1 295 ? -0.595 23.961 6.522 1.00 79.38 295 SER A N 1
ATOM 2382 C CA . SER A 1 295 ? 0.062 23.584 7.769 1.00 79.38 295 SER A CA 1
ATOM 2383 C C . SER A 1 295 ? 1.110 24.628 8.144 1.00 79.38 295 SER A C 1
ATOM 2385 O O . SER A 1 295 ? 1.775 25.216 7.287 1.00 79.38 295 SER A O 1
ATOM 2387 N N . SER A 1 296 ? 1.305 24.836 9.444 1.00 85.50 296 SER A N 1
ATOM 2388 C CA . SER A 1 296 ? 2.417 25.655 9.919 1.00 85.50 296 SER A CA 1
ATOM 2389 C C . SER A 1 296 ? 3.756 25.020 9.525 1.00 85.50 296 SER A C 1
ATOM 2391 O O . SER A 1 296 ? 3.887 23.797 9.445 1.00 85.50 296 SER A O 1
ATOM 2393 N N . MET A 1 297 ? 4.800 25.833 9.341 1.00 85.50 297 MET A N 1
ATOM 2394 C CA . MET A 1 297 ? 6.126 25.310 8.976 1.00 85.50 297 MET A CA 1
ATOM 2395 C C . MET A 1 297 ? 6.707 24.339 10.010 1.00 85.50 297 MET A C 1
ATOM 2397 O O . MET A 1 297 ? 7.478 23.451 9.652 1.00 85.50 297 MET A O 1
ATOM 2401 N N . LYS A 1 298 ? 6.304 24.465 11.280 1.00 84.62 298 LYS A N 1
ATOM 2402 C CA . LYS A 1 298 ? 6.666 23.504 12.323 1.00 84.62 298 LYS A CA 1
ATOM 2403 C C . LYS A 1 298 ? 6.030 22.136 12.064 1.00 84.62 298 LYS A C 1
ATOM 2405 O O . LYS A 1 298 ? 6.736 21.137 12.075 1.00 84.62 298 LYS A O 1
ATOM 2410 N N . GLU A 1 299 ? 4.733 22.092 11.765 1.00 83.31 299 GLU A N 1
ATOM 2411 C CA . GLU A 1 299 ? 4.026 20.843 11.442 1.00 83.31 299 GLU A CA 1
ATOM 2412 C C . GLU A 1 299 ? 4.570 20.193 10.167 1.00 83.31 299 GLU A C 1
ATOM 2414 O O . GLU A 1 299 ? 4.738 18.976 10.124 1.00 83.31 299 GLU A O 1
ATOM 2419 N N . VAL A 1 300 ? 4.902 20.999 9.150 1.00 86.06 300 VAL A N 1
ATOM 2420 C CA . VAL A 1 300 ? 5.551 20.519 7.921 1.00 86.06 300 VAL A CA 1
ATOM 2421 C C . VAL A 1 300 ? 6.905 19.882 8.242 1.00 86.06 300 VAL A C 1
ATOM 2423 O O . VAL A 1 300 ? 7.168 18.762 7.806 1.00 86.06 300 VAL A O 1
ATOM 2426 N N . HIS A 1 301 ? 7.750 20.556 9.027 1.00 86.50 301 HIS A N 1
ATOM 2427 C CA . HIS A 1 301 ? 9.060 20.032 9.415 1.00 86.50 301 HIS A CA 1
ATOM 2428 C C . HIS A 1 301 ? 8.948 18.742 10.238 1.00 86.50 301 HIS A C 1
ATOM 2430 O O . HIS A 1 301 ? 9.609 17.751 9.919 1.00 86.50 301 HIS A O 1
ATOM 2436 N N . ASP A 1 302 ? 8.075 18.728 11.247 1.00 79.69 302 ASP A N 1
ATOM 2437 C CA . ASP A 1 302 ? 7.851 17.566 12.106 1.00 79.69 302 ASP A CA 1
ATOM 2438 C C . ASP A 1 302 ? 7.330 16.381 11.274 1.00 79.69 302 ASP A C 1
ATOM 2440 O O . ASP A 1 302 ? 7.902 15.290 11.318 1.00 79.69 302 ASP A O 1
ATOM 2444 N N . GLY A 1 303 ? 6.312 16.597 10.433 1.00 83.81 303 GLY A N 1
ATOM 2445 C CA . GLY A 1 303 ? 5.750 15.565 9.557 1.00 83.81 303 GLY A CA 1
ATOM 2446 C C . GLY A 1 303 ? 6.763 14.998 8.557 1.00 83.81 303 GLY A C 1
ATOM 2447 O O . GLY A 1 303 ? 6.848 13.779 8.387 1.00 83.81 303 GLY A O 1
ATOM 2448 N N . LEU A 1 304 ? 7.593 15.850 7.945 1.00 89.25 304 LEU A N 1
ATOM 2449 C CA . LEU A 1 304 ? 8.668 15.426 7.040 1.00 89.25 304 LEU A CA 1
ATOM 2450 C C . LEU A 1 304 ? 9.774 14.647 7.764 1.00 89.25 304 LEU A C 1
ATOM 2452 O O . LEU A 1 304 ? 10.295 13.665 7.222 1.00 89.25 304 LEU A O 1
ATOM 2456 N N . SER A 1 305 ? 10.117 15.048 8.990 1.00 85.69 305 SER A N 1
ATOM 2457 C CA . SER A 1 305 ? 11.066 14.332 9.846 1.00 85.69 305 SER A CA 1
ATOM 2458 C C . SER A 1 305 ? 10.546 12.931 10.190 1.00 85.69 305 SER A C 1
ATOM 2460 O O . SER A 1 305 ? 11.245 11.936 9.965 1.00 85.69 305 SER A O 1
ATOM 2462 N N . PHE A 1 306 ? 9.278 12.822 10.607 1.00 82.50 306 PHE A N 1
ATOM 2463 C CA . PHE A 1 306 ? 8.616 11.538 10.856 1.00 82.50 306 PHE A CA 1
ATOM 2464 C C . PHE A 1 306 ? 8.573 10.655 9.606 1.00 82.50 306 PHE A C 1
ATOM 2466 O O . PHE A 1 306 ? 8.975 9.491 9.657 1.00 82.50 306 PHE A O 1
ATOM 2473 N N . ALA A 1 307 ? 8.147 11.199 8.466 1.00 89.44 307 ALA A N 1
ATOM 2474 C CA . ALA A 1 307 ? 8.102 10.460 7.208 1.00 89.44 307 ALA A CA 1
ATOM 2475 C C . ALA A 1 307 ? 9.491 9.945 6.793 1.00 89.44 307 ALA A C 1
ATOM 2477 O O . ALA A 1 307 ? 9.640 8.794 6.375 1.00 89.44 307 ALA A O 1
ATOM 2478 N N . THR A 1 308 ? 10.533 10.760 6.975 1.00 89.50 308 THR A N 1
ATOM 2479 C CA . THR A 1 308 ? 11.922 10.385 6.674 1.00 89.50 308 THR A CA 1
ATOM 2480 C C . THR A 1 308 ? 12.435 9.291 7.604 1.00 89.50 308 THR A C 1
ATOM 2482 O O . THR A 1 308 ? 13.095 8.354 7.139 1.00 89.50 308 THR A O 1
ATOM 2485 N N . LYS A 1 309 ? 12.110 9.368 8.899 1.00 88.88 309 LYS A N 1
ATOM 2486 C CA . LYS A 1 309 ? 12.413 8.318 9.875 1.00 88.88 309 LYS A CA 1
ATOM 2487 C C . LYS A 1 309 ? 11.788 6.992 9.446 1.00 88.88 309 LYS A C 1
ATOM 2489 O O . LYS A 1 309 ? 12.510 6.017 9.257 1.00 88.88 309 LYS A O 1
ATOM 2494 N N . TYR A 1 310 ? 10.480 6.970 9.202 1.00 87.56 310 TYR A N 1
ATOM 2495 C CA . TYR A 1 310 ? 9.766 5.752 8.813 1.00 87.56 310 TYR A CA 1
ATOM 2496 C C . TYR A 1 310 ? 10.204 5.196 7.454 1.00 87.56 310 TYR A C 1
ATOM 2498 O O . TYR A 1 310 ? 10.248 3.978 7.262 1.00 87.56 310 TYR A O 1
ATOM 2506 N N . ARG A 1 311 ? 10.611 6.067 6.523 1.00 92.38 311 ARG A N 1
ATOM 2507 C CA . ARG A 1 311 ? 11.242 5.652 5.265 1.00 92.38 311 ARG A CA 1
ATOM 2508 C C . ARG A 1 311 ? 12.501 4.824 5.527 1.00 92.38 311 ARG A C 1
ATOM 2510 O O . ARG A 1 311 ? 12.629 3.748 4.943 1.00 92.38 311 ARG A O 1
ATOM 2517 N N . LYS A 1 312 ? 13.401 5.307 6.396 1.00 90.81 312 LYS A N 1
ATOM 2518 C CA . LYS A 1 312 ? 14.631 4.596 6.793 1.00 90.81 312 LYS A CA 1
ATOM 2519 C C . LYS A 1 312 ? 14.315 3.318 7.571 1.00 90.81 312 LYS A C 1
ATOM 2521 O O . LYS A 1 312 ? 14.857 2.268 7.247 1.00 90.81 312 LYS A O 1
ATOM 2526 N N . ASP A 1 313 ? 13.415 3.395 8.548 1.00 81.94 313 ASP A N 1
ATOM 2527 C CA . ASP A 1 313 ? 13.053 2.261 9.405 1.00 81.94 313 ASP A CA 1
ATOM 2528 C C . ASP A 1 313 ? 12.513 1.090 8.580 1.00 81.94 313 ASP A C 1
ATOM 2530 O O . ASP A 1 313 ? 12.905 -0.055 8.803 1.00 81.94 313 ASP A O 1
ATOM 2534 N N . GLY A 1 314 ? 11.674 1.373 7.580 1.00 86.19 314 GLY A N 1
ATOM 2535 C CA . GLY A 1 314 ? 11.167 0.329 6.700 1.00 86.19 314 GLY A CA 1
ATOM 2536 C C . GLY A 1 314 ? 12.240 -0.274 5.788 1.00 86.19 314 GLY A C 1
ATOM 2537 O O . GLY A 1 314 ? 12.184 -1.467 5.518 1.00 86.19 314 GLY A O 1
ATOM 2538 N N . VAL A 1 315 ? 13.253 0.493 5.357 1.00 91.12 315 VAL A N 1
ATOM 2539 C CA . VAL A 1 315 ? 14.397 -0.061 4.598 1.00 91.12 315 VAL A CA 1
ATOM 2540 C C . VAL A 1 315 ? 15.212 -1.015 5.469 1.00 91.12 315 VAL A C 1
ATOM 2542 O O . VAL A 1 315 ? 15.517 -2.118 5.028 1.00 91.12 315 VAL A O 1
ATOM 2545 N N . VAL A 1 316 ? 15.482 -0.640 6.722 1.00 85.69 316 VAL A N 1
ATOM 2546 C CA . VAL A 1 316 ? 16.195 -1.501 7.680 1.00 85.69 316 VAL A CA 1
ATOM 2547 C C . VAL A 1 316 ? 15.443 -2.815 7.906 1.00 85.69 316 VAL A C 1
ATOM 2549 O O . VAL A 1 316 ? 16.047 -3.885 7.876 1.00 85.69 316 VAL A O 1
ATOM 2552 N N . GLU A 1 317 ? 14.124 -2.767 8.107 1.00 81.31 317 GLU A N 1
ATOM 2553 C CA . GLU A 1 317 ? 13.327 -3.992 8.280 1.00 81.31 317 GLU A CA 1
ATOM 2554 C C . GLU A 1 317 ? 13.227 -4.822 7.001 1.00 81.31 317 GLU A C 1
ATOM 2556 O O . GLU A 1 317 ? 13.253 -6.053 7.050 1.00 81.31 317 GLU A O 1
ATOM 2561 N N . TRP A 1 318 ? 13.196 -4.168 5.842 1.00 91.94 318 TRP A N 1
ATOM 2562 C CA . TRP A 1 318 ? 13.217 -4.850 4.557 1.00 91.94 318 TRP A CA 1
ATOM 2563 C C . TRP A 1 318 ? 14.516 -5.633 4.341 1.00 91.94 318 TRP A C 1
ATOM 2565 O O . TRP A 1 318 ? 14.469 -6.795 3.934 1.00 91.94 318 TRP A O 1
ATOM 2575 N N . GLU A 1 319 ? 15.663 -5.028 4.658 1.00 91.62 319 GLU A N 1
ATOM 2576 C CA . GLU A 1 319 ? 16.986 -5.665 4.583 1.00 91.62 319 GLU A CA 1
ATOM 2577 C C . GLU A 1 319 ? 17.131 -6.829 5.571 1.00 91.62 319 GLU A C 1
ATOM 2579 O O . GLU A 1 319 ? 17.781 -7.826 5.260 1.00 91.62 319 GLU A O 1
ATOM 2584 N N . ARG A 1 320 ? 16.459 -6.753 6.726 1.00 86.19 320 ARG A N 1
ATOM 2585 C CA . ARG A 1 320 ? 16.357 -7.856 7.700 1.00 86.19 320 ARG A CA 1
ATOM 2586 C C . ARG A 1 320 ? 15.437 -8.995 7.244 1.00 86.19 320 ARG A C 1
ATOM 2588 O O . ARG A 1 320 ? 15.405 -10.038 7.888 1.00 86.19 320 ARG A O 1
ATOM 2595 N N . GLY A 1 321 ? 14.695 -8.813 6.150 1.00 86.50 321 GLY A N 1
ATOM 2596 C CA . GLY A 1 321 ? 13.740 -9.788 5.617 1.00 86.50 321 GLY A CA 1
ATOM 2597 C C . GLY A 1 321 ? 12.314 -9.657 6.167 1.00 86.50 321 GLY A C 1
ATOM 2598 O O . GLY A 1 321 ? 11.416 -10.347 5.675 1.00 86.50 321 GLY A O 1
ATOM 2599 N N . ASN A 1 322 ? 12.074 -8.734 7.101 1.00 83.94 322 ASN A N 1
ATOM 2600 C CA . ASN A 1 322 ? 10.791 -8.514 7.770 1.00 83.94 322 ASN A CA 1
ATOM 2601 C C . ASN A 1 322 ? 9.872 -7.629 6.916 1.00 83.94 322 ASN A C 1
ATOM 2603 O O . ASN A 1 322 ? 9.716 -6.428 7.144 1.00 83.94 322 ASN A O 1
ATOM 2607 N N . ALA A 1 323 ? 9.252 -8.224 5.895 1.00 86.56 323 ALA A N 1
ATOM 2608 C CA . ALA A 1 323 ? 8.423 -7.488 4.938 1.00 86.56 323 ALA A CA 1
ATOM 2609 C C . ALA A 1 323 ? 7.182 -6.827 5.572 1.00 86.56 323 ALA A C 1
ATOM 2611 O O . ALA A 1 323 ? 6.783 -5.749 5.134 1.00 86.56 323 ALA A O 1
ATOM 2612 N N . GLU A 1 324 ? 6.584 -7.444 6.597 1.00 82.81 324 GLU A N 1
ATOM 2613 C CA . GLU A 1 324 ? 5.408 -6.907 7.297 1.00 82.81 324 GLU A CA 1
ATOM 2614 C C . GLU A 1 324 ? 5.725 -5.622 8.056 1.00 82.81 324 GLU A C 1
ATOM 2616 O O . GLU A 1 324 ? 5.022 -4.622 7.905 1.00 82.81 324 GLU A O 1
ATOM 2621 N N . ASP A 1 325 ? 6.806 -5.619 8.832 1.00 79.31 325 ASP A N 1
ATOM 2622 C CA . ASP A 1 325 ? 7.207 -4.444 9.603 1.00 79.31 325 ASP A CA 1
ATOM 2623 C C . ASP A 1 325 ? 7.750 -3.334 8.702 1.00 79.31 325 ASP A C 1
ATOM 2625 O O . ASP A 1 325 ? 7.495 -2.156 8.960 1.00 79.31 325 ASP A O 1
ATOM 2629 N N . ALA A 1 326 ? 8.396 -3.696 7.588 1.00 89.62 326 ALA A N 1
ATOM 2630 C CA . ALA A 1 326 ? 8.737 -2.744 6.538 1.00 89.62 326 ALA A CA 1
ATOM 2631 C C . ALA A 1 326 ? 7.485 -2.058 5.965 1.00 89.62 326 ALA A C 1
ATOM 2633 O O . ALA A 1 326 ? 7.443 -0.829 5.869 1.00 89.62 326 ALA A O 1
ATOM 2634 N N . LEU A 1 327 ? 6.435 -2.830 5.648 1.00 90.81 327 LEU A N 1
ATOM 2635 C CA . LEU A 1 327 ? 5.174 -2.275 5.154 1.00 90.81 327 LEU A CA 1
ATOM 2636 C C . LEU A 1 327 ? 4.508 -1.368 6.195 1.00 90.81 327 LEU A C 1
ATOM 2638 O O . LEU A 1 327 ? 4.069 -0.273 5.845 1.00 90.81 327 LEU A O 1
ATOM 2642 N N . LYS A 1 328 ? 4.457 -1.784 7.469 1.00 85.00 328 LYS A N 1
ATOM 2643 C CA . LYS A 1 328 ? 3.909 -0.963 8.564 1.00 85.00 328 LYS A CA 1
ATOM 2644 C C . LYS A 1 328 ? 4.647 0.369 8.684 1.00 85.00 328 LYS A C 1
ATOM 2646 O O . LYS A 1 328 ? 3.999 1.410 8.740 1.00 85.00 328 LYS A O 1
ATOM 2651 N N . ALA A 1 329 ? 5.980 0.352 8.665 1.00 82.06 329 ALA A N 1
ATOM 2652 C CA . ALA A 1 329 ? 6.777 1.573 8.715 1.00 82.06 329 ALA A CA 1
ATOM 2653 C C . ALA A 1 329 ? 6.450 2.496 7.531 1.00 82.06 329 ALA A C 1
ATOM 2655 O O . ALA A 1 329 ? 6.150 3.670 7.729 1.00 82.06 329 ALA A O 1
ATOM 2656 N N . TRP A 1 330 ? 6.415 1.979 6.301 1.00 94.62 330 TRP A N 1
ATOM 2657 C CA . TRP A 1 330 ? 6.101 2.811 5.136 1.00 94.62 330 TRP A CA 1
ATOM 2658 C C . TRP A 1 330 ? 4.656 3.326 5.112 1.00 94.62 330 TRP A C 1
ATOM 2660 O O . TRP A 1 330 ? 4.441 4.443 4.641 1.00 94.62 330 TRP A O 1
ATOM 2670 N N . ARG A 1 331 ? 3.685 2.586 5.668 1.00 89.81 331 ARG A N 1
ATOM 2671 C CA . ARG A 1 331 ? 2.314 3.080 5.898 1.00 89.81 331 ARG A CA 1
ATOM 2672 C C . ARG A 1 331 ? 2.304 4.274 6.847 1.00 89.81 331 ARG A C 1
ATOM 2674 O O . ARG A 1 331 ? 1.775 5.315 6.475 1.00 89.81 331 ARG A O 1
ATOM 2681 N N . LEU A 1 332 ? 2.956 4.156 8.006 1.00 82.62 332 LEU A N 1
ATOM 2682 C CA . LEU A 1 332 ? 3.064 5.250 8.980 1.00 82.62 332 LEU A CA 1
ATOM 2683 C C . LEU A 1 332 ? 3.753 6.481 8.377 1.00 82.62 332 LEU A C 1
ATOM 2685 O O . LEU A 1 332 ? 3.329 7.611 8.610 1.00 82.62 332 LEU A O 1
ATOM 2689 N N . GLY A 1 333 ? 4.779 6.269 7.548 1.00 89.69 333 GLY A N 1
ATOM 2690 C CA . GLY A 1 333 ? 5.425 7.347 6.802 1.00 89.69 333 GLY A CA 1
ATOM 2691 C C . GLY A 1 333 ? 4.480 8.050 5.822 1.00 89.69 333 GLY A C 1
ATOM 2692 O O . GLY A 1 333 ? 4.493 9.275 5.752 1.00 89.69 333 GLY A O 1
ATOM 2693 N N . CYS A 1 334 ? 3.648 7.304 5.084 1.00 90.38 334 CYS A N 1
ATOM 2694 C CA . CYS A 1 334 ? 2.649 7.890 4.180 1.00 90.38 334 CYS A CA 1
ATOM 2695 C C . CYS A 1 334 ? 1.581 8.668 4.959 1.00 90.38 334 CYS A C 1
ATOM 2697 O O . CYS A 1 334 ? 1.279 9.804 4.613 1.00 90.38 334 CYS A O 1
ATOM 2699 N N . GLU A 1 335 ? 1.078 8.096 6.050 1.00 85.25 335 GLU A N 1
ATOM 2700 C CA . GLU A 1 335 ? 0.064 8.710 6.910 1.00 85.25 335 GLU A CA 1
ATOM 2701 C C . GLU A 1 335 ? 0.567 10.011 7.563 1.00 85.25 335 GLU A C 1
ATOM 2703 O O . GLU A 1 335 ? -0.184 10.970 7.729 1.00 85.25 335 GLU A O 1
ATOM 2708 N N . ALA A 1 336 ? 1.857 10.083 7.914 1.00 84.25 336 ALA A N 1
ATOM 2709 C CA . ALA A 1 336 ? 2.481 11.320 8.385 1.00 84.25 336 ALA A CA 1
ATOM 2710 C C . ALA A 1 336 ? 2.460 12.422 7.311 1.00 84.25 336 ALA A C 1
ATOM 2712 O O . ALA A 1 336 ? 2.236 13.586 7.637 1.00 84.25 336 ALA A O 1
ATOM 2713 N N . LEU A 1 337 ? 2.648 12.059 6.037 1.00 88.56 337 LEU A N 1
ATOM 2714 C CA . LEU A 1 337 ? 2.589 13.001 4.917 1.00 88.56 337 LEU A CA 1
ATOM 2715 C C . LEU A 1 337 ? 1.157 13.399 4.541 1.00 88.56 337 LEU A C 1
ATOM 2717 O O . LEU A 1 337 ? 0.945 14.518 4.093 1.00 88.56 337 LEU A O 1
ATOM 2721 N N . GLU A 1 338 ? 0.174 12.521 4.738 1.00 86.31 338 GLU A N 1
ATOM 2722 C CA . GLU A 1 338 ? -1.247 12.828 4.504 1.00 86.31 338 GLU A CA 1
ATOM 2723 C C . GLU A 1 338 ? -1.793 13.881 5.481 1.00 86.31 338 GLU A C 1
ATOM 2725 O O . GLU A 1 338 ? -2.747 14.588 5.163 1.00 86.31 338 GLU A O 1
ATOM 2730 N N . ARG A 1 339 ? -1.178 14.008 6.664 1.00 81.81 339 ARG A N 1
ATOM 2731 C CA . ARG A 1 339 ? -1.561 14.982 7.698 1.00 81.81 339 ARG A CA 1
ATOM 2732 C C . ARG A 1 339 ? -1.024 16.392 7.467 1.00 81.81 339 ARG A C 1
ATOM 2734 O O . ARG A 1 339 ? -1.449 17.302 8.174 1.00 81.81 339 ARG A O 1
ATOM 2741 N N . ILE A 1 340 ? -0.088 16.574 6.537 1.00 87.19 340 ILE A N 1
ATOM 2742 C CA . ILE A 1 340 ? 0.566 17.864 6.303 1.00 87.19 340 ILE A CA 1
ATOM 2743 C C . ILE A 1 340 ? 0.238 18.401 4.914 1.00 87.19 340 ILE A C 1
ATOM 2745 O O . ILE A 1 340 ? 0.176 17.664 3.931 1.00 87.19 340 ILE A O 1
ATOM 2749 N N . ARG A 1 341 ? 0.084 19.721 4.826 1.00 85.38 341 ARG A N 1
ATOM 2750 C CA . ARG A 1 341 ? -0.029 20.442 3.562 1.00 85.38 341 ARG A CA 1
ATOM 2751 C C . ARG A 1 341 ? 1.024 21.535 3.515 1.00 85.38 341 ARG A C 1
ATOM 2753 O O . ARG A 1 341 ? 0.982 22.471 4.307 1.00 85.38 341 ARG A O 1
ATOM 2760 N N . VAL A 1 342 ? 1.970 21.394 2.591 1.00 85.25 342 VAL A N 1
ATOM 2761 C CA . VAL A 1 342 ? 3.046 22.371 2.405 1.00 85.25 342 VAL A CA 1
ATOM 2762 C C . VAL A 1 342 ? 2.489 23.592 1.661 1.00 85.25 342 VAL A C 1
ATOM 2764 O O . VAL A 1 342 ? 1.929 23.395 0.580 1.00 85.25 342 VAL A O 1
ATOM 2767 N N . PRO A 1 343 ? 2.632 24.819 2.200 1.00 85.31 343 PRO A N 1
ATOM 2768 C CA . PRO A 1 343 ? 2.225 26.031 1.496 1.00 85.31 343 PRO A CA 1
ATOM 2769 C C . PRO A 1 343 ? 2.999 26.202 0.180 1.00 85.31 343 PRO A C 1
ATOM 2771 O O . PRO A 1 343 ? 4.209 25.967 0.135 1.00 85.31 343 PRO A O 1
ATOM 2774 N N . ASP A 1 344 ? 2.337 26.699 -0.868 1.00 82.69 344 ASP A N 1
ATOM 2775 C CA . ASP A 1 344 ? 2.943 26.888 -2.201 1.00 82.69 344 ASP A CA 1
ATOM 2776 C C . ASP A 1 344 ? 4.095 27.915 -2.211 1.00 82.69 344 ASP A C 1
ATOM 2778 O O . ASP A 1 344 ? 4.896 27.967 -3.143 1.00 82.69 344 ASP A O 1
ATOM 2782 N N . THR A 1 345 ? 4.227 28.725 -1.155 1.00 84.31 345 THR A N 1
ATOM 2783 C CA . THR A 1 345 ? 5.347 29.661 -0.974 1.00 84.31 345 THR A CA 1
ATOM 2784 C C . THR A 1 345 ? 6.681 28.961 -0.688 1.00 84.31 345 THR A C 1
ATOM 2786 O O . THR A 1 345 ? 7.734 29.574 -0.859 1.00 84.31 345 THR A O 1
ATOM 2789 N N . HIS A 1 346 ? 6.661 27.691 -0.268 1.00 84.31 346 HIS A N 1
ATOM 2790 C CA . HIS A 1 346 ? 7.830 26.932 0.186 1.00 84.31 346 HIS A CA 1
ATOM 2791 C C . HIS A 1 346 ? 8.239 25.849 -0.822 1.00 84.31 346 HIS A C 1
ATOM 2793 O O . HIS A 1 346 ? 8.096 24.647 -0.590 1.00 84.31 346 HIS A O 1
ATOM 2799 N N . ALA A 1 347 ? 8.782 26.281 -1.965 1.00 87.38 347 ALA A N 1
ATOM 2800 C CA . ALA A 1 347 ? 9.152 25.393 -3.071 1.00 87.38 347 ALA A CA 1
ATOM 2801 C C . ALA A 1 347 ? 10.186 24.310 -2.689 1.00 87.38 347 ALA A C 1
ATOM 2803 O O . ALA A 1 347 ? 10.119 23.187 -3.193 1.00 87.38 347 ALA A O 1
ATOM 2804 N N . SER A 1 348 ? 11.136 24.615 -1.796 1.00 87.06 348 SER A N 1
ATOM 2805 C CA . SER A 1 348 ? 12.134 23.650 -1.306 1.00 87.06 348 SER A CA 1
ATOM 2806 C C . SER A 1 348 ? 11.493 22.500 -0.533 1.00 87.06 348 SER A C 1
ATOM 2808 O O . SER A 1 348 ? 11.775 21.332 -0.798 1.00 87.06 348 SER A O 1
ATOM 2810 N N . GLU A 1 349 ? 10.600 22.821 0.394 1.00 87.56 349 GLU A N 1
ATOM 2811 C CA . GLU A 1 349 ? 9.896 21.868 1.238 1.00 87.56 349 GLU A CA 1
ATOM 2812 C C . GLU A 1 349 ? 8.865 21.088 0.433 1.00 87.56 349 GLU A C 1
ATOM 2814 O O . GLU A 1 349 ? 8.694 19.896 0.666 1.00 87.56 349 GLU A O 1
ATOM 2819 N N . GLN A 1 350 ? 8.239 21.712 -0.566 1.00 89.62 350 GLN A N 1
ATOM 2820 C CA . GLN A 1 350 ? 7.319 21.036 -1.475 1.00 89.62 350 GLN A CA 1
ATOM 2821 C C . GLN A 1 350 ? 8.051 20.012 -2.354 1.00 89.62 350 GLN A C 1
ATOM 2823 O O . GLN A 1 350 ? 7.576 18.886 -2.535 1.00 89.62 350 GLN A O 1
ATOM 2828 N N . LYS A 1 351 ? 9.249 20.360 -2.843 1.00 91.06 351 LYS A N 1
ATOM 2829 C CA . LYS A 1 351 ? 10.125 19.421 -3.549 1.00 91.06 351 LYS A CA 1
ATOM 2830 C C . LYS A 1 351 ? 10.535 18.261 -2.639 1.00 91.06 351 LYS A C 1
ATOM 2832 O O . LYS A 1 351 ? 10.354 17.107 -3.020 1.00 91.06 351 LYS A O 1
ATOM 2837 N N . PHE A 1 352 ? 11.011 18.553 -1.428 1.00 91.50 352 PHE A N 1
ATOM 2838 C CA . PHE A 1 352 ? 11.420 17.523 -0.469 1.00 91.50 352 PHE A CA 1
ATOM 2839 C C . PHE A 1 352 ? 10.248 16.620 -0.047 1.00 91.50 352 PHE A C 1
ATOM 2841 O O . PHE A 1 352 ? 10.389 15.399 -0.006 1.00 91.50 352 PHE A O 1
ATOM 2848 N N . PHE A 1 353 ? 9.061 17.191 0.173 1.00 92.81 353 PHE A N 1
ATOM 2849 C CA . PHE A 1 353 ? 7.820 16.454 0.414 1.00 92.81 353 PHE A CA 1
ATOM 2850 C C . PHE A 1 353 ? 7.521 15.472 -0.718 1.00 92.81 353 PHE A C 1
ATOM 2852 O O . PHE A 1 353 ? 7.279 14.291 -0.465 1.00 92.81 353 PHE A O 1
ATOM 2859 N N . SER A 1 354 ? 7.579 15.941 -1.969 1.00 91.19 354 SER A N 1
ATOM 2860 C CA . SER A 1 354 ? 7.339 15.102 -3.143 1.00 91.19 354 SER A CA 1
ATOM 2861 C C . SER A 1 354 ? 8.346 13.950 -3.232 1.00 91.19 354 SER A C 1
ATOM 2863 O O . SER A 1 354 ? 7.950 12.797 -3.401 1.00 91.19 354 SER A O 1
ATOM 2865 N N . GLU A 1 355 ? 9.637 14.226 -3.028 1.00 93.19 355 GLU A N 1
ATOM 2866 C CA . GLU A 1 355 ? 10.704 13.217 -3.052 1.00 93.19 355 GLU A CA 1
ATOM 2867 C C . GLU A 1 355 ? 10.511 12.135 -1.978 1.00 93.19 355 GLU A C 1
ATOM 2869 O O . GLU A 1 355 ? 10.561 10.935 -2.278 1.00 93.19 355 GLU A O 1
ATOM 2874 N N . VAL A 1 356 ? 10.244 12.539 -0.729 1.00 93.88 356 VAL A N 1
ATOM 2875 C CA . VAL A 1 356 ? 10.014 11.607 0.385 1.00 93.88 356 VAL A CA 1
ATOM 2876 C C . VAL A 1 356 ? 8.748 10.783 0.144 1.00 93.88 356 VAL A C 1
ATOM 2878 O O . VAL A 1 356 ? 8.774 9.562 0.333 1.00 93.88 356 VAL A O 1
ATOM 2881 N N . ARG A 1 357 ? 7.670 11.416 -0.338 1.00 94.69 357 ARG A N 1
ATOM 2882 C CA . ARG A 1 357 ? 6.405 10.747 -0.668 1.00 94.69 357 ARG A CA 1
ATOM 2883 C C . ARG A 1 357 ? 6.595 9.686 -1.743 1.00 94.69 357 ARG A C 1
ATOM 2885 O O . ARG A 1 357 ? 6.209 8.536 -1.550 1.00 94.69 357 ARG A O 1
ATOM 2892 N N . VAL A 1 358 ? 7.2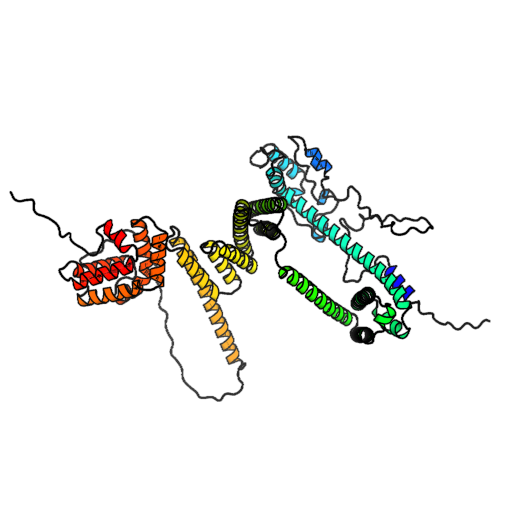29 10.047 -2.855 1.00 95.00 358 VAL A N 1
ATOM 2893 C CA . VAL A 1 358 ? 7.488 9.130 -3.971 1.00 95.00 358 VAL A CA 1
ATOM 2894 C C . VAL A 1 358 ? 8.347 7.947 -3.514 1.00 95.00 358 VAL A C 1
ATOM 2896 O O . VAL A 1 358 ? 8.051 6.804 -3.863 1.00 95.00 358 VAL A O 1
ATOM 2899 N N . ALA A 1 359 ? 9.374 8.180 -2.692 1.00 95.56 359 ALA A N 1
ATOM 2900 C CA . ALA A 1 359 ? 10.209 7.105 -2.158 1.00 95.56 359 ALA A CA 1
ATOM 2901 C C . ALA A 1 359 ? 9.428 6.145 -1.241 1.00 95.56 359 ALA A C 1
ATOM 2903 O O . ALA A 1 359 ? 9.560 4.925 -1.372 1.00 95.56 359 ALA A O 1
ATOM 2904 N N . LEU A 1 360 ? 8.595 6.679 -0.342 1.00 96.31 360 LEU A N 1
ATOM 2905 C CA . LEU A 1 360 ? 7.731 5.882 0.533 1.00 96.31 360 LEU A CA 1
ATOM 2906 C C . LEU A 1 360 ? 6.736 5.041 -0.266 1.00 96.31 360 LEU A C 1
ATOM 2908 O O . LEU A 1 360 ? 6.651 3.837 -0.037 1.00 96.31 360 LEU A O 1
ATOM 2912 N N . LEU A 1 361 ? 6.046 5.633 -1.244 1.00 96.31 361 LEU A N 1
ATOM 2913 C CA . LEU A 1 361 ? 5.072 4.929 -2.083 1.00 96.31 361 LEU A CA 1
ATOM 2914 C C . LEU A 1 361 ? 5.723 3.827 -2.928 1.00 96.31 361 LEU A C 1
ATOM 2916 O O . LEU A 1 361 ? 5.192 2.719 -3.012 1.00 96.31 361 LEU A O 1
ATOM 2920 N N . LYS A 1 362 ? 6.911 4.076 -3.500 1.00 96.75 362 LYS A N 1
ATOM 2921 C CA . LYS A 1 362 ? 7.674 3.051 -4.238 1.00 96.75 362 LYS A CA 1
ATOM 2922 C C . LYS A 1 362 ? 8.004 1.845 -3.358 1.00 96.75 362 LYS A C 1
ATOM 2924 O O . LYS A 1 362 ? 7.902 0.706 -3.822 1.00 96.75 362 LYS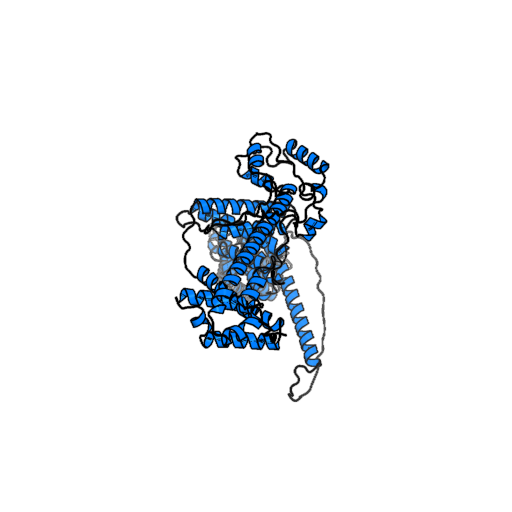 A O 1
ATOM 2929 N N . ASN A 1 363 ? 8.403 2.089 -2.113 1.00 96.69 363 ASN A N 1
ATOM 2930 C CA . ASN A 1 363 ? 8.737 1.034 -1.165 1.00 96.69 363 ASN A CA 1
ATOM 2931 C C . ASN A 1 363 ? 7.480 0.313 -0.654 1.00 96.69 363 ASN A C 1
ATOM 2933 O O . ASN A 1 363 ? 7.425 -0.916 -0.684 1.00 96.69 363 ASN A O 1
ATOM 2937 N N . ARG A 1 364 ? 6.433 1.063 -0.289 1.00 95.81 364 ARG A N 1
ATOM 2938 C CA . ARG A 1 364 ? 5.116 0.540 0.106 1.00 95.81 364 ARG A CA 1
ATOM 2939 C C . ARG A 1 364 ? 4.543 -0.385 -0.963 1.00 95.81 364 ARG A C 1
ATOM 2941 O O . ARG A 1 364 ? 4.191 -1.514 -0.643 1.00 95.81 364 ARG A O 1
ATOM 2948 N N . ALA A 1 365 ? 4.551 0.035 -2.231 1.00 96.56 365 ALA A N 1
ATOM 2949 C CA . ALA A 1 365 ? 4.109 -0.790 -3.354 1.00 96.56 365 ALA A CA 1
ATOM 2950 C C . ALA A 1 365 ? 4.896 -2.108 -3.449 1.00 96.56 365 ALA A C 1
ATOM 2952 O O . ALA A 1 365 ? 4.316 -3.167 -3.671 1.00 96.56 365 ALA A O 1
ATOM 2953 N N . LEU A 1 366 ? 6.218 -2.064 -3.251 1.00 96.06 366 LEU A N 1
ATOM 2954 C CA . LEU A 1 366 ? 7.065 -3.256 -3.285 1.00 96.06 366 LEU A CA 1
ATOM 2955 C C . LEU A 1 366 ? 6.744 -4.239 -2.146 1.00 96.06 366 LEU A C 1
ATOM 2957 O O . LEU A 1 366 ? 6.588 -5.432 -2.412 1.00 96.06 366 LEU A O 1
ATOM 2961 N N . ALA A 1 367 ? 6.634 -3.768 -0.899 1.00 93.50 367 ALA A N 1
ATOM 2962 C CA . ALA A 1 367 ? 6.281 -4.652 0.215 1.00 93.50 367 ALA A CA 1
ATOM 2963 C C . ALA A 1 367 ? 4.847 -5.171 0.122 1.00 93.50 367 ALA A C 1
ATOM 2965 O O . ALA A 1 367 ? 4.620 -6.352 0.374 1.00 93.50 367 ALA A O 1
ATOM 2966 N N . ALA A 1 368 ? 3.898 -4.329 -0.288 1.00 90.94 368 ALA A N 1
ATOM 2967 C CA . ALA A 1 368 ? 2.509 -4.729 -0.470 1.00 90.94 368 ALA A CA 1
ATOM 2968 C C . ALA A 1 368 ? 2.375 -5.857 -1.508 1.00 90.94 368 ALA A C 1
ATOM 2970 O O . ALA A 1 368 ? 1.653 -6.819 -1.260 1.00 90.94 368 ALA A O 1
ATOM 2971 N N . LEU A 1 369 ? 3.138 -5.818 -2.610 1.00 91.62 369 LEU A N 1
ATOM 2972 C CA . LEU A 1 369 ? 3.199 -6.932 -3.568 1.00 91.62 369 LEU A CA 1
ATOM 2973 C C . LEU A 1 369 ? 3.744 -8.221 -2.942 1.00 91.62 369 LEU A C 1
ATOM 2975 O O . LEU A 1 369 ? 3.201 -9.295 -3.193 1.00 91.62 369 LEU A O 1
ATOM 2979 N N . LYS A 1 370 ? 4.805 -8.124 -2.129 1.00 93.50 370 LYS A N 1
ATOM 2980 C CA . LYS A 1 370 ? 5.411 -9.285 -1.451 1.00 93.50 370 LYS A CA 1
ATOM 2981 C C . LYS A 1 370 ? 4.456 -9.932 -0.441 1.00 93.50 370 LYS A C 1
ATOM 2983 O O . LYS A 1 370 ? 4.533 -11.137 -0.239 1.00 93.50 370 LYS A O 1
ATOM 2988 N N . LEU A 1 371 ? 3.569 -9.143 0.163 1.00 88.38 371 LEU A N 1
ATOM 2989 C CA . LEU A 1 371 ? 2.573 -9.587 1.144 1.00 88.38 371 LEU A CA 1
ATOM 2990 C C . LEU A 1 371 ? 1.185 -9.842 0.540 1.00 88.38 371 LEU A C 1
ATOM 2992 O O . LEU A 1 371 ? 0.236 -10.074 1.280 1.00 88.38 371 LEU A O 1
ATOM 2996 N N . HIS A 1 372 ? 1.048 -9.794 -0.789 1.00 89.19 372 HIS A N 1
ATOM 2997 C CA . HIS A 1 372 ? -0.221 -9.999 -1.499 1.00 89.19 372 HIS A CA 1
ATOM 2998 C C . HIS A 1 372 ? -1.331 -8.980 -1.155 1.00 89.19 372 HIS A C 1
ATOM 3000 O O . HIS A 1 372 ? -2.510 -9.218 -1.412 1.00 89.19 372 HIS A O 1
ATOM 3006 N N . CYS A 1 373 ? -0.964 -7.805 -0.638 1.00 84.81 373 CYS A N 1
ATOM 3007 C CA . CYS A 1 373 ? -1.859 -6.666 -0.425 1.00 84.81 373 CYS A CA 1
ATOM 3008 C C . CYS A 1 373 ? -2.075 -5.913 -1.750 1.00 84.81 373 CYS A C 1
ATOM 3010 O O . CYS A 1 373 ? -1.549 -4.819 -1.965 1.00 84.81 373 CYS A O 1
ATOM 3012 N N . TRP A 1 374 ? -2.811 -6.524 -2.680 1.00 83.31 374 TRP A N 1
ATOM 3013 C CA . TRP A 1 374 ? -2.844 -6.081 -4.077 1.00 83.31 374 TRP A CA 1
ATOM 3014 C C . TRP A 1 374 ? -3.477 -4.701 -4.305 1.00 83.31 374 TRP A C 1
ATOM 3016 O O . TRP A 1 374 ? -2.954 -3.940 -5.116 1.00 83.31 374 TRP A O 1
ATOM 3026 N N . GLN A 1 375 ? -4.565 -4.350 -3.601 1.00 89.06 375 GLN A N 1
ATOM 3027 C CA . GLN A 1 375 ? -5.186 -3.020 -3.741 1.00 89.06 375 GLN A CA 1
ATOM 3028 C C . GLN A 1 375 ? -4.230 -1.904 -3.318 1.00 89.06 375 GLN A C 1
ATOM 3030 O O . GLN A 1 375 ? -4.022 -0.949 -4.055 1.00 89.06 375 GLN A O 1
ATOM 3035 N N . GLU A 1 376 ? -3.579 -2.065 -2.171 1.00 86.62 376 GLU A N 1
ATOM 3036 C CA . GLU A 1 376 ? -2.641 -1.072 -1.653 1.00 86.62 376 GLU A CA 1
ATOM 3037 C C . GLU A 1 376 ? -1.406 -0.909 -2.553 1.00 86.62 376 GLU A C 1
ATOM 3039 O O . GLU A 1 376 ? -0.906 0.203 -2.746 1.00 86.62 376 GLU A O 1
ATOM 3044 N N . ALA A 1 377 ? -0.918 -2.011 -3.131 1.00 90.06 377 ALA A N 1
ATOM 3045 C CA . ALA A 1 377 ? 0.157 -1.972 -4.116 1.00 90.06 377 ALA A CA 1
ATOM 3046 C C . ALA A 1 377 ? -0.251 -1.209 -5.385 1.00 90.06 377 ALA A C 1
ATOM 3048 O O . ALA A 1 377 ? 0.560 -0.455 -5.928 1.00 90.06 377 ALA A O 1
ATOM 3049 N N . LEU A 1 378 ? -1.492 -1.406 -5.844 1.00 90.94 378 LEU A N 1
ATOM 3050 C CA . LEU A 1 378 ? -2.057 -0.716 -7.000 1.00 90.94 378 LEU A CA 1
ATOM 3051 C C . LEU A 1 378 ? -2.162 0.791 -6.744 1.00 90.94 378 LEU A C 1
ATOM 3053 O O . LEU A 1 378 ? -1.604 1.563 -7.519 1.00 90.94 378 LEU A O 1
ATOM 3057 N N . GLU A 1 379 ? -2.797 1.194 -5.642 1.00 92.31 379 GLU A N 1
ATOM 3058 C CA . GLU A 1 379 ? -2.948 2.602 -5.244 1.00 92.31 379 GLU A CA 1
ATOM 3059 C C . GLU A 1 379 ? -1.585 3.296 -5.131 1.00 92.31 379 GLU A C 1
ATOM 3061 O O . GLU A 1 379 ? -1.350 4.336 -5.745 1.00 92.31 379 GLU A O 1
ATOM 3066 N N . SER A 1 380 ? -0.636 2.658 -4.437 1.00 93.31 380 SER A N 1
ATOM 3067 C CA . SER A 1 380 ? 0.712 3.206 -4.254 1.00 93.31 380 SER A CA 1
ATOM 3068 C C . SER A 1 380 ? 1.456 3.375 -5.583 1.00 93.31 380 SER A C 1
ATOM 3070 O O . SER A 1 380 ? 2.179 4.352 -5.771 1.00 93.31 380 SER A O 1
ATOM 3072 N N . ALA A 1 381 ? 1.302 2.432 -6.518 1.00 93.31 381 ALA A N 1
ATOM 3073 C CA . ALA A 1 381 ? 1.911 2.533 -7.840 1.00 93.31 381 ALA A CA 1
ATOM 3074 C C . ALA A 1 381 ? 1.260 3.636 -8.690 1.00 93.31 381 ALA A C 1
ATOM 3076 O O . ALA A 1 381 ? 1.968 4.365 -9.381 1.00 93.31 381 ALA A O 1
ATOM 3077 N N . GLU A 1 382 ? -0.062 3.793 -8.625 1.00 94.88 382 GLU A N 1
ATOM 3078 C CA . GLU A 1 382 ? -0.781 4.858 -9.331 1.00 94.88 382 GLU A CA 1
ATOM 3079 C C . GLU A 1 382 ? -0.413 6.249 -8.814 1.00 94.88 382 GLU A C 1
ATOM 3081 O O . GLU A 1 382 ? -0.205 7.159 -9.614 1.00 94.88 382 GLU A O 1
ATOM 3086 N N . ASP A 1 383 ? -0.251 6.411 -7.503 1.00 92.25 383 ASP A N 1
ATOM 3087 C CA . ASP A 1 383 ? 0.164 7.685 -6.913 1.00 92.25 383 ASP A CA 1
ATOM 3088 C C . ASP A 1 383 ? 1.599 8.081 -7.287 1.00 92.25 383 ASP A C 1
ATOM 3090 O O . ASP A 1 383 ? 1.882 9.265 -7.495 1.00 92.25 383 ASP A O 1
ATOM 3094 N N . VAL A 1 384 ? 2.501 7.106 -7.453 1.00 96.00 384 VAL A N 1
ATOM 3095 C CA . VAL A 1 384 ? 3.838 7.362 -8.016 1.00 96.00 384 VAL A CA 1
ATOM 3096 C C . VAL A 1 384 ? 3.725 7.845 -9.461 1.00 96.00 384 VAL A C 1
ATOM 3098 O O . VAL A 1 384 ? 4.353 8.842 -9.810 1.00 96.00 384 VAL A O 1
ATOM 3101 N N . LEU A 1 385 ? 2.887 7.198 -10.275 1.00 94.31 385 LEU A N 1
ATOM 3102 C CA . LEU A 1 385 ? 2.700 7.542 -11.690 1.00 94.31 385 LEU A CA 1
ATOM 3103 C C . LEU A 1 385 ? 2.042 8.910 -11.911 1.00 94.31 385 LEU A C 1
ATOM 3105 O O . LEU A 1 385 ? 2.277 9.532 -12.940 1.00 94.31 385 LEU A O 1
ATOM 3109 N N . LYS A 1 386 ? 1.261 9.416 -10.947 1.00 93.38 386 LYS A N 1
ATOM 3110 C CA . LYS A 1 386 ? 0.766 10.808 -10.970 1.00 93.38 386 LYS A CA 1
ATOM 3111 C C . LYS A 1 386 ? 1.898 11.835 -10.866 1.00 93.38 386 LYS A C 1
ATOM 3113 O O . LYS A 1 386 ? 1.702 12.983 -11.249 1.00 93.38 386 LYS A O 1
ATOM 3118 N N . THR A 1 387 ? 3.039 11.442 -10.298 1.00 91.19 387 THR A N 1
ATOM 3119 C CA . THR A 1 387 ? 4.206 12.317 -10.116 1.00 91.19 387 THR A CA 1
ATOM 3120 C C . THR A 1 387 ? 5.250 12.098 -11.213 1.00 91.19 387 THR A C 1
ATOM 3122 O O . THR A 1 387 ? 5.798 13.066 -11.726 1.00 91.19 387 THR A O 1
ATOM 3125 N N . ASP A 1 388 ? 5.521 10.841 -11.570 1.00 89.75 388 ASP A N 1
ATOM 3126 C CA . ASP A 1 388 ? 6.470 10.445 -12.615 1.00 89.75 388 ASP A CA 1
ATOM 3127 C C . ASP A 1 388 ? 5.864 9.327 -13.473 1.00 89.75 388 ASP A C 1
ATOM 3129 O O . ASP A 1 388 ? 5.848 8.155 -13.083 1.00 89.75 388 ASP A O 1
ATOM 3133 N N . ASP A 1 389 ? 5.358 9.696 -14.649 1.00 91.75 389 ASP A N 1
ATOM 3134 C CA . ASP A 1 389 ? 4.735 8.766 -15.592 1.00 91.75 389 ASP A CA 1
ATOM 3135 C C . ASP A 1 389 ? 5.755 7.924 -16.384 1.00 91.75 389 ASP A C 1
ATOM 3137 O O . ASP A 1 389 ? 5.372 6.931 -17.012 1.00 91.75 389 ASP A O 1
ATOM 3141 N N . GLN A 1 390 ? 7.050 8.261 -16.311 1.00 89.94 390 GLN A N 1
ATOM 3142 C CA . GLN A 1 390 ? 8.149 7.535 -16.953 1.00 89.94 390 GLN A CA 1
ATOM 3143 C C . GLN A 1 390 ? 8.781 6.476 -16.030 1.00 89.94 390 GLN A C 1
ATOM 3145 O O . GLN A 1 390 ? 9.730 5.788 -16.428 1.00 89.94 390 GLN A O 1
ATOM 3150 N N . ASP A 1 391 ? 8.267 6.275 -14.811 1.00 93.00 391 ASP A N 1
ATOM 3151 C CA . ASP A 1 391 ? 8.779 5.236 -13.915 1.00 93.00 391 ASP A CA 1
ATOM 3152 C C . ASP A 1 391 ? 8.305 3.829 -14.328 1.00 93.00 391 ASP A C 1
ATOM 3154 O O . ASP A 1 391 ? 7.263 3.323 -13.896 1.00 93.00 391 ASP A O 1
ATOM 3158 N N . HIS A 1 392 ? 9.132 3.137 -15.118 1.00 92.62 392 HIS A N 1
ATOM 3159 C CA . HIS A 1 392 ? 8.890 1.746 -15.522 1.00 92.62 392 HIS A CA 1
ATOM 3160 C C . HIS A 1 392 ? 8.706 0.782 -14.333 1.00 92.62 392 HIS A C 1
ATOM 3162 O O . HIS A 1 392 ? 7.964 -0.192 -14.455 1.00 92.62 392 HIS A O 1
ATOM 3168 N N . LYS A 1 393 ? 9.332 1.029 -13.169 1.00 93.81 393 LYS A N 1
ATOM 3169 C CA . LYS A 1 393 ? 9.164 0.170 -11.983 1.00 93.81 393 LYS A CA 1
ATOM 3170 C C . LYS A 1 393 ? 7.781 0.355 -11.378 1.00 93.81 393 LYS A C 1
ATOM 3172 O O . LYS A 1 393 ? 7.197 -0.621 -10.913 1.00 93.81 393 LYS A O 1
ATOM 3177 N N . ALA A 1 394 ? 7.255 1.579 -11.370 1.00 94.88 394 ALA A N 1
ATOM 3178 C CA . ALA A 1 394 ? 5.891 1.846 -10.921 1.00 94.88 394 ALA A CA 1
ATOM 3179 C C . ALA A 1 394 ? 4.870 1.181 -11.858 1.00 94.88 394 ALA A C 1
ATOM 3181 O O . ALA A 1 394 ? 3.993 0.460 -11.378 1.00 94.88 394 ALA A O 1
ATOM 3182 N N . TRP A 1 395 ? 5.057 1.290 -13.179 1.00 96.62 395 TRP A N 1
ATOM 3183 C CA . TRP A 1 395 ? 4.246 0.559 -14.163 1.00 96.62 395 TRP A CA 1
ATOM 3184 C C . TRP A 1 395 ? 4.317 -0.962 -13.988 1.00 96.62 395 TRP A C 1
ATOM 3186 O O . TRP A 1 395 ? 3.287 -1.637 -14.033 1.00 96.62 395 TRP A O 1
ATOM 3196 N N . PHE A 1 396 ? 5.505 -1.515 -13.732 1.00 95.12 396 PHE A N 1
ATOM 3197 C CA . PHE A 1 396 ? 5.672 -2.954 -13.520 1.00 95.12 396 PHE A CA 1
ATOM 3198 C C . PHE A 1 396 ? 5.015 -3.430 -12.217 1.00 95.12 396 PHE A C 1
ATOM 3200 O O . PHE A 1 396 ? 4.356 -4.472 -12.185 1.00 95.12 396 PHE A O 1
ATOM 3207 N N . ARG A 1 397 ? 5.132 -2.650 -11.134 1.00 96.31 397 ARG A N 1
ATOM 3208 C CA . ARG A 1 397 ? 4.441 -2.930 -9.865 1.00 96.31 397 ARG A CA 1
ATOM 3209 C C . ARG A 1 397 ? 2.923 -2.868 -10.025 1.00 96.31 397 ARG A C 1
ATOM 3211 O O . ARG A 1 397 ? 2.240 -3.768 -9.542 1.00 96.31 397 ARG A O 1
ATOM 3218 N N . LYS A 1 398 ? 2.411 -1.879 -10.767 1.00 96.75 398 LYS A N 1
ATOM 3219 C CA . LYS A 1 398 ? 0.994 -1.782 -11.146 1.00 96.75 398 LYS A CA 1
ATOM 3220 C C . LYS A 1 398 ? 0.532 -3.027 -11.909 1.00 96.75 398 LYS A C 1
ATOM 3222 O O . LYS A 1 398 ? -0.483 -3.615 -11.547 1.00 96.75 398 LYS A O 1
ATOM 3227 N N . ALA A 1 399 ? 1.303 -3.479 -12.899 1.00 96.31 399 ALA A N 1
ATOM 3228 C CA . ALA A 1 399 ? 1.015 -4.704 -13.647 1.00 96.31 399 ALA A CA 1
ATOM 3229 C C . ALA A 1 399 ? 0.933 -5.944 -12.734 1.00 96.31 399 ALA A C 1
ATOM 3231 O O . ALA A 1 399 ? 0.011 -6.746 -12.864 1.00 96.31 399 ALA A O 1
ATOM 3232 N N . CYS A 1 400 ? 1.850 -6.081 -11.771 1.00 93.12 400 CYS A N 1
ATOM 3233 C CA . CYS A 1 400 ? 1.839 -7.194 -10.816 1.00 93.12 400 CYS A CA 1
ATOM 3234 C C . CYS A 1 400 ? 0.644 -7.135 -9.849 1.00 93.12 400 CYS A C 1
ATOM 3236 O O . CYS A 1 400 ? 0.071 -8.172 -9.525 1.00 93.12 400 CYS A O 1
ATOM 3238 N N . ALA A 1 401 ? 0.248 -5.938 -9.409 1.00 90.00 401 ALA A N 1
ATOM 3239 C CA . ALA A 1 401 ? -0.927 -5.757 -8.560 1.00 90.00 401 ALA A CA 1
ATOM 3240 C C . ALA A 1 401 ? -2.227 -6.106 -9.308 1.00 90.00 401 ALA A C 1
ATOM 3242 O O . ALA A 1 401 ? -3.079 -6.810 -8.770 1.00 90.00 401 ALA A O 1
ATOM 3243 N N . LEU A 1 402 ? -2.358 -5.678 -10.569 1.00 90.81 402 LEU A N 1
ATOM 3244 C CA . LEU A 1 402 ? -3.504 -6.005 -11.428 1.00 90.81 402 LEU A CA 1
ATOM 3245 C C . LEU A 1 402 ? -3.603 -7.506 -11.724 1.00 90.81 402 LEU A C 1
ATOM 3247 O O . LEU A 1 402 ? -4.704 -8.054 -11.708 1.00 90.81 402 LEU A O 1
ATOM 3251 N N . GLU A 1 403 ? -2.465 -8.172 -11.942 1.00 89.31 403 GLU A N 1
ATOM 3252 C CA . GLU A 1 403 ? -2.387 -9.632 -12.061 1.00 89.31 403 GLU A CA 1
ATOM 3253 C C . GLU A 1 403 ? -2.928 -10.317 -10.795 1.00 89.31 403 GLU A C 1
ATOM 3255 O O . GLU A 1 403 ? -3.790 -11.187 -10.895 1.00 89.31 403 GLU A O 1
ATOM 3260 N N . GLY A 1 404 ? -2.486 -9.880 -9.608 1.00 81.00 404 GLY A N 1
ATOM 3261 C CA . GLY A 1 404 ? -2.956 -10.405 -8.320 1.00 81.00 404 GLY A CA 1
ATOM 3262 C C . GLY A 1 404 ? -4.447 -10.165 -8.046 1.00 81.00 404 GLY A C 1
ATOM 3263 O O . GLY A 1 404 ? -5.089 -10.984 -7.393 1.00 81.00 404 GLY A O 1
ATOM 3264 N N . LEU A 1 405 ? -5.019 -9.087 -8.594 1.00 81.25 405 LEU A N 1
ATOM 3265 C CA . LEU A 1 405 ? -6.456 -8.779 -8.537 1.00 81.25 405 LEU A CA 1
ATOM 3266 C C . LEU A 1 405 ? -7.290 -9.490 -9.619 1.00 81.25 405 LEU A C 1
ATOM 3268 O O . LEU A 1 405 ? -8.508 -9.326 -9.645 1.00 81.25 405 LEU A O 1
ATOM 3272 N N . GLY A 1 406 ? -6.667 -10.230 -10.543 1.00 80.69 406 GLY A N 1
ATOM 3273 C CA . GLY A 1 406 ? -7.355 -10.882 -11.665 1.00 80.69 406 GLY A CA 1
ATOM 3274 C C . GLY A 1 406 ? -7.785 -9.935 -12.795 1.00 80.69 406 GLY A C 1
ATOM 3275 O O . GLY A 1 406 ? -8.490 -10.345 -13.716 1.00 80.69 406 GLY A O 1
ATOM 3276 N N . ARG A 1 407 ? -7.342 -8.671 -12.787 1.00 85.44 407 ARG A N 1
ATOM 3277 C CA . ARG A 1 407 ? -7.640 -7.664 -13.827 1.00 85.44 407 ARG A CA 1
ATOM 3278 C C . ARG A 1 407 ? -6.678 -7.794 -15.014 1.00 85.44 407 ARG A C 1
ATOM 3280 O O . ARG A 1 407 ? -5.979 -6.854 -15.386 1.00 85.44 407 ARG A O 1
ATOM 3287 N N . LEU A 1 408 ? -6.643 -8.983 -15.619 1.00 86.75 408 LEU A N 1
ATOM 3288 C CA . LEU A 1 408 ? -5.644 -9.376 -16.626 1.00 86.75 408 LEU A CA 1
ATOM 3289 C C . LEU A 1 408 ? -5.668 -8.510 -17.897 1.00 86.75 408 LEU A C 1
ATOM 3291 O O . LEU A 1 408 ? -4.622 -8.253 -18.488 1.00 86.75 408 LEU A O 1
ATOM 3295 N N . GLN A 1 409 ? -6.840 -8.003 -18.289 1.00 83.88 409 GLN A N 1
ATOM 3296 C CA . GLN A 1 409 ? -6.996 -7.161 -19.484 1.00 83.88 409 GLN A CA 1
ATOM 3297 C C . GLN A 1 409 ? -6.243 -5.824 -19.389 1.00 83.88 409 GLN A C 1
ATOM 3299 O O . GLN A 1 409 ? -5.844 -5.255 -20.404 1.00 83.88 409 GLN A O 1
ATOM 3304 N N . GLU A 1 410 ? -6.044 -5.305 -18.177 1.00 89.38 410 GLU A N 1
ATOM 3305 C CA . GLU A 1 410 ? -5.372 -4.022 -17.961 1.00 89.38 410 GLU A CA 1
ATOM 3306 C C . GLU A 1 410 ? -3.850 -4.160 -17.898 1.00 89.38 410 GLU A C 1
ATOM 3308 O O . GLU A 1 410 ? -3.138 -3.191 -18.165 1.00 89.38 410 GLU A O 1
ATOM 3313 N N . VAL A 1 411 ? -3.346 -5.367 -17.622 1.00 92.25 411 VAL A N 1
ATOM 3314 C CA . VAL A 1 411 ? -1.908 -5.645 -17.523 1.00 92.25 411 VAL A CA 1
ATOM 3315 C C . VAL A 1 411 ? -1.197 -5.330 -18.837 1.00 92.25 411 VAL A C 1
ATOM 3317 O O . VAL A 1 411 ? -0.167 -4.661 -18.822 1.00 92.25 411 VAL A O 1
ATOM 3320 N N . GLU A 1 412 ? -1.773 -5.717 -19.978 1.00 90.19 412 GLU A N 1
ATOM 3321 C CA . GLU A 1 412 ? -1.166 -5.467 -21.293 1.00 90.19 412 GLU A CA 1
ATOM 3322 C C . GLU A 1 412 ? -0.970 -3.970 -21.569 1.00 90.19 412 GLU A C 1
ATOM 3324 O O . GLU A 1 412 ? 0.020 -3.573 -22.180 1.00 90.19 412 GLU A O 1
ATOM 3329 N N . ARG A 1 413 ? -1.867 -3.110 -21.067 1.00 92.25 413 ARG A N 1
ATOM 3330 C CA . ARG A 1 413 ? -1.700 -1.655 -21.194 1.00 92.25 413 ARG A CA 1
ATOM 3331 C C . ARG A 1 413 ? -0.475 -1.180 -20.419 1.00 92.25 413 ARG A C 1
ATOM 3333 O O . ARG A 1 413 ? 0.308 -0.402 -20.951 1.00 92.25 413 ARG A O 1
ATOM 3340 N N . CYS A 1 414 ? -0.277 -1.676 -19.197 1.00 92.94 414 CYS A N 1
ATOM 3341 C CA . CYS A 1 414 ? 0.909 -1.355 -18.402 1.00 92.94 414 CYS A CA 1
ATOM 3342 C C . CYS A 1 414 ? 2.200 -1.841 -19.078 1.00 92.94 414 CYS A C 1
ATOM 3344 O O . CYS A 1 414 ? 3.178 -1.102 -19.104 1.00 92.94 414 CYS A O 1
ATOM 3346 N N . LEU A 1 415 ? 2.203 -3.045 -19.660 1.00 93.12 415 LEU A N 1
ATOM 3347 C CA . LEU A 1 415 ? 3.380 -3.585 -20.351 1.00 93.12 415 LEU A CA 1
ATOM 3348 C C . LEU A 1 415 ? 3.728 -2.779 -21.608 1.00 93.12 415 LEU A C 1
ATOM 3350 O O . LEU A 1 415 ? 4.894 -2.454 -21.811 1.00 93.12 415 LEU A O 1
ATOM 3354 N N . LYS A 1 416 ? 2.728 -2.348 -22.388 1.00 91.31 416 LYS A N 1
ATOM 3355 C CA . LYS A 1 416 ? 2.940 -1.434 -23.525 1.00 91.31 416 LYS A CA 1
ATOM 3356 C C . LYS A 1 416 ? 3.541 -0.094 -23.104 1.00 91.31 416 LYS A C 1
ATOM 3358 O O . LYS A 1 416 ? 4.417 0.420 -23.795 1.00 91.31 416 LYS A O 1
ATOM 3363 N N . MET A 1 417 ? 3.109 0.456 -21.965 1.00 92.75 417 MET A N 1
ATOM 3364 C CA . MET A 1 417 ? 3.719 1.674 -21.424 1.00 92.75 417 MET A CA 1
ATOM 3365 C C . MET A 1 417 ? 5.195 1.449 -21.080 1.00 92.75 417 MET A C 1
ATOM 3367 O O . MET A 1 417 ? 6.027 2.273 -21.451 1.00 92.75 417 MET A O 1
ATOM 3371 N N . ILE A 1 418 ? 5.549 0.317 -20.461 1.00 93.25 418 ILE A N 1
ATOM 3372 C CA . ILE A 1 418 ? 6.950 -0.028 -20.160 1.00 93.25 418 ILE A CA 1
ATOM 3373 C C . ILE A 1 418 ? 7.781 -0.132 -21.442 1.00 93.25 418 ILE A C 1
ATOM 3375 O O . ILE A 1 418 ? 8.856 0.460 -21.502 1.00 93.25 418 ILE A O 1
ATOM 3379 N N . ASP A 1 419 ? 7.276 -0.809 -22.474 1.00 88.88 419 ASP A N 1
ATOM 3380 C CA . ASP A 1 419 ? 7.987 -0.947 -23.751 1.00 88.88 419 ASP A CA 1
ATOM 3381 C C . ASP A 1 419 ? 8.228 0.429 -24.404 1.00 88.88 419 ASP A C 1
ATOM 3383 O O . ASP A 1 419 ? 9.325 0.712 -24.885 1.00 88.88 419 ASP A O 1
ATOM 3387 N N . SER A 1 420 ? 7.244 1.338 -24.334 1.00 88.62 420 SER A N 1
ATOM 3388 C CA . SER A 1 420 ? 7.404 2.724 -24.802 1.00 88.62 420 SER A CA 1
ATOM 3389 C C . SER A 1 420 ? 8.434 3.517 -23.985 1.00 88.62 420 SER A C 1
ATOM 3391 O O . SER A 1 420 ? 9.090 4.415 -24.509 1.00 88.62 420 SER A O 1
ATOM 3393 N N . ILE A 1 421 ? 8.606 3.199 -22.698 1.00 89.69 421 ILE A N 1
ATOM 3394 C CA . ILE A 1 421 ? 9.599 3.817 -21.808 1.00 89.69 421 ILE A CA 1
ATOM 3395 C C . ILE A 1 421 ? 11.003 3.264 -22.069 1.00 89.69 421 ILE A C 1
ATOM 3397 O O . ILE A 1 421 ? 11.979 4.003 -21.964 1.00 89.69 421 ILE A O 1
ATOM 3401 N N . ALA A 1 422 ? 11.114 1.992 -22.444 1.00 87.75 422 ALA A N 1
ATOM 3402 C CA . ALA A 1 422 ? 12.383 1.292 -22.596 1.00 87.75 422 ALA A CA 1
ATOM 3403 C C . ALA A 1 422 ? 13.175 1.657 -23.865 1.00 87.75 422 ALA A C 1
ATOM 3405 O O . ALA A 1 422 ? 14.343 1.292 -23.957 1.00 87.75 422 ALA A O 1
ATOM 3406 N N . VAL A 1 423 ? 12.576 2.368 -24.831 1.00 83.06 423 VAL A N 1
ATOM 3407 C CA . VAL A 1 423 ? 13.103 2.502 -26.202 1.00 83.06 423 VAL A CA 1
ATOM 3408 C C . VAL A 1 423 ? 14.569 2.946 -26.275 1.00 83.06 423 VAL A C 1
ATOM 3410 O O . VAL A 1 423 ? 15.345 2.277 -26.958 1.00 83.06 423 VAL A O 1
ATOM 3413 N N . GLY A 1 424 ? 14.935 4.030 -25.584 1.00 76.25 424 GLY A N 1
ATOM 3414 C CA . GLY A 1 424 ? 16.293 4.590 -25.562 1.00 76.25 424 GLY A CA 1
ATOM 3415 C C . GLY A 1 424 ? 17.099 4.261 -24.307 1.00 76.25 424 GLY A C 1
ATOM 3416 O O . GLY A 1 424 ? 18.069 4.949 -24.008 1.00 76.25 424 GLY A O 1
ATOM 3417 N N . ARG A 1 425 ? 16.692 3.250 -23.527 1.00 82.00 425 ARG A N 1
ATOM 3418 C CA . ARG A 1 425 ? 17.365 2.911 -22.269 1.00 82.00 425 ARG A CA 1
ATOM 3419 C C . ARG A 1 425 ? 18.430 1.823 -22.451 1.00 82.00 425 ARG A C 1
ATOM 3421 O O . ARG A 1 425 ? 18.176 0.835 -23.140 1.00 82.00 425 ARG A O 1
ATOM 3428 N N . PRO A 1 426 ? 19.564 1.898 -21.730 1.00 79.00 426 PRO A N 1
ATOM 3429 C CA . PRO A 1 426 ? 20.601 0.866 -21.789 1.00 79.00 426 PRO A CA 1
ATOM 3430 C C . PRO A 1 426 ? 20.146 -0.480 -21.200 1.00 79.00 426 PRO A C 1
ATOM 3432 O O . PRO A 1 426 ? 20.637 -1.534 -21.595 1.00 79.00 426 PRO A O 1
ATOM 3435 N N . ASP A 1 427 ? 19.181 -0.475 -20.274 1.00 83.69 427 ASP A N 1
ATOM 3436 C CA . ASP A 1 427 ? 18.603 -1.675 -19.656 1.00 83.69 427 ASP A CA 1
ATOM 3437 C C . ASP A 1 427 ? 17.398 -2.256 -20.425 1.00 83.69 427 ASP A C 1
ATOM 3439 O O . ASP A 1 427 ? 16.719 -3.152 -19.918 1.00 83.69 427 ASP A O 1
ATOM 3443 N N . ARG A 1 428 ? 17.153 -1.812 -21.666 1.00 85.44 428 ARG A N 1
ATOM 3444 C CA . ARG A 1 428 ? 16.031 -2.252 -22.511 1.00 85.44 428 ARG A CA 1
ATOM 3445 C C . ARG A 1 428 ? 15.911 -3.768 -22.645 1.00 85.44 428 ARG A C 1
ATOM 3447 O O . ARG A 1 428 ? 14.842 -4.304 -22.382 1.00 85.44 428 ARG A O 1
ATOM 3454 N N . ASP A 1 429 ? 16.996 -4.468 -22.980 1.00 82.94 429 ASP A N 1
ATOM 3455 C CA . ASP A 1 429 ? 16.968 -5.926 -23.197 1.00 82.94 429 ASP A CA 1
ATOM 3456 C C . ASP A 1 429 ? 16.553 -6.690 -21.926 1.00 82.94 429 ASP A C 1
ATOM 3458 O O . ASP A 1 429 ? 16.049 -7.814 -21.978 1.00 82.94 429 ASP A O 1
ATOM 3462 N N . ARG A 1 430 ? 16.805 -6.110 -20.745 1.00 89.94 430 ARG A N 1
ATOM 3463 C CA . ARG A 1 430 ? 16.328 -6.656 -19.472 1.00 89.94 430 ARG A CA 1
ATOM 3464 C C . ARG A 1 430 ? 14.831 -6.398 -19.306 1.00 89.94 430 ARG A C 1
ATOM 3466 O O . ARG A 1 430 ? 14.115 -7.323 -18.931 1.00 89.94 430 ARG A O 1
ATOM 3473 N N . LEU A 1 431 ? 14.373 -5.179 -19.588 1.00 88.62 431 LEU A N 1
ATOM 3474 C CA . LEU A 1 431 ? 12.960 -4.807 -19.490 1.00 88.62 431 LEU A CA 1
ATOM 3475 C C . LEU A 1 431 ? 12.094 -5.606 -20.467 1.00 88.62 431 LEU A C 1
ATOM 3477 O O . LEU A 1 431 ? 11.064 -6.122 -20.053 1.00 88.62 431 LEU A O 1
ATOM 3481 N N . GLU A 1 432 ? 12.539 -5.801 -21.708 1.00 87.81 432 GLU A N 1
ATOM 3482 C CA . GLU A 1 432 ? 11.829 -6.607 -22.711 1.00 87.81 432 GLU A CA 1
ATOM 3483 C C . GLU A 1 432 ? 11.680 -8.073 -22.280 1.00 87.81 432 GLU A C 1
ATOM 3485 O O . GLU A 1 432 ? 10.628 -8.680 -22.484 1.00 87.81 432 GLU A O 1
ATOM 3490 N N . ARG A 1 433 ? 12.698 -8.651 -21.626 1.00 89.62 433 ARG A N 1
ATOM 3491 C CA . ARG A 1 433 ? 12.595 -9.996 -21.037 1.00 89.62 433 ARG A CA 1
ATOM 3492 C C . ARG A 1 433 ? 11.594 -10.036 -19.883 1.00 89.62 433 ARG A C 1
ATOM 3494 O O . ARG A 1 433 ? 10.789 -10.962 -19.811 1.00 89.62 433 ARG A O 1
ATOM 3501 N N . GLU A 1 434 ? 11.616 -9.039 -18.998 1.00 90.00 434 GLU A N 1
ATOM 3502 C CA . GLU A 1 434 ? 10.672 -8.934 -17.877 1.00 90.00 434 GLU A CA 1
ATOM 3503 C C . GLU A 1 434 ? 9.219 -8.737 -18.364 1.00 90.00 434 GLU A C 1
ATOM 3505 O O . GLU A 1 434 ? 8.307 -9.385 -17.838 1.00 90.00 434 GLU A O 1
ATOM 3510 N N . THR A 1 435 ? 8.983 -7.901 -19.386 1.00 92.88 435 THR A N 1
ATOM 3511 C CA . THR A 1 435 ? 7.645 -7.682 -19.963 1.00 92.88 435 THR A CA 1
ATOM 3512 C C . THR A 1 435 ? 7.160 -8.895 -20.754 1.00 92.88 435 THR A C 1
ATOM 3514 O O . THR A 1 435 ? 6.002 -9.282 -20.598 1.00 92.88 435 THR A O 1
ATOM 3517 N N . SER A 1 436 ? 8.028 -9.561 -21.521 1.00 91.19 436 SER A N 1
ATOM 3518 C CA . SER A 1 436 ? 7.679 -10.779 -22.273 1.00 91.19 436 SER A CA 1
ATOM 3519 C C . SER A 1 436 ? 7.311 -11.941 -21.350 1.00 91.19 436 SER A C 1
ATOM 3521 O O . SER A 1 436 ? 6.227 -12.507 -21.488 1.00 91.19 436 SER A O 1
ATOM 3523 N N . ALA A 1 437 ? 8.122 -12.215 -20.321 1.00 91.94 437 ALA A N 1
ATOM 3524 C CA . ALA A 1 437 ? 7.809 -13.244 -19.326 1.00 91.94 437 ALA A CA 1
ATOM 3525 C C . ALA A 1 437 ? 6.481 -12.959 -18.600 1.00 91.94 437 ALA A C 1
ATOM 3527 O O . ALA A 1 437 ? 5.711 -13.869 -18.277 1.00 91.94 437 ALA A O 1
ATOM 3528 N N . LYS A 1 438 ? 6.174 -11.677 -18.354 1.00 91.38 438 LYS A N 1
ATOM 3529 C CA . LYS A 1 438 ? 4.886 -11.282 -17.778 1.00 91.38 438 LYS A CA 1
ATOM 3530 C C . LYS A 1 438 ? 3.725 -11.524 -18.751 1.00 91.38 438 LYS A C 1
ATOM 3532 O O . LYS A 1 438 ? 2.702 -12.048 -18.312 1.00 91.38 438 LYS A O 1
ATOM 3537 N N . ARG A 1 439 ? 3.871 -11.192 -20.041 1.00 93.31 439 ARG A N 1
ATOM 3538 C CA . ARG A 1 439 ? 2.852 -11.462 -21.076 1.00 93.31 439 ARG A CA 1
ATOM 3539 C C . ARG A 1 439 ? 2.530 -12.943 -21.181 1.00 93.31 439 ARG A C 1
ATOM 3541 O O . ARG A 1 439 ? 1.356 -13.299 -21.140 1.00 93.31 439 ARG A O 1
ATOM 3548 N N . GLU A 1 440 ? 3.550 -13.793 -21.251 1.00 92.81 440 GLU A N 1
ATOM 3549 C CA . GLU A 1 440 ? 3.384 -15.250 -21.321 1.00 92.81 440 GLU A CA 1
ATOM 3550 C C . GLU A 1 440 ? 2.585 -15.775 -20.125 1.00 92.81 440 GLU A C 1
ATOM 3552 O O . GLU A 1 440 ? 1.613 -16.515 -20.288 1.00 92.81 440 GLU A O 1
ATOM 3557 N N . LYS A 1 441 ? 2.925 -15.319 -18.913 1.00 90.44 441 LYS A N 1
ATOM 3558 C CA . LYS A 1 441 ? 2.193 -15.692 -17.699 1.00 90.44 441 LYS A CA 1
ATOM 3559 C C . LYS A 1 441 ? 0.725 -15.257 -17.752 1.00 90.44 441 LYS A C 1
ATOM 3561 O O . LYS A 1 441 ? -0.159 -16.041 -17.410 1.00 90.44 441 LYS A O 1
ATOM 3566 N N . VAL A 1 442 ? 0.451 -14.024 -18.180 1.00 90.31 442 VAL A N 1
ATOM 3567 C CA . VAL A 1 442 ? -0.919 -13.497 -18.293 1.00 90.31 442 VAL A CA 1
ATOM 3568 C C . VAL A 1 442 ? -1.721 -14.254 -19.358 1.00 90.31 442 VAL A C 1
ATOM 3570 O O . VAL A 1 442 ? -2.869 -14.613 -19.105 1.00 90.31 442 VAL A O 1
ATOM 3573 N N . GLN A 1 443 ? -1.122 -14.568 -20.511 1.00 90.25 443 GLN A N 1
ATOM 3574 C CA . GLN A 1 443 ? -1.758 -15.376 -21.560 1.00 90.25 443 GLN A CA 1
ATOM 3575 C C . GLN A 1 443 ? -2.060 -16.807 -21.089 1.00 90.25 443 GLN A C 1
ATOM 3577 O O . GLN A 1 443 ? -3.134 -17.344 -21.372 1.00 90.25 443 GLN A O 1
ATOM 3582 N N . ALA A 1 444 ? -1.160 -17.420 -20.317 1.00 88.69 444 ALA A N 1
ATOM 3583 C CA . ALA A 1 444 ? -1.396 -18.730 -19.715 1.00 88.69 444 ALA A CA 1
ATOM 3584 C C . ALA A 1 444 ? -2.573 -18.709 -18.720 1.00 88.69 444 ALA A C 1
ATOM 3586 O O . ALA A 1 444 ? -3.378 -19.640 -18.690 1.00 88.69 444 ALA A O 1
ATOM 3587 N N . LEU A 1 445 ? -2.716 -17.638 -17.930 1.00 84.12 445 LEU A N 1
ATOM 3588 C CA . LEU A 1 445 ? -3.861 -17.469 -17.028 1.00 84.12 445 LEU A CA 1
ATOM 3589 C C . LEU A 1 445 ? -5.175 -17.287 -17.801 1.00 84.12 445 LEU A C 1
ATOM 3591 O O . LEU A 1 445 ? -6.145 -17.980 -17.502 1.00 84.12 445 LEU A O 1
ATOM 3595 N N . LEU A 1 446 ? -5.189 -16.431 -18.829 1.00 84.69 446 LEU A N 1
ATOM 3596 C CA . LEU A 1 446 ? -6.368 -16.200 -19.672 1.00 84.69 446 LEU A CA 1
ATOM 3597 C C . LEU A 1 446 ? -6.831 -17.480 -20.380 1.00 84.69 446 LEU A C 1
ATOM 3599 O O . LEU A 1 446 ? -7.999 -17.844 -20.287 1.00 84.69 446 LEU A O 1
ATOM 3603 N N . SER A 1 447 ? -5.915 -18.210 -21.021 1.00 88.56 447 SER A N 1
ATOM 3604 C CA . SER A 1 447 ? -6.241 -19.468 -21.710 1.00 88.56 447 SER A CA 1
ATOM 3605 C C . SER A 1 447 ? -6.749 -20.553 -20.753 1.00 88.56 447 SER A C 1
ATOM 3607 O O . SER A 1 447 ? -7.664 -21.310 -21.090 1.00 88.56 447 SER A O 1
ATOM 3609 N N . ARG A 1 448 ? -6.210 -20.620 -19.527 1.00 83.31 448 ARG A N 1
ATOM 3610 C CA . ARG A 1 448 ? -6.717 -21.519 -18.482 1.00 83.31 448 ARG A CA 1
ATOM 3611 C C . ARG A 1 448 ? -8.136 -21.145 -18.060 1.00 83.31 448 ARG A C 1
ATOM 3613 O O . ARG A 1 448 ? -8.974 -22.041 -17.912 1.00 83.31 448 ARG A O 1
ATOM 3620 N N . ASP A 1 449 ? -8.400 -19.857 -17.867 1.00 78.50 449 ASP A N 1
ATOM 3621 C CA . ASP A 1 449 ? -9.714 -19.353 -17.476 1.00 78.50 449 ASP A CA 1
ATOM 3622 C C . ASP A 1 449 ? -10.740 -19.600 -18.593 1.00 78.50 449 ASP A C 1
ATOM 3624 O O . ASP A 1 449 ? -11.798 -20.169 -18.318 1.00 78.50 449 ASP A O 1
ATOM 3628 N N . GLU A 1 450 ? -10.395 -19.343 -19.858 1.00 82.25 450 GLU A N 1
ATOM 3629 C CA . GLU A 1 450 ? -11.214 -19.689 -21.029 1.00 82.25 450 GLU A CA 1
ATOM 3630 C C . GLU A 1 450 ? -11.510 -21.195 -21.098 1.00 82.25 450 GLU A C 1
ATOM 3632 O O . GLU A 1 450 ? -12.664 -21.605 -21.236 1.00 82.25 450 GLU A O 1
ATOM 3637 N N . ALA A 1 451 ? -10.498 -22.052 -20.924 1.00 82.62 451 ALA A N 1
ATOM 3638 C CA . ALA A 1 451 ? -10.683 -23.503 -20.910 1.00 82.62 451 ALA A CA 1
ATOM 3639 C C . ALA A 1 451 ? -11.553 -23.979 -19.730 1.00 82.62 451 ALA A C 1
ATOM 3641 O O . ALA A 1 451 ? -12.254 -24.993 -19.825 1.00 82.62 451 ALA A O 1
ATOM 3642 N N . SER A 1 452 ? -11.509 -23.288 -18.587 1.00 77.12 452 SER A N 1
ATOM 3643 C CA . SER A 1 452 ? -12.386 -23.567 -17.444 1.00 77.12 452 SER A CA 1
ATOM 3644 C C . SER A 1 452 ? -13.838 -23.166 -17.737 1.00 77.12 452 SER A C 1
ATOM 3646 O O . SER A 1 452 ? -14.745 -23.975 -17.525 1.00 77.12 452 SER A O 1
ATOM 3648 N N . GLN A 1 453 ? -14.052 -21.986 -18.331 1.00 76.06 453 GLN A N 1
ATOM 3649 C CA . GLN A 1 453 ? -15.365 -21.488 -18.737 1.00 76.06 453 GLN A CA 1
ATOM 3650 C C . GLN A 1 453 ? -15.989 -22.383 -19.811 1.00 76.06 453 GLN A C 1
ATOM 3652 O O . GLN A 1 453 ? -17.147 -22.774 -19.687 1.00 76.06 453 GLN A O 1
ATOM 3657 N N . GLN A 1 454 ? -15.215 -22.804 -20.816 1.00 79.69 454 GLN A N 1
ATOM 3658 C CA . GLN A 1 454 ? -15.677 -23.739 -21.847 1.00 79.69 454 GLN A CA 1
ATOM 3659 C C . GLN A 1 454 ? -16.107 -25.088 -21.259 1.00 79.69 454 GLN A C 1
ATOM 3661 O O . GLN A 1 454 ? -17.136 -25.641 -21.655 1.00 79.69 454 GLN A O 1
ATOM 3666 N N . ARG A 1 455 ? -15.351 -25.627 -20.291 1.00 78.75 455 ARG A N 1
ATOM 3667 C CA . ARG A 1 455 ? -15.718 -26.871 -19.593 1.00 78.75 455 ARG A CA 1
ATOM 3668 C C . ARG A 1 455 ? -17.000 -26.708 -18.780 1.00 78.75 455 ARG A C 1
ATOM 3670 O O . ARG A 1 455 ? -17.867 -27.576 -18.861 1.00 78.75 455 ARG A O 1
ATOM 3677 N N . MET A 1 456 ? -17.138 -25.601 -18.048 1.00 69.88 456 MET A N 1
ATOM 3678 C CA . MET A 1 456 ? -18.347 -25.278 -17.286 1.00 69.88 456 MET A CA 1
ATOM 3679 C C . MET A 1 456 ? -19.567 -25.148 -18.204 1.00 69.88 456 MET A C 1
ATOM 3681 O O . MET A 1 456 ? -20.592 -25.778 -17.949 1.00 69.88 456 MET A O 1
ATOM 3685 N N . LEU A 1 457 ? -19.438 -24.405 -19.307 1.00 73.75 457 LEU A N 1
ATOM 3686 C CA . LEU A 1 457 ? -20.496 -24.222 -20.297 1.00 73.75 457 LEU A CA 1
ATOM 3687 C C . LEU A 1 457 ? -20.915 -25.560 -20.918 1.00 73.75 457 LEU A C 1
ATOM 3689 O O . LEU A 1 457 ? -22.104 -25.866 -20.983 1.00 73.75 457 LEU A O 1
ATOM 3693 N N . LYS A 1 458 ? -19.947 -26.399 -21.310 1.00 78.25 458 LYS A N 1
ATOM 3694 C CA . LYS A 1 458 ? -20.207 -27.741 -21.853 1.00 78.25 458 LYS A CA 1
ATOM 3695 C C . LYS A 1 458 ? -20.946 -28.630 -20.851 1.00 78.25 458 LYS A C 1
ATOM 3697 O O . LYS A 1 458 ? -21.863 -29.345 -21.244 1.00 78.25 458 LYS A O 1
ATOM 3702 N N . LEU A 1 459 ? -20.578 -28.575 -19.571 1.00 75.19 459 LEU A N 1
ATOM 3703 C CA . LEU A 1 459 ? -21.251 -29.336 -18.519 1.00 75.19 459 LEU A CA 1
ATOM 3704 C C . LEU A 1 459 ? -22.674 -28.812 -18.255 1.00 75.19 459 LEU A C 1
ATOM 3706 O O . LEU A 1 459 ? -23.585 -29.613 -18.064 1.00 75.19 459 LEU A O 1
ATOM 3710 N N . GLY A 1 460 ? -22.885 -27.492 -18.280 1.00 69.06 460 GLY A N 1
ATOM 3711 C CA . GLY A 1 460 ? -24.208 -26.870 -18.154 1.00 69.06 460 GLY A CA 1
ATOM 3712 C C . GLY A 1 460 ? -25.142 -27.218 -19.317 1.00 69.06 460 GLY A C 1
ATOM 3713 O O . GLY A 1 460 ? -26.300 -27.563 -19.092 1.00 69.06 460 GLY A O 1
ATOM 3714 N N . LEU A 1 461 ? -24.614 -27.231 -20.547 1.00 73.56 461 LEU A N 1
ATOM 3715 C CA . LEU A 1 461 ? -25.315 -27.716 -21.742 1.00 73.56 461 LEU A CA 1
ATOM 3716 C C . LEU A 1 461 ? -25.695 -29.199 -21.609 1.00 73.56 461 LEU A C 1
ATOM 3718 O O . LEU A 1 461 ? -26.835 -29.565 -21.873 1.00 73.56 461 LEU A O 1
ATOM 3722 N N . GLN A 1 462 ? -24.770 -30.048 -21.146 1.00 72.62 462 GLN A N 1
ATOM 3723 C CA . GLN A 1 462 ? -25.030 -31.479 -20.928 1.00 72.62 462 GLN A CA 1
ATOM 3724 C C . GLN A 1 462 ? -26.059 -31.747 -19.823 1.00 72.62 462 GLN A C 1
ATOM 3726 O O . GLN A 1 462 ? -26.792 -32.728 -19.901 1.00 72.62 462 GLN A O 1
ATOM 3731 N N . LYS A 1 463 ? -26.126 -30.887 -18.802 1.00 73.19 463 LYS A N 1
ATOM 3732 C CA . LYS A 1 463 ? -27.088 -30.989 -17.693 1.00 73.19 463 LYS A CA 1
ATOM 3733 C C . LYS A 1 463 ? -28.436 -30.318 -17.981 1.00 73.19 463 LYS A C 1
ATOM 3735 O O . LYS A 1 463 ? -29.263 -30.244 -17.080 1.00 73.19 463 LYS A O 1
ATOM 3740 N N . GLY A 1 464 ? -28.660 -29.827 -19.203 1.00 59.81 464 GLY A N 1
ATOM 3741 C CA . GLY A 1 464 ? -29.937 -29.230 -19.601 1.00 59.81 464 GLY A CA 1
ATOM 3742 C C . GLY A 1 464 ? -30.252 -27.891 -18.927 1.00 59.81 464 GLY A C 1
ATOM 3743 O O . GLY A 1 464 ? -31.400 -27.464 -18.956 1.00 59.81 464 GLY A O 1
ATOM 3744 N N . LEU A 1 465 ? -29.255 -27.200 -18.355 1.00 55.53 465 LEU A N 1
ATOM 3745 C CA . LEU A 1 465 ? -29.455 -25.945 -17.609 1.00 55.53 465 LEU A CA 1
ATOM 3746 C C . LEU A 1 465 ? -29.963 -24.779 -18.484 1.00 55.53 465 LEU A C 1
ATOM 3748 O O . LEU A 1 465 ? -30.443 -23.783 -17.958 1.00 55.53 465 LEU A O 1
ATOM 3752 N N . PHE A 1 466 ? -29.845 -24.911 -19.808 1.00 52.50 466 PHE A N 1
ATOM 3753 C CA . PHE A 1 466 ? -30.284 -23.936 -20.814 1.00 52.50 466 PHE A CA 1
ATOM 3754 C C . PHE A 1 466 ? -31.379 -24.489 -21.742 1.00 52.50 466 PHE A C 1
ATOM 3756 O O . PHE A 1 466 ? -31.583 -23.966 -22.834 1.00 52.50 466 PHE A O 1
ATOM 3763 N N . SER A 1 467 ? -32.058 -25.569 -21.344 1.00 49.22 467 SER A N 1
ATOM 3764 C CA . SER A 1 467 ? -33.122 -26.186 -22.139 1.00 49.22 467 SER A CA 1
ATOM 3765 C C . SER A 1 467 ? -34.499 -25.663 -21.724 1.00 49.22 467 SER A C 1
ATOM 3767 O O . SER A 1 467 ? -35.292 -26.403 -21.148 1.00 49.22 467 SER A O 1
ATOM 3769 N N . GLU A 1 468 ? -34.803 -24.410 -22.064 1.00 39.16 468 GLU A N 1
ATOM 3770 C CA . GLU A 1 468 ? -36.167 -24.095 -22.504 1.00 39.16 468 GLU A CA 1
ATOM 3771 C C . GLU A 1 468 ? -36.230 -24.304 -24.020 1.00 39.16 468 GLU A C 1
ATOM 3773 O O . GLU A 1 468 ? -35.312 -23.946 -24.761 1.00 39.16 468 GLU A O 1
ATOM 3778 N N . GLU A 1 469 ? -37.283 -24.991 -24.448 1.00 41.75 469 GLU A N 1
ATOM 3779 C CA . GLU A 1 469 ? -37.465 -25.592 -25.763 1.00 41.75 469 GLU A CA 1
ATOM 3780 C C . GLU A 1 469 ? -37.104 -24.660 -26.929 1.00 41.75 469 GLU A C 1
ATOM 3782 O O . GLU A 1 469 ? -37.799 -23.690 -27.234 1.00 41.75 469 GLU A O 1
ATOM 3787 N N . ARG A 1 470 ? -36.070 -25.032 -27.691 1.00 38.16 470 ARG A N 1
ATOM 3788 C CA . ARG A 1 470 ? -35.999 -24.659 -29.104 1.00 38.16 470 ARG A CA 1
ATOM 3789 C C . ARG A 1 470 ? -35.660 -25.881 -29.946 1.00 38.16 470 ARG A C 1
ATOM 3791 O O . ARG A 1 470 ? -34.621 -26.514 -29.791 1.00 38.16 470 ARG A O 1
ATOM 3798 N N . SER A 1 471 ? -36.620 -26.208 -30.800 1.00 31.98 471 SER A N 1
ATOM 3799 C CA . SER A 1 471 ? -36.714 -27.365 -31.683 1.00 31.98 471 SER A CA 1
ATOM 3800 C C . SER A 1 471 ? -35.485 -27.594 -32.573 1.00 31.98 471 SER A C 1
ATOM 3802 O O . SER A 1 471 ? -34.923 -26.665 -33.150 1.00 31.98 471 SER A O 1
ATOM 3804 N N . VAL A 1 472 ? -35.150 -28.877 -32.698 1.00 36.62 472 VAL A N 1
ATOM 3805 C CA . VAL A 1 472 ? -34.028 -29.516 -33.403 1.00 36.62 472 VAL A CA 1
ATOM 3806 C C . VAL A 1 472 ? -34.005 -29.266 -34.920 1.00 36.62 472 VAL A C 1
ATOM 3808 O O . VAL A 1 472 ? -35.041 -29.321 -35.575 1.00 36.62 472 VAL A O 1
ATOM 3811 N N . ALA A 1 473 ? -32.795 -29.177 -35.487 1.00 30.84 473 ALA A N 1
ATOM 3812 C CA . ALA A 1 473 ? -32.463 -29.751 -36.799 1.00 30.84 473 ALA A CA 1
ATOM 3813 C C . ALA A 1 473 ? -31.050 -30.398 -36.743 1.00 30.84 473 ALA A C 1
ATOM 3815 O O . ALA A 1 473 ? -30.185 -29.840 -36.062 1.00 30.84 473 ALA A O 1
ATOM 3816 N N . PRO A 1 474 ? -30.786 -31.561 -37.386 1.00 37.47 474 PRO A N 1
ATOM 3817 C CA . PRO A 1 474 ? -29.567 -32.342 -37.140 1.00 37.47 474 PRO A CA 1
ATOM 3818 C C . PRO A 1 474 ? -28.488 -32.299 -38.252 1.00 37.47 474 PRO A C 1
ATOM 3820 O O . PRO A 1 474 ? -28.809 -32.267 -39.438 1.00 37.47 474 PRO A O 1
ATOM 3823 N N . SER A 1 475 ? -27.232 -32.490 -37.796 1.00 32.69 475 SER A N 1
ATOM 3824 C CA . SER A 1 475 ? -26.061 -33.155 -38.440 1.00 32.69 475 SER A CA 1
ATOM 3825 C C . SER A 1 475 ? -25.143 -32.379 -39.418 1.00 32.69 475 SER A C 1
ATOM 3827 O O . SER A 1 475 ? -25.618 -31.449 -40.061 1.00 32.69 475 SER A O 1
ATOM 3829 N N . PRO A 1 476 ? -23.867 -32.809 -39.666 1.00 39.97 476 PRO A N 1
ATOM 3830 C CA . PRO A 1 476 ? -22.965 -33.745 -38.951 1.00 39.97 476 PRO A CA 1
ATOM 3831 C C . PRO A 1 476 ? -21.494 -33.235 -38.755 1.00 39.97 476 PRO A C 1
ATOM 3833 O O . PRO A 1 476 ? -21.176 -32.065 -38.925 1.00 39.97 476 PRO A O 1
ATOM 3836 N N . MET A 1 477 ? -20.621 -34.159 -38.321 1.00 27.19 477 MET A N 1
ATOM 3837 C CA . MET A 1 477 ? -19.312 -34.067 -37.642 1.00 27.19 477 MET A CA 1
ATOM 3838 C C . MET A 1 477 ? -18.053 -33.670 -38.463 1.00 27.19 477 MET A C 1
ATOM 3840 O O . MET A 1 477 ? -18.018 -33.751 -39.685 1.00 27.19 477 MET A O 1
ATOM 3844 N N . LYS A 1 478 ? -16.997 -33.318 -37.699 1.00 32.09 478 LYS A N 1
ATOM 3845 C CA . LYS A 1 478 ? -15.579 -33.014 -38.034 1.00 32.09 478 LYS A CA 1
ATOM 3846 C C . LYS A 1 478 ? -14.778 -34.188 -38.643 1.00 32.09 478 LYS A C 1
ATOM 3848 O O . LYS A 1 478 ? -15.212 -35.333 -38.540 1.00 32.09 478 LYS A O 1
ATOM 3853 N N . PRO A 1 479 ? -13.516 -33.930 -39.053 1.00 29.88 479 PRO A N 1
ATOM 3854 C CA . PRO A 1 479 ? -12.386 -34.574 -38.349 1.00 29.88 479 PRO A CA 1
ATOM 3855 C C . PRO A 1 479 ? -11.275 -33.620 -37.845 1.00 29.88 479 PRO A C 1
ATOM 3857 O O . PRO A 1 479 ? -11.172 -32.467 -38.249 1.00 29.88 479 PRO A O 1
ATOM 3860 N N . GLN A 1 480 ? -10.485 -34.138 -36.896 1.00 26.17 480 GLN A N 1
ATOM 3861 C CA . GLN A 1 480 ? -9.371 -33.533 -36.143 1.00 26.17 480 GLN A CA 1
ATOM 3862 C C . GLN A 1 480 ? -7.982 -33.781 -36.788 1.00 26.17 480 GLN A C 1
ATOM 3864 O O . GLN A 1 480 ? -7.885 -34.618 -37.678 1.00 26.17 480 GLN A O 1
ATOM 3869 N N . GLN A 1 481 ? -6.945 -33.191 -36.147 1.00 27.67 481 GLN A N 1
ATOM 3870 C CA . GLN A 1 481 ? -5.501 -33.560 -36.055 1.00 27.67 481 GLN A CA 1
ATOM 3871 C C . GLN A 1 481 ? -4.540 -32.759 -36.969 1.00 27.67 481 GLN A C 1
ATOM 3873 O O . GLN A 1 481 ? -4.918 -32.422 -38.078 1.00 27.67 481 GLN A O 1
ATOM 3878 N N . ALA A 1 482 ? -3.310 -32.370 -36.584 1.00 25.33 482 ALA A N 1
ATOM 3879 C CA . ALA A 1 482 ? -2.421 -32.770 -35.481 1.00 25.33 482 ALA A CA 1
ATOM 3880 C C . ALA A 1 482 ? -1.396 -31.667 -35.099 1.00 25.33 482 ALA A C 1
ATOM 3882 O O . ALA A 1 482 ? -1.158 -30.732 -35.857 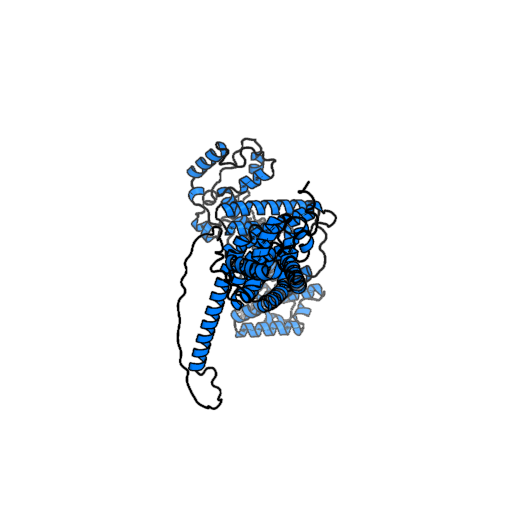1.00 25.33 482 ALA A O 1
ATOM 3883 N N . LEU A 1 483 ? -0.788 -31.850 -33.918 1.00 26.98 483 LEU A N 1
ATOM 3884 C CA . LEU A 1 483 ? 0.475 -31.269 -33.442 1.00 26.98 483 LEU A CA 1
ATOM 3885 C C . LEU A 1 483 ? 1.656 -31.523 -34.397 1.00 26.98 483 LEU A C 1
ATOM 3887 O O . LEU A 1 483 ? 1.736 -32.632 -34.916 1.00 26.98 483 LEU A O 1
ATOM 3891 N N . THR A 1 484 ? 2.627 -30.599 -34.441 1.00 25.02 484 THR A N 1
ATOM 3892 C CA . THR A 1 484 ? 4.069 -30.914 -34.563 1.00 25.02 484 THR A CA 1
ATOM 3893 C C . THR A 1 484 ? 4.945 -29.818 -33.928 1.00 25.02 484 THR A C 1
ATOM 3895 O O . THR A 1 484 ? 4.971 -28.689 -34.407 1.00 25.02 484 THR A O 1
ATOM 3898 N N . ASP A 1 485 ? 5.591 -30.191 -32.822 1.00 24.33 485 ASP A N 1
ATOM 3899 C CA . ASP A 1 485 ? 6.957 -29.917 -32.342 1.00 24.33 485 ASP A CA 1
ATOM 3900 C C . ASP A 1 485 ? 7.727 -28.634 -32.716 1.00 24.33 485 ASP A C 1
ATOM 3902 O O . ASP A 1 485 ? 8.054 -28.367 -33.871 1.00 24.33 485 ASP A O 1
ATOM 3906 N N . SER A 1 486 ? 8.171 -27.941 -31.660 1.00 27.14 486 SER A N 1
ATOM 3907 C CA . SER A 1 486 ? 9.396 -27.131 -31.635 1.00 27.14 486 SER A CA 1
ATOM 3908 C C . SER A 1 486 ? 10.648 -28.005 -31.793 1.00 27.14 486 SER A C 1
ATOM 3910 O O . SER A 1 486 ? 10.665 -29.152 -31.338 1.00 27.14 486 SER A O 1
ATOM 3912 N N . PRO A 1 487 ? 11.760 -27.407 -32.245 1.00 29.11 487 PRO A N 1
ATOM 3913 C CA . PRO A 1 487 ? 12.975 -27.536 -31.450 1.00 29.11 487 PRO A CA 1
ATOM 3914 C C . PRO A 1 487 ? 13.636 -26.178 -31.181 1.00 29.11 487 PRO A C 1
ATOM 3916 O O . PRO A 1 487 ? 13.876 -25.380 -32.084 1.00 29.11 487 PRO A O 1
ATOM 3919 N N . ASP A 1 488 ? 13.953 -25.964 -29.905 1.00 27.47 488 ASP A N 1
ATOM 3920 C CA . ASP A 1 488 ? 15.051 -25.107 -29.455 1.00 27.47 488 ASP A CA 1
ATOM 3921 C C . ASP A 1 488 ? 16.378 -25.593 -30.061 1.00 27.47 488 ASP A C 1
ATOM 3923 O O . ASP A 1 488 ? 16.530 -26.792 -30.267 1.00 27.47 488 ASP A O 1
ATOM 3927 N N . VAL A 1 489 ? 17.316 -24.670 -30.305 1.00 28.28 489 VAL A N 1
ATOM 3928 C CA . VAL A 1 489 ? 18.773 -24.685 -30.010 1.00 28.28 489 VAL A CA 1
ATOM 3929 C C . VAL A 1 489 ? 19.398 -23.538 -30.842 1.00 28.28 489 VAL A C 1
ATOM 3931 O O . VAL A 1 489 ? 19.293 -23.555 -32.064 1.00 28.28 489 VAL A O 1
ATOM 3934 N N . LEU A 1 490 ? 20.080 -22.570 -30.196 1.00 26.08 490 LEU A N 1
ATOM 3935 C CA . LEU A 1 490 ? 21.503 -22.192 -30.426 1.00 26.08 490 LEU A CA 1
ATOM 3936 C C . LEU A 1 490 ? 21.879 -20.806 -29.842 1.00 26.08 490 LEU A C 1
ATOM 3938 O O . LEU A 1 490 ? 21.392 -19.779 -30.290 1.00 26.08 490 LEU A O 1
ATOM 3942 N N . GLY A 1 491 ? 22.787 -20.820 -28.851 1.00 25.42 491 GLY A N 1
ATOM 3943 C CA . GLY A 1 491 ? 24.176 -20.309 -28.930 1.00 25.42 491 GLY A CA 1
ATOM 3944 C C . GLY A 1 491 ? 24.480 -18.818 -29.214 1.00 25.42 491 GLY A C 1
ATOM 3945 O O . GLY A 1 491 ? 23.777 -18.173 -29.977 1.00 25.42 491 GLY A O 1
ATOM 3946 N N . PRO A 1 492 ? 25.569 -18.255 -28.637 1.00 29.12 492 PRO A N 1
ATOM 3947 C CA . PRO A 1 492 ? 25.818 -16.813 -28.577 1.00 29.12 492 PRO A CA 1
ATOM 3948 C C . PRO A 1 492 ? 26.354 -16.206 -29.883 1.00 29.12 492 PRO A C 1
ATOM 3950 O O . PRO A 1 492 ? 27.082 -16.838 -30.646 1.00 29.12 492 PRO A O 1
ATOM 3953 N N . ALA A 1 493 ? 26.020 -14.927 -30.068 1.00 38.50 493 ALA A N 1
ATOM 3954 C CA . ALA A 1 493 ? 26.375 -14.075 -31.194 1.00 38.50 493 ALA A CA 1
ATOM 3955 C C . ALA A 1 493 ? 27.892 -13.906 -31.398 1.00 38.50 493 ALA A C 1
ATOM 3957 O O . ALA A 1 493 ? 28.615 -13.492 -30.490 1.00 38.50 493 ALA A O 1
ATOM 3958 N N . ALA A 1 494 ? 28.339 -14.124 -32.636 1.00 30.39 494 ALA A N 1
ATOM 3959 C CA . ALA A 1 494 ? 29.595 -13.611 -33.170 1.00 30.39 494 ALA A CA 1
ATOM 3960 C C . ALA A 1 494 ? 29.410 -13.273 -34.661 1.00 30.39 494 ALA A C 1
ATOM 3962 O O . ALA A 1 494 ? 28.859 -14.072 -35.413 1.00 30.39 494 ALA A O 1
ATOM 3963 N N . ASN A 1 495 ? 29.842 -12.067 -35.043 1.00 43.06 495 ASN A N 1
ATOM 3964 C CA . ASN A 1 495 ? 29.866 -11.458 -36.382 1.00 43.06 495 ASN A CA 1
ATOM 3965 C C . ASN A 1 495 ? 29.703 -12.433 -37.568 1.00 43.06 495 ASN A C 1
ATOM 3967 O O . ASN A 1 495 ? 30.652 -13.115 -37.954 1.00 43.06 495 ASN A O 1
ATOM 3971 N N . ALA A 1 496 ? 28.519 -12.446 -38.189 1.00 39.84 496 ALA A N 1
ATOM 3972 C CA . ALA A 1 496 ? 28.250 -13.259 -39.371 1.00 39.84 496 ALA A CA 1
ATOM 3973 C C . ALA A 1 496 ? 28.763 -12.568 -40.647 1.00 39.84 496 ALA A C 1
ATOM 3975 O O . ALA A 1 496 ? 28.279 -11.510 -41.055 1.00 39.84 496 ALA A O 1
ATOM 3976 N N . VAL A 1 497 ? 29.749 -13.190 -41.291 1.00 46.56 497 VAL A N 1
ATOM 3977 C CA . VAL A 1 497 ? 30.182 -12.872 -42.655 1.00 46.56 497 VAL A CA 1
ATOM 3978 C C . VAL A 1 497 ? 29.147 -13.465 -43.616 1.00 46.56 497 VAL A C 1
ATOM 3980 O O . VAL A 1 497 ? 29.017 -14.680 -43.704 1.00 46.56 497 VAL A O 1
ATOM 3983 N N . VAL A 1 498 ? 28.385 -12.617 -44.312 1.00 55.31 498 VAL A N 1
ATOM 3984 C CA . VAL A 1 498 ? 27.452 -13.053 -45.367 1.00 55.31 498 VAL A CA 1
ATOM 3985 C C . VAL A 1 498 ? 28.262 -13.512 -46.585 1.00 55.31 498 VAL A C 1
ATOM 3987 O O . VAL A 1 498 ? 28.988 -12.696 -47.164 1.00 55.31 498 VAL A O 1
ATOM 3990 N N . ASP A 1 499 ? 28.137 -14.792 -46.951 1.00 55.00 499 ASP A N 1
ATOM 3991 C CA . ASP A 1 499 ? 28.765 -15.400 -48.133 1.00 55.00 499 ASP A CA 1
ATOM 3992 C C . ASP A 1 499 ? 28.116 -14.870 -49.424 1.00 55.00 499 ASP A C 1
ATOM 3994 O O . ASP A 1 499 ? 26.905 -14.976 -49.637 1.00 55.00 499 ASP A O 1
ATOM 3998 N N . ASP A 1 500 ? 28.929 -14.256 -50.282 1.00 56.84 500 ASP A N 1
ATOM 3999 C CA . ASP A 1 500 ? 28.476 -13.563 -51.489 1.00 56.84 500 ASP A CA 1
ATOM 4000 C C . ASP A 1 500 ? 28.002 -14.528 -52.589 1.00 56.84 500 ASP A C 1
ATOM 4002 O O . ASP A 1 500 ? 27.218 -14.148 -53.463 1.00 56.84 500 ASP A O 1
ATOM 4006 N N . ALA A 1 501 ? 28.438 -15.792 -52.525 1.00 56.28 501 ALA A N 1
ATOM 4007 C CA . ALA A 1 501 ? 28.096 -16.818 -53.505 1.00 56.28 501 ALA A CA 1
ATOM 4008 C C . ALA A 1 501 ? 26.689 -17.410 -53.303 1.00 56.28 501 ALA A C 1
ATOM 4010 O O . ALA A 1 501 ? 26.081 -17.873 -54.269 1.00 56.28 501 ALA A O 1
ATOM 4011 N N . THR A 1 502 ? 26.151 -17.380 -52.079 1.00 62.75 502 THR A N 1
ATOM 4012 C CA . THR A 1 502 ? 24.860 -18.003 -51.723 1.00 62.75 502 THR A CA 1
ATOM 4013 C C . THR A 1 502 ? 23.770 -17.001 -51.342 1.00 62.75 502 THR A C 1
ATOM 4015 O O . THR A 1 502 ? 22.658 -17.413 -51.011 1.00 62.75 502 THR A O 1
ATOM 4018 N N . ARG A 1 503 ? 24.067 -15.696 -51.371 1.00 71.81 503 ARG A N 1
ATOM 4019 C CA . ARG A 1 503 ? 23.119 -14.642 -50.981 1.00 71.81 503 ARG A CA 1
ATOM 4020 C C . ARG A 1 503 ? 21.940 -14.535 -51.951 1.00 71.81 503 ARG A C 1
ATOM 4022 O O . ARG A 1 503 ? 22.106 -14.620 -53.173 1.00 71.81 503 ARG A O 1
ATOM 4029 N N . LYS A 1 504 ? 20.750 -14.268 -51.417 1.00 75.06 504 LYS A N 1
ATOM 4030 C CA . LYS A 1 504 ? 19.548 -14.010 -52.217 1.00 75.06 504 LYS A CA 1
ATOM 4031 C C . LYS A 1 504 ? 19.706 -12.717 -53.013 1.00 75.06 504 LYS A C 1
ATOM 4033 O O . LYS A 1 504 ? 20.087 -11.679 -52.476 1.00 75.06 504 LYS A O 1
ATOM 4038 N N . ARG A 1 505 ? 19.400 -12.783 -54.310 1.00 78.81 505 ARG A N 1
ATOM 4039 C CA . ARG A 1 505 ? 19.395 -11.632 -55.223 1.00 78.81 505 ARG A CA 1
ATOM 4040 C C . ARG A 1 505 ? 17.961 -11.285 -55.595 1.00 78.81 505 ARG A C 1
ATOM 4042 O O . ARG A 1 505 ? 17.163 -12.175 -55.878 1.00 78.81 505 ARG A O 1
ATOM 4049 N N . LEU A 1 506 ? 17.653 -9.995 -55.600 1.00 82.62 506 LEU A N 1
ATOM 4050 C CA . LEU A 1 506 ? 16.354 -9.472 -56.020 1.00 82.62 506 LEU A CA 1
ATOM 4051 C C . LEU A 1 506 ? 16.388 -9.098 -57.503 1.00 82.62 506 LEU A C 1
ATOM 4053 O O . LEU A 1 506 ? 17.458 -8.866 -58.070 1.00 82.62 506 LEU A O 1
ATOM 4057 N N . THR A 1 507 ? 15.220 -9.029 -58.136 1.00 87.25 507 THR A N 1
ATOM 4058 C CA . THR A 1 507 ? 15.065 -8.361 -59.434 1.00 87.25 507 THR A CA 1
ATOM 4059 C C . THR A 1 507 ? 15.001 -6.847 -59.236 1.00 87.25 507 THR A C 1
ATOM 4061 O O . THR A 1 507 ? 14.800 -6.362 -58.120 1.00 87.25 507 THR A O 1
ATOM 4064 N N . HIS A 1 508 ? 15.163 -6.086 -60.319 1.00 83.19 508 HIS A N 1
ATOM 4065 C CA . HIS A 1 508 ? 15.037 -4.627 -60.279 1.00 83.19 508 HIS A CA 1
ATOM 4066 C C . HIS A 1 508 ? 13.631 -4.201 -59.815 1.00 83.19 508 HIS A C 1
ATOM 4068 O O . HIS A 1 508 ? 13.509 -3.518 -58.799 1.00 83.19 508 HIS A O 1
ATOM 4074 N N . ASP A 1 509 ? 12.582 -4.738 -60.450 1.00 83.38 509 ASP A N 1
ATOM 4075 C CA . ASP A 1 509 ? 11.183 -4.511 -60.054 1.00 83.38 509 ASP A CA 1
ATOM 4076 C C . ASP A 1 509 ? 10.909 -4.960 -58.608 1.00 83.38 509 ASP A C 1
ATOM 4078 O O . ASP A 1 509 ? 10.271 -4.244 -57.836 1.00 83.38 509 ASP A O 1
ATOM 4082 N N . GLY A 1 510 ? 11.467 -6.108 -58.201 1.00 84.81 510 GLY A N 1
ATOM 4083 C CA . GLY A 1 510 ? 11.351 -6.602 -56.829 1.00 84.81 510 GLY A CA 1
ATOM 4084 C C . GLY A 1 510 ? 12.035 -5.692 -55.805 1.00 84.81 510 GLY A C 1
ATOM 4085 O O . GLY A 1 510 ? 11.557 -5.548 -54.684 1.00 84.81 510 GLY A O 1
ATOM 4086 N N . THR A 1 511 ? 13.116 -5.009 -56.189 1.00 85.69 511 THR A N 1
ATOM 4087 C CA . THR A 1 511 ? 13.762 -4.007 -55.329 1.00 85.69 511 THR A CA 1
ATOM 4088 C C . THR A 1 511 ? 12.885 -2.765 -55.160 1.00 85.69 511 THR A C 1
ATOM 4090 O O . THR A 1 511 ? 12.795 -2.229 -54.055 1.00 85.69 511 THR A O 1
ATOM 4093 N N . GLU A 1 512 ? 12.208 -2.312 -56.222 1.00 86.25 512 GLU A N 1
ATOM 4094 C CA . GLU A 1 512 ? 11.281 -1.174 -56.144 1.00 86.25 512 GLU A CA 1
ATOM 4095 C C . GLU A 1 512 ? 10.084 -1.477 -55.226 1.00 86.25 512 GLU A C 1
ATOM 4097 O O . GLU A 1 512 ? 9.710 -0.638 -54.402 1.00 86.25 512 GLU A O 1
ATOM 4102 N N . GLU A 1 513 ? 9.490 -2.666 -55.344 1.00 88.94 513 GLU A N 1
ATOM 4103 C CA . GLU A 1 513 ? 8.366 -3.092 -54.501 1.00 88.94 513 GLU A CA 1
ATOM 4104 C C . GLU A 1 513 ? 8.773 -3.268 -53.036 1.00 88.94 513 GLU A C 1
ATOM 4106 O O . GLU A 1 513 ? 8.102 -2.736 -52.148 1.00 88.94 513 GLU A O 1
ATOM 4111 N N . LEU A 1 514 ? 9.910 -3.919 -52.776 1.00 88.31 514 LEU A N 1
ATOM 4112 C CA . LEU A 1 514 ? 10.445 -4.084 -51.425 1.00 88.31 514 LEU A CA 1
ATOM 4113 C C . LEU A 1 514 ? 10.680 -2.732 -50.733 1.00 88.31 514 LEU A C 1
ATOM 4115 O O . LEU A 1 514 ? 10.320 -2.559 -49.569 1.00 88.31 514 LEU A O 1
ATOM 4119 N N . LEU A 1 515 ? 11.248 -1.748 -51.441 1.00 86.19 515 LEU A N 1
ATOM 4120 C CA . LEU A 1 515 ? 11.458 -0.407 -50.888 1.00 86.19 515 LEU A CA 1
ATOM 4121 C C . LEU A 1 515 ? 10.135 0.293 -50.538 1.00 86.19 515 LEU A C 1
ATOM 4123 O O . LEU A 1 515 ? 10.060 0.953 -49.503 1.00 86.19 515 LEU A O 1
ATOM 4127 N N . LYS A 1 516 ? 9.079 0.129 -51.346 1.00 90.31 516 LYS A N 1
ATOM 4128 C CA . LYS A 1 516 ? 7.742 0.673 -51.035 1.00 90.31 516 LYS A CA 1
ATOM 4129 C C . LYS A 1 516 ? 7.126 0.011 -49.804 1.00 90.31 516 LYS A C 1
ATOM 4131 O O . LYS A 1 516 ? 6.547 0.705 -48.969 1.00 90.31 516 LYS A O 1
ATOM 4136 N N . GLU A 1 517 ? 7.257 -1.309 -49.672 1.00 90.56 517 GLU A N 1
ATOM 4137 C CA . GLU A 1 517 ? 6.763 -2.028 -48.492 1.00 90.56 517 GLU A CA 1
ATOM 4138 C C . GLU A 1 517 ? 7.501 -1.602 -47.216 1.00 90.56 517 GLU A C 1
ATOM 4140 O O . GLU A 1 517 ? 6.861 -1.360 -46.191 1.00 90.56 517 GLU A O 1
ATOM 4145 N N . LEU A 1 518 ? 8.825 -1.432 -47.283 1.00 89.12 518 LEU A N 1
ATOM 4146 C CA . LEU A 1 518 ? 9.628 -0.930 -46.165 1.00 89.12 518 LEU A CA 1
ATOM 4147 C C . LEU A 1 518 ? 9.282 0.518 -45.804 1.00 89.12 518 LEU A C 1
ATOM 4149 O O . LEU A 1 518 ? 9.138 0.836 -44.626 1.00 89.12 518 LEU A O 1
ATOM 4153 N N . GLU A 1 519 ? 9.118 1.400 -46.790 1.00 89.19 519 GLU A N 1
ATOM 4154 C CA . GLU A 1 519 ? 8.730 2.794 -46.554 1.00 89.19 519 GLU A CA 1
ATOM 4155 C C . GLU A 1 519 ? 7.356 2.896 -45.877 1.00 89.19 519 GLU A C 1
ATOM 4157 O O . GLU A 1 519 ? 7.166 3.710 -44.966 1.00 89.19 519 GLU A O 1
ATOM 4162 N N . LEU A 1 520 ? 6.409 2.043 -46.277 1.00 91.38 520 LEU A N 1
ATOM 4163 C CA . LEU A 1 520 ? 5.096 1.950 -45.648 1.00 91.38 520 LEU A CA 1
ATOM 4164 C C . LEU A 1 520 ? 5.199 1.431 -44.208 1.00 91.38 520 LEU A C 1
ATOM 4166 O O . LEU A 1 520 ? 4.591 2.017 -43.313 1.00 91.38 520 LEU A O 1
ATOM 4170 N N . ALA A 1 521 ? 6.012 0.400 -43.970 1.00 89.00 521 ALA A N 1
ATOM 4171 C CA . ALA A 1 521 ? 6.243 -0.148 -42.636 1.00 89.00 521 ALA A CA 1
ATOM 4172 C C . ALA A 1 521 ? 6.890 0.889 -41.692 1.00 89.00 521 ALA A C 1
ATOM 4174 O O . ALA A 1 521 ? 6.397 1.126 -40.591 1.00 89.00 521 ALA A O 1
ATOM 4175 N N . TYR A 1 522 ? 7.918 1.614 -42.144 1.00 90.75 522 TYR A N 1
ATOM 4176 C CA . TYR A 1 522 ? 8.538 2.704 -41.370 1.00 90.75 522 TYR A CA 1
ATOM 4177 C C . TYR A 1 522 ? 7.651 3.949 -41.231 1.00 90.75 522 TYR A C 1
ATOM 4179 O O . TYR A 1 522 ? 7.943 4.860 -40.452 1.00 90.75 522 TYR A O 1
ATOM 4187 N N . SER A 1 523 ? 6.554 4.025 -41.980 1.00 89.12 523 SER A N 1
ATOM 4188 C CA . SER A 1 523 ? 5.594 5.118 -41.862 1.00 89.12 523 SER A CA 1
ATOM 4189 C C . SER A 1 523 ? 4.555 4.910 -40.760 1.00 89.12 523 SER A C 1
ATOM 4191 O O . SER A 1 523 ? 3.764 5.821 -40.509 1.00 89.12 523 SER A O 1
ATOM 4193 N N . GLU A 1 524 ? 4.579 3.768 -40.065 1.00 90.81 524 GLU A N 1
ATOM 4194 C CA . GLU A 1 524 ? 3.666 3.481 -38.962 1.00 90.81 524 GLU A CA 1
ATOM 4195 C C . GLU A 1 524 ? 3.812 4.513 -37.814 1.00 90.81 524 GLU A C 1
ATOM 4197 O O . GLU A 1 524 ? 4.932 4.804 -37.376 1.00 90.81 524 GLU A O 1
ATOM 4202 N N . PRO A 1 525 ? 2.705 5.083 -37.285 1.00 87.81 525 PRO A N 1
ATOM 4203 C CA . PRO A 1 525 ? 2.766 6.101 -36.231 1.00 87.81 525 PRO A CA 1
ATOM 4204 C C . PRO A 1 525 ? 3.502 5.649 -34.963 1.00 87.81 525 PRO A C 1
ATOM 4206 O O . PRO A 1 525 ? 4.253 6.433 -34.381 1.00 87.81 525 PRO A O 1
ATOM 4209 N N . SER A 1 526 ? 3.310 4.387 -34.567 1.00 83.00 526 SER A N 1
ATOM 4210 C CA . SER A 1 526 ? 3.929 3.765 -33.391 1.00 83.00 526 SER A CA 1
ATOM 4211 C C . SER A 1 526 ? 5.457 3.726 -33.522 1.00 83.00 526 SER A C 1
ATOM 4213 O O . SER A 1 526 ? 6.173 4.178 -32.628 1.00 83.00 526 SER A O 1
ATOM 4215 N N . PHE A 1 527 ? 5.959 3.273 -34.673 1.00 88.94 527 PHE A N 1
ATOM 4216 C CA . PHE A 1 527 ? 7.379 3.231 -34.998 1.00 88.94 527 PHE A CA 1
ATOM 4217 C C . PHE A 1 527 ? 7.985 4.638 -35.031 1.00 88.94 527 PHE A C 1
ATOM 4219 O O . PHE A 1 527 ? 8.996 4.892 -34.378 1.00 88.94 527 PHE A O 1
ATOM 4226 N N . ARG A 1 528 ? 7.330 5.598 -35.699 1.00 88.56 528 ARG A N 1
ATOM 4227 C CA . ARG A 1 528 ? 7.808 6.993 -35.756 1.00 88.56 528 ARG A CA 1
ATOM 4228 C C . ARG A 1 528 ? 7.909 7.646 -34.379 1.00 88.56 528 ARG A C 1
ATOM 4230 O O . ARG A 1 528 ? 8.788 8.477 -34.158 1.00 88.56 528 ARG A O 1
ATOM 4237 N N . GLU A 1 529 ? 7.012 7.305 -33.460 1.00 86.38 529 GLU A N 1
ATOM 4238 C CA . GLU A 1 529 ? 7.068 7.785 -32.081 1.00 86.38 529 GLU A CA 1
ATOM 4239 C C . GLU A 1 529 ? 8.236 7.175 -31.301 1.00 86.38 529 GLU A C 1
ATOM 4241 O O . GLU A 1 529 ? 8.943 7.905 -30.605 1.00 86.38 529 GLU A O 1
ATOM 4246 N N . GLN A 1 530 ? 8.511 5.882 -31.490 1.00 85.50 530 GLN A N 1
ATOM 4247 C CA . GLN A 1 530 ? 9.691 5.234 -30.915 1.00 85.50 530 GLN A CA 1
ATOM 4248 C C . GLN A 1 530 ? 10.993 5.832 -31.465 1.00 85.50 530 GLN A C 1
ATOM 4250 O O . GLN A 1 530 ? 11.891 6.122 -30.682 1.00 85.50 530 GLN A O 1
ATOM 4255 N N . VAL A 1 531 ? 11.086 6.102 -32.772 1.00 86.44 531 VAL A N 1
ATOM 4256 C CA . VAL A 1 531 ? 12.264 6.757 -33.374 1.00 86.44 531 VAL A CA 1
ATOM 4257 C C . VAL A 1 531 ? 12.444 8.182 -32.841 1.00 86.44 531 VAL A C 1
ATOM 4259 O O . VAL A 1 531 ? 13.553 8.551 -32.461 1.00 86.44 531 VAL A O 1
ATOM 4262 N N . ARG A 1 532 ? 11.364 8.973 -32.733 1.00 85.06 532 ARG A N 1
ATOM 4263 C CA . ARG A 1 532 ? 11.411 10.317 -32.120 1.00 85.06 532 ARG A CA 1
ATOM 4264 C C . ARG A 1 532 ? 11.861 10.273 -30.665 1.00 85.06 532 ARG A C 1
ATOM 4266 O O . ARG A 1 532 ? 12.616 11.139 -30.238 1.00 85.06 532 ARG A O 1
ATOM 4273 N N . LYS A 1 533 ? 11.387 9.293 -29.897 1.00 83.56 533 LYS A N 1
ATOM 4274 C CA . LYS A 1 533 ? 11.814 9.108 -28.511 1.00 83.56 533 LYS A CA 1
ATOM 4275 C C . LYS A 1 533 ? 13.286 8.715 -28.435 1.00 83.56 533 LYS A C 1
ATOM 4277 O O . LYS A 1 533 ? 14.037 9.350 -27.709 1.00 83.56 533 LYS A O 1
ATOM 4282 N N . LEU A 1 534 ? 13.711 7.749 -29.245 1.00 85.06 534 LEU A N 1
ATOM 4283 C CA . LEU A 1 534 ? 15.102 7.315 -29.309 1.00 85.06 534 LEU A CA 1
ATOM 4284 C C . LEU A 1 534 ? 16.049 8.475 -29.646 1.00 85.06 534 LEU A C 1
ATOM 4286 O O . LEU A 1 534 ? 17.097 8.609 -29.028 1.00 85.06 534 LEU A O 1
ATOM 4290 N N . ALA A 1 535 ? 15.640 9.343 -30.573 1.00 82.19 535 ALA A N 1
ATOM 4291 C CA . ALA A 1 535 ? 16.382 10.539 -30.957 1.00 82.19 535 ALA A CA 1
ATOM 4292 C C . ALA A 1 535 ? 16.523 11.574 -29.827 1.00 82.19 535 ALA A C 1
ATOM 4294 O O . ALA A 1 535 ? 17.451 12.375 -29.845 1.00 82.19 535 ALA A O 1
ATOM 4295 N N . ARG A 1 536 ? 15.590 11.591 -28.866 1.00 82.88 536 ARG A N 1
ATOM 4296 C CA . ARG A 1 536 ? 15.651 12.460 -27.679 1.00 82.88 536 ARG A CA 1
ATOM 4297 C C . ARG A 1 536 ? 16.473 11.840 -26.556 1.00 82.88 536 ARG A C 1
ATOM 4299 O O . ARG A 1 536 ? 17.130 12.569 -25.822 1.00 82.88 536 ARG A O 1
ATOM 4306 N N . ASP A 1 537 ? 16.390 10.521 -26.411 1.00 79.44 537 ASP A N 1
ATOM 4307 C CA . ASP A 1 537 ? 16.982 9.784 -25.296 1.00 79.44 537 ASP A CA 1
ATOM 4308 C C . ASP A 1 537 ? 18.481 9.495 -25.511 1.00 79.44 537 ASP A C 1
ATOM 4310 O O . ASP A 1 537 ? 19.210 9.309 -24.536 1.00 79.44 537 ASP A O 1
ATOM 4314 N N . VAL A 1 538 ? 18.954 9.464 -26.765 1.00 80.88 538 VAL A N 1
ATOM 4315 C CA . VAL A 1 538 ? 20.319 9.049 -27.128 1.00 80.88 538 VAL A CA 1
ATOM 4316 C C . VAL A 1 538 ? 21.047 10.160 -27.884 1.00 80.88 538 VAL A C 1
ATOM 4318 O O . VAL A 1 538 ? 20.618 10.578 -28.956 1.00 80.88 538 VAL A O 1
ATOM 4321 N N . ASN A 1 539 ? 22.180 10.609 -27.334 1.00 74.06 539 ASN A N 1
ATOM 4322 C CA . ASN A 1 539 ? 23.000 11.679 -27.917 1.00 74.06 539 ASN A CA 1
ATOM 4323 C C . ASN A 1 539 ? 24.108 11.167 -28.854 1.00 74.06 539 ASN A C 1
ATOM 4325 O O . ASN A 1 539 ? 24.603 11.930 -29.682 1.00 74.06 539 ASN A O 1
ATOM 4329 N N . ASP A 1 540 ? 24.525 9.907 -28.706 1.00 77.19 540 ASP A N 1
ATOM 4330 C CA . ASP A 1 540 ? 25.590 9.297 -29.503 1.00 77.19 540 ASP A CA 1
ATOM 4331 C C . ASP A 1 540 ? 25.035 8.666 -30.791 1.00 77.19 540 ASP A C 1
ATOM 4333 O O . ASP A 1 540 ? 24.022 7.960 -30.771 1.00 77.19 540 ASP A O 1
ATOM 4337 N N . GLN A 1 541 ? 25.686 8.932 -31.927 1.00 71.31 541 GLN A N 1
ATOM 4338 C CA . GLN A 1 541 ? 25.198 8.492 -33.237 1.00 71.31 541 GLN A CA 1
ATOM 4339 C C . GLN A 1 541 ? 25.276 6.971 -33.418 1.00 71.31 541 GLN A C 1
ATOM 4341 O O . GLN A 1 541 ? 24.344 6.379 -33.969 1.00 71.31 541 GLN A O 1
ATOM 4346 N N . ASP A 1 542 ? 26.339 6.328 -32.939 1.00 70.38 542 ASP A N 1
ATOM 4347 C CA . ASP A 1 542 ? 26.531 4.884 -33.089 1.00 70.38 542 ASP A CA 1
ATOM 4348 C C . ASP A 1 542 ? 25.574 4.114 -32.175 1.00 70.38 542 ASP A C 1
ATOM 4350 O O . ASP A 1 542 ? 24.965 3.114 -32.577 1.00 70.38 542 ASP A O 1
ATOM 4354 N N . GLU A 1 543 ? 25.370 4.619 -30.958 1.00 73.38 543 GLU A N 1
ATOM 4355 C CA . GLU A 1 543 ? 24.392 4.082 -30.019 1.00 73.38 543 GLU A CA 1
ATOM 4356 C C . GLU A 1 543 ? 22.953 4.245 -30.541 1.00 73.38 543 GLU A C 1
ATOM 4358 O O . GLU A 1 543 ? 22.160 3.296 -30.483 1.00 73.38 543 GLU A O 1
ATOM 4363 N N . PHE A 1 544 ? 22.631 5.395 -31.146 1.00 78.81 544 PHE A N 1
ATOM 4364 C CA . PHE A 1 544 ? 21.342 5.623 -31.801 1.00 78.81 544 PHE A CA 1
ATOM 4365 C C . PHE A 1 544 ? 21.097 4.602 -32.917 1.00 78.81 544 PHE A C 1
ATOM 4367 O O . PHE A 1 544 ? 20.049 3.955 -32.935 1.00 78.81 544 PHE A O 1
ATOM 4374 N N . VAL A 1 545 ? 22.066 4.396 -33.818 1.00 77.19 545 VAL A N 1
ATOM 4375 C CA . VAL A 1 545 ? 21.952 3.414 -34.913 1.00 77.19 545 VAL A CA 1
ATOM 4376 C C . VAL A 1 545 ? 21.770 1.999 -34.362 1.00 77.19 545 VAL A C 1
ATOM 4378 O O . VAL A 1 545 ? 20.949 1.230 -34.874 1.00 77.19 545 VAL A O 1
ATOM 4381 N N . ARG A 1 546 ? 22.495 1.644 -33.297 1.00 77.19 546 ARG A N 1
ATOM 4382 C CA . ARG A 1 546 ? 22.392 0.328 -32.660 1.00 77.19 546 ARG A CA 1
ATOM 4383 C C . ARG A 1 546 ? 20.991 0.070 -32.102 1.00 77.19 546 ARG A C 1
ATOM 4385 O O . ARG A 1 546 ? 20.419 -0.983 -32.384 1.00 77.19 546 ARG A O 1
ATOM 4392 N N . TYR A 1 547 ? 20.420 1.007 -31.347 1.00 79.25 547 TYR A N 1
ATOM 4393 C CA . TYR A 1 547 ? 19.056 0.861 -30.829 1.00 79.25 547 TYR A CA 1
ATOM 4394 C C . TYR A 1 547 ? 17.994 0.991 -31.924 1.00 79.25 547 TYR A C 1
ATOM 4396 O O . TYR A 1 547 ? 16.979 0.297 -31.863 1.00 79.25 547 TYR A O 1
ATOM 4404 N N . LEU A 1 548 ? 18.233 1.804 -32.956 1.00 84.44 548 LEU A N 1
ATOM 4405 C CA . LEU A 1 548 ? 17.327 1.939 -34.093 1.00 84.44 548 LEU A CA 1
ATOM 4406 C C . LEU A 1 548 ? 17.175 0.611 -34.834 1.00 84.44 548 LEU A C 1
ATOM 4408 O O . LEU A 1 548 ? 16.055 0.224 -35.150 1.00 84.44 548 LEU A O 1
ATOM 4412 N N . ASN A 1 549 ? 18.269 -0.125 -35.058 1.00 84.50 549 ASN A N 1
ATOM 4413 C CA . ASN A 1 549 ? 18.202 -1.455 -35.670 1.00 84.50 549 ASN A CA 1
ATOM 4414 C C . ASN A 1 549 ? 17.328 -2.419 -34.844 1.00 84.50 549 ASN A C 1
ATOM 4416 O O . ASN A 1 549 ? 16.544 -3.172 -35.420 1.00 84.50 549 ASN A O 1
ATOM 4420 N N . LYS A 1 550 ? 17.384 -2.343 -33.506 1.00 82.31 550 LYS A N 1
ATOM 4421 C CA . LYS A 1 550 ? 16.514 -3.137 -32.621 1.00 82.31 550 LYS A CA 1
ATOM 4422 C C . LYS A 1 550 ? 15.044 -2.718 -32.710 1.00 82.31 550 LYS A C 1
ATOM 4424 O O . LYS A 1 550 ? 14.169 -3.575 -32.756 1.00 82.31 550 LYS A O 1
ATOM 4429 N N . VAL A 1 551 ? 14.767 -1.412 -32.755 1.00 85.56 551 VAL A N 1
ATOM 4430 C CA . VAL A 1 551 ? 13.407 -0.854 -32.903 1.00 85.56 551 VAL A CA 1
ATOM 4431 C C . VAL A 1 551 ? 12.805 -1.182 -34.270 1.00 85.56 551 VAL A C 1
ATOM 4433 O O . VAL A 1 551 ? 11.611 -1.450 -34.373 1.00 85.56 551 VAL A O 1
ATOM 4436 N N . ALA A 1 552 ? 13.626 -1.181 -35.318 1.00 86.19 552 ALA A N 1
ATOM 4437 C CA . ALA A 1 552 ? 13.198 -1.452 -36.682 1.00 86.19 552 ALA A CA 1
ATOM 4438 C C . ALA A 1 552 ? 12.931 -2.938 -36.935 1.00 86.19 552 ALA A C 1
ATOM 4440 O O . ALA A 1 552 ? 12.058 -3.253 -37.740 1.00 86.19 552 ALA A O 1
ATOM 4441 N N . LEU A 1 553 ? 13.617 -3.852 -36.240 1.00 86.38 553 LEU A N 1
ATOM 4442 C CA . LEU A 1 553 ? 13.510 -5.286 -36.508 1.00 86.38 553 LEU A CA 1
ATOM 4443 C C . LEU A 1 553 ? 12.064 -5.824 -36.410 1.00 86.38 553 LEU A C 1
ATOM 4445 O O . LEU A 1 553 ? 11.634 -6.463 -37.367 1.00 86.38 553 LEU A O 1
ATOM 4449 N N . PRO A 1 554 ? 11.260 -5.559 -35.357 1.00 85.75 554 PRO A N 1
ATOM 4450 C CA . PRO A 1 554 ? 9.861 -6.001 -35.305 1.00 85.75 554 PRO A CA 1
ATOM 4451 C C . PRO A 1 554 ? 9.003 -5.514 -36.481 1.00 85.75 554 PRO A C 1
ATOM 4453 O O . PRO A 1 554 ? 8.132 -6.248 -36.937 1.00 85.75 554 PRO A O 1
ATOM 4456 N N . VAL A 1 555 ? 9.274 -4.306 -36.982 1.00 88.31 555 VAL A N 1
ATOM 4457 C CA . VAL A 1 555 ? 8.579 -3.700 -38.132 1.00 88.31 555 VAL A CA 1
ATOM 4458 C C . VAL A 1 555 ? 9.079 -4.291 -39.456 1.00 88.31 555 VAL A C 1
ATOM 4460 O O . VAL A 1 555 ? 8.313 -4.439 -40.404 1.00 88.31 555 VAL A O 1
ATOM 4463 N N . GLN A 1 556 ? 10.353 -4.684 -39.517 1.00 89.06 556 GLN A N 1
ATOM 4464 C CA . GLN A 1 556 ? 10.972 -5.328 -40.676 1.00 89.06 556 GLN A CA 1
ATOM 4465 C C . GLN A 1 556 ? 10.575 -6.803 -40.815 1.00 89.06 556 GLN A C 1
ATOM 4467 O O . GLN A 1 556 ? 10.457 -7.277 -41.940 1.00 89.06 556 GLN A O 1
ATOM 4472 N N . LYS A 1 557 ? 10.343 -7.534 -39.713 1.00 88.31 557 LYS A N 1
ATOM 4473 C CA . LYS A 1 557 ? 10.061 -8.986 -39.720 1.00 88.31 557 LYS A CA 1
ATOM 4474 C C . LYS A 1 557 ? 8.974 -9.418 -40.719 1.00 88.31 557 LYS A C 1
ATOM 4476 O O . LYS A 1 557 ? 9.273 -10.293 -41.529 1.00 88.31 557 LYS A O 1
ATOM 4481 N N . PRO A 1 558 ? 7.774 -8.802 -40.760 1.00 89.19 558 PRO A N 1
ATOM 4482 C CA . PRO A 1 558 ? 6.735 -9.201 -41.713 1.00 89.19 558 PRO A CA 1
ATOM 4483 C C . PRO A 1 558 ? 7.146 -9.003 -43.178 1.00 89.19 558 PRO A C 1
ATOM 4485 O O . PRO A 1 558 ? 6.709 -9.750 -44.052 1.00 89.19 558 PRO A O 1
ATOM 4488 N N . VAL A 1 559 ? 7.979 -7.991 -43.450 1.00 89.38 559 VAL A N 1
ATOM 4489 C CA . VAL A 1 559 ? 8.517 -7.723 -44.789 1.00 89.38 559 VAL A CA 1
ATOM 4490 C C . VAL A 1 559 ? 9.603 -8.748 -45.123 1.00 89.38 559 VAL A C 1
ATOM 4492 O O . VAL A 1 559 ? 9.561 -9.360 -46.184 1.00 89.38 559 VAL A O 1
ATOM 4495 N N . LEU A 1 560 ? 10.531 -9.016 -44.200 1.00 86.81 560 LEU A N 1
ATOM 4496 C CA . LEU A 1 560 ? 11.588 -10.016 -44.384 1.00 86.81 560 LEU A CA 1
ATOM 4497 C C . LEU A 1 560 ? 11.007 -11.397 -44.703 1.00 86.81 560 LEU A C 1
ATOM 4499 O O . LEU A 1 560 ? 11.389 -11.989 -45.708 1.00 86.81 560 LEU A O 1
ATOM 4503 N N . GLU A 1 561 ? 10.038 -11.869 -43.916 1.00 89.19 561 GLU A N 1
ATOM 4504 C CA . GLU A 1 561 ? 9.398 -13.177 -44.106 1.00 89.19 561 GLU A CA 1
ATOM 4505 C C . GLU A 1 561 ? 8.690 -13.285 -45.463 1.00 89.19 561 GLU A C 1
ATOM 4507 O O . GLU A 1 561 ? 8.819 -14.299 -46.151 1.00 89.19 561 GLU A O 1
ATOM 4512 N N . ARG A 1 562 ? 7.993 -12.222 -45.892 1.00 88.38 562 ARG A N 1
ATOM 4513 C CA . ARG A 1 562 ? 7.299 -12.175 -47.190 1.00 88.38 562 ARG A CA 1
ATOM 4514 C C . ARG A 1 562 ? 8.262 -12.299 -48.367 1.00 88.38 562 ARG A C 1
ATOM 4516 O O . ARG A 1 562 ? 7.954 -12.978 -49.343 1.00 88.38 562 ARG A O 1
ATOM 4523 N N . TRP A 1 563 ? 9.424 -11.666 -48.259 1.00 88.19 563 TRP A N 1
ATOM 4524 C CA . TRP A 1 563 ? 10.475 -11.703 -49.276 1.00 88.19 563 TRP A CA 1
ATOM 4525 C C . TRP A 1 563 ? 11.451 -12.874 -49.082 1.00 88.19 563 TRP A C 1
ATOM 4527 O O . TRP A 1 563 ? 12.435 -13.008 -49.810 1.00 88.19 563 TRP A O 1
ATOM 4537 N N . GLY A 1 564 ? 11.164 -13.751 -48.116 1.00 83.88 564 GLY A N 1
ATOM 4538 C CA . GLY A 1 564 ? 11.933 -14.952 -47.828 1.00 83.88 564 GLY A CA 1
ATOM 4539 C C . GLY A 1 564 ? 13.276 -14.693 -47.152 1.00 83.88 564 GLY A C 1
ATOM 4540 O O . GLY A 1 564 ? 14.087 -15.612 -47.091 1.00 83.88 564 GLY A O 1
ATOM 4541 N N . PHE A 1 565 ? 13.559 -13.493 -46.660 1.00 87.56 565 PHE A N 1
ATOM 4542 C CA . PHE A 1 565 ? 14.724 -13.249 -45.812 1.00 87.56 565 PHE A CA 1
ATOM 4543 C C . PHE A 1 565 ? 14.494 -13.816 -44.409 1.00 87.56 565 PHE A C 1
ATOM 4545 O O . PHE A 1 565 ? 13.362 -13.969 -43.951 1.00 87.56 565 PHE A O 1
ATOM 4552 N N . GLU A 1 566 ? 15.581 -14.127 -43.711 1.00 84.56 566 GLU A N 1
ATOM 4553 C CA . GLU A 1 566 ? 15.498 -14.555 -42.318 1.00 84.56 566 GLU A CA 1
ATOM 4554 C C . GLU A 1 566 ? 14.989 -13.401 -41.433 1.00 84.56 566 GLU A C 1
ATOM 4556 O O . GLU A 1 566 ? 15.418 -12.256 -41.580 1.00 84.56 566 GLU A O 1
ATOM 4561 N N . ALA A 1 567 ? 14.084 -13.682 -40.491 1.00 85.19 567 ALA A N 1
ATOM 4562 C CA . ALA A 1 567 ? 13.482 -12.696 -39.584 1.00 85.19 567 ALA A CA 1
ATOM 4563 C C . ALA A 1 567 ? 14.438 -12.253 -38.445 1.00 85.19 567 ALA A C 1
ATOM 4565 O O . ALA A 1 567 ? 14.038 -12.117 -37.283 1.00 85.19 567 ALA A O 1
ATOM 4566 N N . THR A 1 568 ? 15.716 -12.057 -38.775 1.00 86.44 568 THR A N 1
ATOM 4567 C CA . THR A 1 568 ? 16.834 -11.786 -37.860 1.00 86.44 568 THR A CA 1
ATOM 4568 C C . THR A 1 568 ? 17.699 -10.630 -38.370 1.00 86.44 568 THR A C 1
ATOM 4570 O O . THR A 1 568 ? 17.567 -10.176 -39.506 1.00 86.44 568 THR A O 1
ATOM 4573 N N . GLU A 1 569 ? 18.620 -10.134 -37.537 1.00 79.75 569 GLU A N 1
ATOM 4574 C CA . GLU A 1 569 ? 19.568 -9.074 -37.929 1.00 79.75 569 GLU A CA 1
ATOM 4575 C C . GLU A 1 569 ? 20.444 -9.478 -39.134 1.00 79.75 569 GLU A C 1
ATOM 4577 O O . GLU A 1 569 ? 20.835 -8.634 -39.950 1.00 79.75 569 GLU A O 1
ATOM 4582 N N . VAL A 1 570 ? 20.708 -10.781 -39.282 1.00 80.06 570 VAL A N 1
ATOM 4583 C CA . VAL A 1 570 ? 21.439 -11.353 -40.420 1.00 80.06 570 VAL A CA 1
ATOM 4584 C C . VAL A 1 570 ? 20.623 -11.203 -41.704 1.00 80.06 570 VAL A C 1
ATOM 4586 O O . VAL A 1 570 ? 21.136 -10.667 -42.686 1.00 80.06 570 VAL A O 1
ATOM 4589 N N . GLY A 1 571 ? 19.335 -11.561 -41.679 1.00 82.38 571 GLY A N 1
ATOM 4590 C CA . GLY A 1 571 ? 18.444 -11.386 -42.829 1.00 82.38 571 GLY A CA 1
ATOM 4591 C C . GLY A 1 571 ? 18.219 -9.919 -43.203 1.00 82.38 571 GLY A C 1
ATOM 4592 O O . GLY A 1 571 ? 18.178 -9.591 -44.387 1.00 82.38 571 GLY A O 1
ATOM 4593 N N . VAL A 1 572 ? 18.195 -8.999 -42.230 1.00 83.50 572 VAL A N 1
ATOM 4594 C CA . VAL A 1 572 ? 18.191 -7.547 -42.507 1.00 83.50 572 VAL A CA 1
ATOM 4595 C C . VAL A 1 572 ? 19.461 -7.120 -43.250 1.00 83.50 572 VAL A C 1
ATOM 4597 O O . VAL A 1 572 ? 19.410 -6.270 -44.140 1.00 83.50 572 VAL A O 1
ATOM 4600 N N . THR A 1 573 ? 20.615 -7.683 -42.894 1.00 81.38 573 THR A N 1
ATOM 4601 C CA . THR A 1 573 ? 21.893 -7.379 -43.555 1.00 81.38 573 THR A CA 1
ATOM 4602 C C . THR A 1 573 ? 21.933 -7.941 -44.977 1.00 81.38 573 THR A C 1
ATOM 4604 O O . THR A 1 573 ? 22.379 -7.251 -45.895 1.00 81.38 573 THR A O 1
ATOM 4607 N N . GLU A 1 574 ? 21.410 -9.152 -45.182 1.00 80.94 574 GLU A N 1
ATOM 4608 C CA . GLU A 1 574 ? 21.257 -9.766 -46.505 1.00 80.94 574 GLU A CA 1
ATOM 4609 C C . GLU A 1 574 ? 20.301 -8.958 -47.396 1.00 80.94 574 GLU A C 1
ATOM 4611 O O . GLU A 1 574 ? 20.664 -8.592 -48.515 1.00 80.94 574 GLU A O 1
ATOM 4616 N N . MET A 1 575 ? 19.134 -8.574 -46.867 1.00 88.25 575 MET A N 1
ATOM 4617 C CA . MET A 1 575 ? 18.172 -7.694 -47.535 1.00 88.25 575 MET A CA 1
ATOM 4618 C C . MET A 1 575 ? 18.823 -6.365 -47.935 1.00 88.25 575 MET A C 1
ATOM 4620 O O . MET A 1 575 ? 18.651 -5.899 -49.063 1.00 88.25 575 MET A O 1
ATOM 4624 N N . ARG A 1 576 ? 19.619 -5.760 -47.038 1.00 84.12 576 ARG A N 1
ATOM 4625 C CA . ARG A 1 576 ? 20.340 -4.524 -47.355 1.00 84.12 576 ARG A CA 1
ATOM 4626 C C . ARG A 1 576 ? 21.321 -4.724 -48.510 1.00 84.12 576 ARG A C 1
ATOM 4628 O O . ARG A 1 576 ? 21.357 -3.893 -49.406 1.00 84.12 576 ARG A O 1
ATOM 4635 N N . ARG A 1 577 ? 22.075 -5.821 -48.559 1.00 80.06 577 ARG A N 1
ATOM 4636 C CA . ARG A 1 577 ? 22.972 -6.097 -49.699 1.00 80.06 577 ARG A CA 1
ATOM 4637 C C . ARG A 1 577 ? 22.206 -6.321 -51.007 1.00 80.06 577 ARG A C 1
ATOM 4639 O O . ARG A 1 577 ? 22.620 -5.804 -52.038 1.00 80.06 577 ARG A O 1
ATOM 4646 N N . ALA A 1 578 ? 21.066 -7.007 -50.968 1.00 82.12 578 ALA A N 1
ATOM 4647 C CA . ALA A 1 578 ? 20.244 -7.243 -52.156 1.00 82.12 578 ALA A CA 1
ATOM 4648 C C . ALA A 1 578 ? 19.670 -5.943 -52.755 1.00 82.12 578 ALA A C 1
ATOM 4650 O O . ALA A 1 578 ? 19.617 -5.797 -53.973 1.00 82.12 578 ALA A O 1
ATOM 4651 N N . ILE A 1 579 ? 19.298 -4.972 -51.912 1.00 83.69 579 ILE A N 1
ATOM 4652 C CA . ILE A 1 579 ? 18.891 -3.630 -52.361 1.00 83.69 579 ILE A CA 1
ATOM 4653 C C . ILE A 1 579 ? 20.109 -2.835 -52.895 1.00 83.69 579 ILE A C 1
ATOM 4655 O O . ILE A 1 579 ? 19.969 -2.046 -53.833 1.00 83.69 579 ILE A O 1
ATOM 4659 N N . GLN A 1 580 ? 21.316 -3.029 -52.340 1.00 80.56 580 GLN A N 1
ATOM 4660 C CA . GLN A 1 580 ? 22.541 -2.353 -52.811 1.00 80.56 580 GLN A CA 1
ATOM 4661 C C . GLN A 1 580 ? 22.874 -2.715 -54.260 1.00 80.56 580 GLN A C 1
ATOM 4663 O O . GLN A 1 580 ? 23.237 -1.828 -55.030 1.00 80.56 580 GLN A O 1
ATOM 4668 N N . ASP A 1 581 ? 22.660 -3.970 -54.654 1.00 80.94 581 ASP A N 1
ATOM 4669 C CA . ASP A 1 581 ? 22.943 -4.457 -56.011 1.00 80.94 581 ASP A CA 1
ATOM 4670 C C . ASP A 1 581 ? 22.277 -3.627 -57.120 1.00 80.94 581 ASP A C 1
ATOM 4672 O O . ASP A 1 581 ? 22.850 -3.474 -58.197 1.00 80.94 581 ASP A O 1
ATOM 4676 N N . HIS A 1 582 ? 21.103 -3.048 -56.852 1.00 79.31 582 HIS A N 1
ATOM 4677 C CA . HIS A 1 582 ? 20.335 -2.269 -57.834 1.00 79.31 582 HIS A CA 1
ATOM 4678 C C . HIS A 1 582 ? 20.401 -0.756 -57.615 1.00 79.31 582 HIS A C 1
ATOM 4680 O O . HIS A 1 582 ? 20.067 0.014 -58.511 1.00 79.31 582 HIS A O 1
ATOM 4686 N N . THR A 1 583 ? 20.844 -0.305 -56.440 1.00 73.25 583 THR A N 1
ATOM 4687 C CA . THR A 1 583 ? 20.885 1.125 -56.080 1.00 73.25 583 THR A CA 1
ATOM 4688 C C . THR A 1 583 ? 22.240 1.786 -56.350 1.00 73.25 583 THR A C 1
ATOM 4690 O O . THR A 1 583 ? 22.316 3.013 -56.364 1.00 73.25 583 THR A O 1
ATOM 4693 N N . VAL A 1 584 ? 23.299 1.010 -56.614 1.00 68.06 584 VAL A N 1
ATOM 4694 C CA . VAL A 1 584 ? 24.650 1.532 -56.912 1.00 68.06 584 VAL A CA 1
ATOM 4695 C C . VAL A 1 584 ? 24.788 2.058 -58.359 1.00 68.06 584 VAL A C 1
ATOM 4697 O O . VAL A 1 584 ? 25.592 2.958 -58.599 1.00 68.06 584 VAL A O 1
ATOM 4700 N N . GLY A 1 585 ? 23.973 1.583 -59.312 1.00 66.19 585 GLY A N 1
ATOM 4701 C CA . GLY A 1 585 ? 23.999 1.995 -60.732 1.00 66.19 585 GLY A CA 1
ATOM 4702 C C . GLY A 1 585 ? 23.329 3.348 -61.052 1.00 66.19 585 GLY A C 1
ATOM 4703 O O . GLY A 1 585 ? 22.947 4.094 -60.156 1.00 66.19 585 GLY A O 1
ATOM 4704 N N . ASP A 1 586 ? 23.147 3.683 -62.335 1.00 66.00 586 ASP A N 1
ATOM 4705 C CA . ASP A 1 586 ? 22.621 4.989 -62.806 1.00 66.00 586 ASP A CA 1
ATOM 4706 C C . ASP A 1 586 ? 21.096 5.189 -62.665 1.00 66.00 586 ASP A C 1
ATOM 4708 O O . ASP A 1 586 ? 20.531 6.160 -63.176 1.00 66.00 586 ASP A O 1
ATOM 4712 N N . ASP A 1 587 ? 20.396 4.318 -61.935 1.00 76.75 587 ASP A N 1
ATOM 4713 C CA . ASP A 1 587 ? 18.951 4.450 -61.752 1.00 76.75 587 ASP A CA 1
ATOM 4714 C C . ASP A 1 587 ? 18.587 5.532 -60.719 1.00 76.75 587 ASP A C 1
ATOM 4716 O O . ASP A 1 587 ? 18.475 5.305 -59.508 1.00 76.75 587 ASP A O 1
ATOM 4720 N N . ALA A 1 588 ? 18.361 6.744 -61.226 1.00 76.69 588 ALA A N 1
ATOM 4721 C CA . ALA A 1 588 ? 17.956 7.897 -60.432 1.00 76.69 588 ALA A CA 1
ATOM 4722 C C . ALA A 1 588 ? 16.598 7.718 -59.726 1.00 76.69 588 ALA A C 1
ATOM 4724 O O . ALA A 1 588 ? 16.370 8.348 -58.690 1.00 76.69 588 ALA A O 1
ATOM 4725 N N . LYS A 1 589 ? 15.689 6.889 -60.260 1.00 80.38 589 LYS A N 1
ATOM 4726 C CA . LYS A 1 589 ? 14.371 6.645 -59.655 1.00 80.38 589 LYS A CA 1
ATOM 4727 C C . LYS A 1 589 ? 14.525 5.746 -58.431 1.00 80.38 589 LYS A C 1
ATOM 4729 O O . LYS A 1 589 ? 14.046 6.104 -57.353 1.00 80.38 589 LYS A O 1
ATOM 4734 N N . LEU A 1 590 ? 15.249 4.637 -58.576 1.00 79.38 590 LEU A N 1
ATOM 4735 C CA . LEU A 1 590 ? 15.485 3.688 -57.486 1.00 79.38 590 LEU A CA 1
ATOM 4736 C C . LEU A 1 590 ? 16.293 4.328 -56.344 1.00 79.38 590 LEU A C 1
ATOM 4738 O O . LEU A 1 590 ? 15.967 4.141 -55.172 1.00 79.38 590 LEU A O 1
ATOM 4742 N N . LYS A 1 591 ? 17.282 5.171 -56.676 1.00 79.56 591 LYS A N 1
ATOM 4743 C CA . LYS A 1 591 ? 18.058 5.948 -55.692 1.00 79.56 591 LYS A CA 1
ATOM 4744 C C . LYS A 1 591 ? 17.186 6.881 -54.848 1.00 79.56 591 LYS A C 1
ATOM 4746 O O . LYS A 1 591 ? 17.328 6.905 -53.627 1.00 79.56 591 LYS A O 1
ATOM 4751 N N . ARG A 1 592 ? 16.250 7.617 -55.462 1.00 79.75 592 ARG A N 1
ATOM 4752 C CA . ARG A 1 592 ? 15.310 8.481 -54.718 1.00 79.75 592 ARG A CA 1
ATOM 4753 C C . ARG A 1 592 ? 14.390 7.671 -53.808 1.00 79.75 592 ARG A C 1
ATOM 4755 O O . ARG A 1 592 ? 14.155 8.078 -52.674 1.00 79.75 592 ARG A O 1
ATOM 4762 N N . GLN A 1 593 ? 13.909 6.520 -54.277 1.00 81.50 593 GLN A N 1
ATOM 4763 C CA . GLN A 1 593 ? 13.058 5.634 -53.481 1.00 81.50 593 GLN A CA 1
ATOM 4764 C C . GLN A 1 593 ? 13.817 5.060 -52.271 1.00 81.50 593 GLN A C 1
ATOM 4766 O O . GLN A 1 593 ? 13.305 5.064 -51.150 1.00 81.50 593 GLN A O 1
ATOM 4771 N N . ALA A 1 594 ? 15.072 4.645 -52.465 1.00 81.38 594 ALA A N 1
ATOM 4772 C CA . ALA A 1 594 ? 15.943 4.181 -51.388 1.00 81.38 594 ALA A CA 1
ATOM 4773 C C . ALA A 1 594 ? 16.238 5.292 -50.362 1.00 81.38 594 ALA A C 1
ATOM 4775 O O . ALA A 1 594 ? 16.202 5.046 -49.154 1.00 81.38 594 ALA A O 1
ATOM 4776 N N . GLN A 1 595 ? 16.457 6.530 -50.818 1.00 80.75 595 GLN A N 1
ATOM 4777 C CA . GLN A 1 595 ? 16.608 7.696 -49.939 1.00 80.75 595 GLN A CA 1
ATOM 4778 C C . GLN A 1 595 ? 15.330 7.996 -49.149 1.00 80.75 595 GLN A C 1
ATOM 4780 O O . GLN A 1 595 ? 15.412 8.233 -47.947 1.00 80.75 595 GLN A O 1
ATOM 4785 N N . SER A 1 596 ? 14.152 7.937 -49.781 1.00 81.88 596 SER A N 1
ATOM 4786 C CA . SER A 1 596 ? 12.866 8.136 -49.093 1.00 81.88 596 SER A CA 1
ATOM 4787 C C . SER A 1 596 ? 12.641 7.084 -48.005 1.00 81.88 596 SER A C 1
ATOM 4789 O O . SER A 1 596 ? 12.345 7.414 -46.857 1.00 81.88 596 SER A O 1
ATOM 4791 N N . THR A 1 597 ? 12.920 5.820 -48.330 1.00 86.00 597 THR A N 1
ATOM 4792 C CA . THR A 1 597 ? 12.844 4.691 -47.389 1.00 86.00 597 THR A CA 1
ATOM 4793 C C . THR A 1 597 ? 13.820 4.867 -46.221 1.00 86.00 597 THR A C 1
ATOM 4795 O O . THR A 1 597 ? 13.465 4.654 -45.063 1.00 86.00 597 THR A O 1
ATOM 4798 N N . THR A 1 598 ? 15.045 5.322 -46.502 1.00 83.00 598 THR A N 1
ATOM 4799 C CA . THR A 1 598 ? 16.055 5.618 -45.472 1.00 83.00 598 THR A CA 1
ATOM 4800 C C . THR A 1 598 ? 15.611 6.790 -44.595 1.00 83.00 598 THR A C 1
ATOM 4802 O O . THR A 1 598 ? 15.711 6.731 -43.373 1.00 83.00 598 THR A O 1
ATOM 4805 N N . ARG A 1 599 ? 15.033 7.840 -45.178 1.00 83.38 599 ARG A N 1
ATOM 4806 C CA . ARG A 1 599 ? 14.477 8.963 -44.418 1.00 83.38 599 ARG A CA 1
ATOM 4807 C C . ARG A 1 599 ? 13.314 8.538 -43.523 1.00 83.38 599 ARG A C 1
ATOM 4809 O O . ARG A 1 599 ? 13.215 9.031 -42.404 1.00 83.38 599 ARG A O 1
ATOM 4816 N N . ALA A 1 600 ? 12.469 7.615 -43.975 1.00 85.44 600 ALA A N 1
ATOM 4817 C CA . ALA A 1 600 ? 11.402 7.049 -43.153 1.00 85.44 600 ALA A CA 1
ATOM 4818 C C . ALA A 1 600 ? 11.953 6.236 -41.964 1.00 85.44 600 ALA A C 1
ATOM 4820 O O . ALA A 1 600 ? 11.416 6.342 -40.865 1.00 85.44 600 ALA A O 1
ATOM 4821 N N . LEU A 1 601 ? 13.052 5.495 -42.159 1.00 86.06 601 LEU A N 1
ATOM 4822 C CA . LEU A 1 601 ? 13.729 4.725 -41.107 1.00 86.06 601 LEU A CA 1
ATOM 4823 C C . LEU A 1 601 ? 14.366 5.622 -40.029 1.00 86.06 601 LEU A C 1
ATOM 4825 O O . LEU A 1 601 ? 14.185 5.376 -38.840 1.00 86.06 601 LEU A O 1
ATOM 4829 N N . TYR A 1 602 ? 15.114 6.652 -40.437 1.00 82.88 602 TYR A N 1
ATOM 4830 C CA . TYR A 1 602 ? 15.879 7.517 -39.522 1.00 82.88 602 TYR A CA 1
ATOM 4831 C C . TYR A 1 602 ? 15.083 8.721 -38.989 1.00 82.88 602 TYR A C 1
ATOM 4833 O O . TYR A 1 602 ? 15.503 9.372 -38.030 1.00 82.88 602 TYR A O 1
ATOM 4841 N N . GLY A 1 603 ? 13.939 9.037 -39.599 1.00 84.44 603 GLY A N 1
ATOM 4842 C CA . GLY A 1 603 ? 13.073 10.138 -39.191 1.00 84.44 603 GLY A CA 1
ATOM 4843 C C . GLY A 1 603 ? 13.785 11.495 -39.207 1.00 84.44 603 GLY A C 1
ATOM 4844 O O . GLY A 1 603 ? 14.430 11.875 -40.185 1.00 84.44 603 GLY A O 1
ATOM 4845 N N . GLU A 1 604 ? 13.653 12.245 -38.112 1.00 74.62 604 GLU A N 1
ATOM 4846 C CA . GLU A 1 604 ? 14.209 13.599 -37.957 1.00 74.62 604 GLU A CA 1
ATOM 4847 C C . GLU A 1 604 ? 15.749 13.623 -37.939 1.00 74.62 604 GLU A C 1
ATOM 4849 O O . GLU A 1 604 ? 16.350 14.638 -38.289 1.00 74.62 604 GLU A O 1
ATOM 4854 N N . LEU A 1 605 ? 16.398 12.498 -37.614 1.00 73.00 605 LEU A N 1
ATOM 4855 C CA . LEU A 1 605 ? 17.860 12.380 -37.566 1.00 73.00 605 LEU A CA 1
ATOM 4856 C C . LEU A 1 605 ? 18.503 11.999 -38.905 1.00 73.00 605 LEU A C 1
ATOM 4858 O O . LEU A 1 605 ? 19.728 11.926 -38.986 1.00 73.00 605 LEU A O 1
ATOM 4862 N N . TYR A 1 606 ? 17.716 11.823 -39.974 1.00 74.25 606 TYR A N 1
ATOM 4863 C CA . TYR A 1 606 ? 18.229 11.477 -41.306 1.00 74.25 606 TYR A CA 1
ATOM 4864 C C . TYR A 1 606 ? 19.373 12.402 -41.770 1.00 74.25 606 TYR A C 1
ATOM 4866 O O . TYR A 1 606 ? 20.414 11.927 -42.218 1.00 74.25 606 TYR A O 1
ATOM 4874 N N . ASN A 1 607 ? 19.223 13.718 -41.589 1.00 68.81 607 ASN A N 1
ATOM 4875 C CA . ASN A 1 607 ? 20.238 14.695 -42.001 1.00 68.81 607 ASN A CA 1
ATOM 4876 C C . ASN A 1 607 ? 21.489 14.682 -41.101 1.00 68.81 607 ASN A C 1
ATOM 4878 O O . ASN A 1 607 ? 22.584 14.967 -41.575 1.00 68.81 607 ASN A O 1
ATOM 4882 N N . ALA A 1 608 ? 21.337 14.356 -39.813 1.00 61.78 608 ALA A N 1
ATOM 4883 C CA . ALA A 1 608 ? 22.440 14.329 -38.852 1.00 61.78 608 ALA A CA 1
ATOM 4884 C C . ALA A 1 608 ? 23.350 13.107 -39.055 1.00 61.78 608 ALA A C 1
ATOM 4886 O O . ALA A 1 608 ? 24.567 13.216 -38.929 1.00 61.78 608 ALA A O 1
ATOM 4887 N N . VAL A 1 609 ? 22.766 11.960 -39.416 1.00 59.31 609 VAL A N 1
ATOM 4888 C CA . VAL A 1 609 ? 23.501 10.713 -39.687 1.00 59.31 609 VAL A CA 1
ATOM 4889 C C . VAL A 1 609 ? 24.218 10.765 -41.045 1.00 59.31 609 VAL A C 1
ATOM 4891 O O . VAL A 1 609 ? 25.338 10.272 -41.157 1.00 59.31 609 VAL A O 1
ATOM 4894 N N . GLN A 1 610 ? 23.646 11.429 -42.060 1.00 58.16 610 GLN A N 1
ATOM 4895 C CA . GLN A 1 610 ? 24.315 11.606 -43.361 1.00 58.16 610 GLN A CA 1
ATOM 4896 C C . GLN A 1 610 ? 25.566 12.500 -43.315 1.00 58.16 610 GLN A C 1
ATOM 4898 O O . GLN A 1 610 ? 26.452 12.332 -44.147 1.00 58.16 610 GLN A O 1
ATOM 4903 N N . GLY A 1 611 ? 25.661 13.435 -42.364 1.00 43.94 611 GLY A N 1
ATOM 4904 C CA . GLY A 1 611 ? 26.804 14.349 -42.250 1.00 43.94 611 GLY A CA 1
ATOM 4905 C C . GLY A 1 611 ? 28.052 13.759 -41.576 1.00 43.94 611 GLY A C 1
ATOM 4906 O O . GLY A 1 611 ? 29.091 14.413 -41.594 1.00 43.94 611 GLY A O 1
ATOM 4907 N N . GLY A 1 612 ? 27.959 12.565 -40.968 1.00 41.22 612 GLY A N 1
ATOM 4908 C CA . GLY A 1 612 ? 29.003 11.994 -40.100 1.00 41.22 612 GLY A CA 1
ATOM 4909 C C . GLY A 1 612 ? 29.691 10.716 -40.601 1.00 41.22 612 GLY A C 1
ATOM 4910 O O . GLY A 1 612 ? 30.852 10.499 -40.272 1.00 41.22 612 GLY A O 1
ATOM 4911 N N . MET A 1 613 ? 29.042 9.878 -41.416 1.00 33.84 613 MET A N 1
ATOM 4912 C CA . MET A 1 613 ? 29.641 8.647 -41.955 1.00 33.84 613 MET A CA 1
ATOM 4913 C C . MET A 1 613 ? 28.986 8.232 -43.276 1.00 33.84 613 MET A C 1
ATOM 4915 O O . MET A 1 613 ? 27.766 8.275 -43.424 1.00 33.84 613 MET A O 1
ATOM 4919 N N . GLY A 1 614 ? 29.807 7.759 -44.221 1.00 37.50 614 GLY A N 1
ATOM 4920 C CA . GLY A 1 614 ? 29.413 7.185 -45.513 1.00 37.50 614 GLY A CA 1
ATOM 4921 C C . GLY A 1 614 ? 28.693 5.836 -45.407 1.00 37.50 614 GLY A C 1
ATOM 4922 O O . GLY A 1 614 ? 29.132 4.850 -45.988 1.00 37.50 614 GLY A O 1
ATOM 4923 N N . PHE A 1 615 ? 27.574 5.790 -44.686 1.00 37.16 615 PHE A N 1
ATOM 4924 C CA . PHE A 1 615 ? 26.648 4.661 -44.668 1.00 37.16 615 PHE A CA 1
ATOM 4925 C C . PHE A 1 615 ? 25.264 5.124 -45.117 1.00 37.16 615 PHE A C 1
ATOM 4927 O O . PHE A 1 615 ? 24.308 5.241 -44.358 1.00 37.16 615 PHE A O 1
ATOM 4934 N N . CYS A 1 616 ? 25.164 5.362 -46.416 1.00 36.25 616 CYS A N 1
ATOM 4935 C CA . CYS A 1 616 ? 23.926 5.231 -47.161 1.00 36.25 616 CYS A CA 1
ATOM 4936 C C . CYS A 1 616 ? 24.211 4.247 -48.289 1.00 36.25 616 CYS A C 1
ATOM 4938 O O . CYS A 1 616 ? 25.329 4.209 -48.800 1.00 36.25 616 CYS A O 1
ATOM 4940 N N . PHE A 1 617 ? 23.217 3.444 -48.659 1.00 41.28 617 PHE A N 1
ATOM 4941 C CA . PHE A 1 617 ? 23.179 2.776 -49.960 1.00 41.28 617 PHE A CA 1
ATOM 4942 C C . PHE A 1 617 ? 23.778 3.711 -51.021 1.00 41.28 617 PHE A C 1
ATOM 4944 O O . PHE A 1 617 ? 23.265 4.812 -51.204 1.00 41.28 617 PHE A O 1
ATOM 4951 N N . GLY A 1 618 ? 24.937 3.329 -51.565 1.00 32.62 618 GLY A N 1
ATOM 4952 C CA . GLY A 1 618 ? 26.000 4.247 -51.986 1.00 32.62 618 GLY A CA 1
ATOM 4953 C C . GLY A 1 618 ? 25.560 5.523 -52.711 1.00 32.62 618 GLY A C 1
ATOM 4954 O O . GLY A 1 618 ? 24.964 5.473 -53.784 1.00 32.62 618 GLY A O 1
ATOM 4955 N N . ALA A 1 619 ? 25.962 6.671 -52.165 1.00 29.31 619 ALA A N 1
ATOM 4956 C CA . ALA A 1 619 ? 26.171 7.886 -52.940 1.00 29.31 619 ALA A CA 1
ATOM 4957 C C . ALA A 1 619 ? 27.686 8.088 -53.076 1.00 29.31 619 ALA A C 1
ATOM 4959 O O . ALA A 1 619 ? 28.370 8.392 -52.102 1.00 29.31 619 ALA A O 1
ATOM 4960 N N . LEU A 1 620 ? 28.198 7.840 -54.283 1.00 28.62 620 LEU A N 1
ATOM 4961 C CA . LEU A 1 620 ? 29.545 8.216 -54.697 1.00 28.62 620 LEU A CA 1
ATOM 4962 C C . LEU A 1 620 ? 29.667 9.741 -54.714 1.00 28.62 620 LEU A C 1
ATOM 4964 O O . LEU A 1 620 ? 28.786 10.436 -55.225 1.00 28.62 620 LEU A O 1
ATOM 4968 N N . ASN A 1 621 ? 30.795 10.215 -54.191 1.00 29.27 621 ASN A N 1
ATOM 4969 C CA . ASN A 1 621 ? 31.332 11.549 -54.409 1.00 29.27 621 ASN A CA 1
ATOM 4970 C C . ASN A 1 621 ? 31.327 11.879 -55.910 1.00 29.27 621 ASN A C 1
ATOM 4972 O O . ASN A 1 621 ? 31.982 11.207 -56.705 1.00 29.27 621 ASN A O 1
ATOM 4976 N N . LEU A 1 622 ? 30.613 12.935 -56.284 1.00 30.56 622 LEU A N 1
ATOM 4977 C CA . LEU A 1 622 ? 30.928 13.736 -57.460 1.00 30.56 622 LEU A CA 1
ATOM 4978 C C . LEU A 1 622 ? 31.777 14.899 -56.950 1.00 30.56 622 LEU A C 1
ATOM 4980 O O . LEU A 1 622 ? 31.201 15.903 -56.562 1.00 30.56 622 LEU A O 1
ATOM 4984 N N . GLU A 1 623 ? 33.100 14.728 -56.881 1.00 28.16 623 GLU A N 1
ATOM 4985 C CA . GLU A 1 623 ? 34.086 15.817 -56.992 1.00 28.16 623 GLU A CA 1
ATOM 4986 C C . GLU A 1 623 ? 35.524 15.254 -57.027 1.00 28.16 623 GLU A C 1
ATOM 4988 O O . GLU A 1 623 ? 35.970 14.573 -56.108 1.00 28.16 623 GLU A O 1
ATOM 4993 N N . ASP A 1 624 ? 36.194 15.541 -58.148 1.00 29.17 624 ASP A N 1
ATOM 4994 C CA . ASP A 1 624 ? 37.640 15.652 -58.383 1.00 29.17 624 ASP A CA 1
ATOM 4995 C C . ASP A 1 624 ? 38.602 14.489 -58.069 1.00 29.17 624 ASP A C 1
ATOM 4997 O O . ASP A 1 624 ? 39.351 14.513 -57.099 1.00 29.17 624 ASP A O 1
ATOM 5001 N N . ASP A 1 625 ? 38.762 13.599 -59.058 1.00 28.22 625 ASP A N 1
ATOM 5002 C CA . ASP A 1 625 ? 40.065 13.001 -59.391 1.00 28.22 625 ASP A CA 1
ATOM 5003 C C . ASP A 1 625 ? 40.587 13.611 -60.709 1.00 28.22 625 ASP A C 1
ATOM 5005 O O . ASP A 1 625 ? 40.496 13.051 -61.805 1.00 28.22 625 ASP A O 1
ATOM 5009 N N . ARG A 1 626 ? 41.141 14.823 -60.601 1.00 35.34 626 ARG A N 1
ATOM 5010 C CA . ARG A 1 626 ? 42.094 15.396 -61.562 1.00 35.34 626 ARG A CA 1
ATOM 5011 C C . ARG A 1 626 ? 43.377 15.769 -60.822 1.00 35.34 626 ARG A C 1
ATOM 5013 O O . ARG A 1 626 ? 43.608 16.940 -60.560 1.00 35.34 626 ARG A O 1
ATOM 5020 N N . ALA A 1 627 ? 44.221 14.782 -60.524 1.00 33.50 627 ALA A N 1
ATOM 5021 C CA . ALA A 1 627 ? 45.670 14.974 -60.383 1.00 33.50 627 ALA A CA 1
ATOM 5022 C C . ALA A 1 627 ? 46.405 13.631 -60.229 1.00 33.50 627 ALA A C 1
ATOM 5024 O O . ALA A 1 627 ? 46.739 13.223 -59.121 1.00 33.50 627 ALA A O 1
ATOM 5025 N N . SER A 1 628 ? 46.692 12.953 -61.345 1.00 34.41 628 SER A N 1
ATOM 5026 C CA . SER A 1 628 ? 47.895 12.112 -61.505 1.00 34.41 628 SER A CA 1
ATOM 5027 C C . SER A 1 628 ? 48.051 11.673 -62.963 1.00 34.41 628 SER A C 1
ATOM 5029 O O . SER A 1 628 ? 47.737 10.545 -63.329 1.00 34.41 628 SER A O 1
ATOM 5031 N N . ALA A 1 629 ? 48.523 12.597 -63.800 1.00 35.50 629 ALA A N 1
ATOM 5032 C CA . ALA A 1 629 ? 49.306 12.320 -65.004 1.00 35.50 629 ALA A CA 1
ATOM 5033 C C . ALA A 1 629 ? 49.918 13.644 -65.499 1.00 35.50 629 ALA A C 1
ATOM 5035 O O . ALA A 1 629 ? 49.177 14.527 -65.931 1.00 35.50 629 ALA A O 1
ATOM 5036 N N . MET A 1 630 ? 51.257 13.694 -65.466 1.00 32.38 630 MET A N 1
ATOM 5037 C CA . MET A 1 630 ? 52.192 14.808 -65.730 1.00 32.38 630 MET A CA 1
ATOM 5038 C C . MET A 1 630 ? 52.475 15.768 -64.579 1.00 32.38 630 MET A C 1
ATOM 5040 O O . MET A 1 630 ? 51.559 16.498 -64.147 1.00 32.38 630 MET A O 1
#

Foldseek 3Di:
DDDDDDPPPDPALLVVLVVCLVPPDNDDPVLPQQAAQLGVPQWDWDDPDDDDDDDPDPDDGPGDRDPLPDLLDDDVVNVVVCPDQQRQNPQLQDSCRSNVHDPVRCVVSVQDDADCCLNPPVSSVVLSVCCNPPCVSDVCNPPDPPDPVNVLSVCLDRSNVSSVSRVVSNVVSNVSSVVSVVVSVVLSVVSSVLSVLCVPADPVLCVLCSVPVSQPLSSVLLVVLVVVCVVVVHRSNVSCPPPVNVVVSNVLSVQCVVPPPVSSVVSVVVVVVVVVVVVVVVVVVVVVPDDDDADDPVLLVVLLVQLVSLLVSLVVCVVVVNLPSSLVSLVSSLVSLVPHHHDPVCPPSVVSSLVSLLSSLLSNLVSCLVVLVLVSNLVSLVVNCVVPVLPLSSLLSNLSSCVSVVVLVCNVVSLVSSQLSLLQPPCNVVSVVVSVVSVVVSVVVVVVVVVVVVVVVVVCVVVCVVDPDDDDDDDDDDDDDDDDDDDDDDDDDDDDDDDPVPFDADDLVRLLVLLVLLLVLLQDPVLLSSLVVNVVSDDDPVSSVVSLLVSCLVSCQVSLVVVPFDSDPVSVVSSLVNSLVNCVDPPPPSVVSQLSSQCSSNPPCSVVNVVPDCPDSDDDDPDDPDDDDD

Secondary structure (DSSP, 8-state):
---------PPPHHHHHHHHTTSTT---TT--PPPPTT-GGG-EE-----------S-----EE--TT--TTPPPHHHHHTT-STT-PPPP---HHHHSS--HHHHHHTTPPP--GGGG-HHHHHHHHHHHHH-TTT-TTTT--TTSHHHHHHHHTSHHHHHHHHHHHHHHHHHHHHHHHHHHHHHHHHHHHHHHHHHHTS-HHHHHHHTTTTTSHHHHHHHHHHHHHHHHTT--HHHHHTSHHHHHHHHHHHHHHHHHTHHHHHHHHHHHHHHHHHHHHHHHHHHHHS-PPPPPPHHHHHHHHHHHHHHHHHHHHHHHTT-HHHHHHHHHHHHHHHHT----TT-HHHHHHHHHHHHHHHHHHHHHHHHTT-HHHHHHHHHHHHTT-TT-HHHHHHHHHHHHHTT-HHHHHHHHHHHHHHHTT-TTHHHHHHHHHHHHHHHHHHHHHHHHHHHHHHHHHHHTTTT-S-------------------------------TTT-----HHHHHHHHHHHHHHHT-HHHHHHHHHHHHH---HHHHHHHHHHHHHHHHHHHHHHTT--SSHHHHHHHHHHHHHHHSSS-HHHHHHHHHHHHHHHGGGHHHHHTT---SS-----S-------

InterPro domains:
  IPR011990 Tetratricopeptide-like helical domain superfamily [G3DSA:1.25.40.10] (295-452)
  IPR011990 Tetratricopeptide-like helical domain superfamily [SSF48452] (307-418)
  IPR050754 Peptidyl-prolyl cis-trans isomerase FKBP4/5/8-like [PTHR46512] (289-442)

Nearest PDB structures (foldseek):
  8ffv-assembly1_D  TM=8.145E-01  e=1.428E-04  Homo sapiens
  5mgx-assembly3_G  TM=8.250E-01  e=2.926E-04  Homo sapiens
  1ihg-assembly1_A  TM=8.310E-01  e=3.432E-04  Bos taurus
  1p5q-assembly1_A  TM=7.323E-01  e=3.717E-04  Homo sapiens
  1qz2-assembly1_C  TM=7.271E-01  e=4.359E-04  Homo sapiens

Solvent-accessible surface area (backbone atoms only — not comparable to full-atom values): 36745 Å² total; per-residue (Å²): 141,82,95,75,80,85,74,81,74,73,76,50,67,49,54,56,38,42,48,56,56,57,46,94,73,71,57,58,88,88,59,70,74,67,74,50,78,88,38,81,87,56,65,53,80,76,78,84,87,73,83,87,74,98,69,84,92,76,82,74,82,68,72,50,64,54,97,76,69,47,50,68,64,81,50,72,65,62,62,59,66,45,80,45,105,77,56,71,77,75,81,83,65,35,64,47,71,47,62,78,42,52,66,66,59,40,47,76,72,67,45,74,87,65,70,68,63,62,67,33,72,65,53,49,55,52,50,52,48,43,44,73,74,34,68,87,69,19,89,45,69,86,52,50,90,85,40,79,60,34,61,52,52,54,54,66,36,70,69,47,39,47,48,50,52,43,42,51,51,50,50,51,50,42,52,52,41,52,51,52,51,50,51,51,51,53,50,38,52,48,44,46,56,50,24,61,50,49,68,73,34,55,70,67,59,43,68,60,43,64,84,51,50,87,38,66,40,50,43,53,51,50,52,50,50,48,51,52,16,58,78,69,73,44,59,52,43,64,51,52,68,30,71,70,49,42,50,52,53,49,53,51,43,54,40,28,77,73,47,42,69,66,31,38,50,51,52,30,48,59,52,49,52,50,52,50,52,54,48,48,51,49,53,49,48,58,70,66,49,72,82,77,77,66,42,53,71,65,55,42,50,52,27,52,51,49,22,52,49,21,42,52,52,13,50,56,29,41,76,73,65,39,46,66,61,13,32,51,26,19,48,54,17,50,53,34,50,72,74,44,42,74,48,88,88,42,61,70,58,46,49,50,50,51,54,54,50,44,53,30,29,57,49,32,20,52,32,22,53,76,70,67,39,28,68,62,8,30,53,27,17,52,59,37,38,77,77,43,79,76,44,50,66,37,38,52,46,30,28,53,18,30,50,72,70,67,45,57,84,56,28,58,58,32,44,51,51,36,55,68,60,31,60,50,43,95,62,26,76,58,51,53,50,57,45,47,57,48,50,54,54,51,51,54,51,50,55,50,51,51,55,48,51,52,52,51,51,53,50,39,60,74,67,49,76,76,68,71,94,74,86,87,86,85,88,86,86,85,89,87,89,81,89,82,83,85,79,89,88,83,86,84,94,70,90,82,80,81,59,82,91,78,58,75,77,64,51,71,69,54,41,56,52,52,40,51,54,48,29,56,49,36,60,35,69,70,57,47,50,49,50,56,46,27,63,72,60,36,90,50,70,69,60,39,54,56,47,45,55,62,68,43,42,76,61,42,30,68,55,28,51,74,74,68,35,52,77,46,77,65,24,53,52,47,53,51,51,32,45,38,75,61,35,64,57,90,46,66,66,56,37,52,48,50,49,50,28,48,36,37,67,47,48,92,47,37,69,64,53,65,77,75,49,99,79,56,82,61,78,78,85,91,78,85,93,84,84,90,83,135

Mean predicted aligned error: 20.36 Å

Organism: NCBI:txid878477